Protein AF-0000000084600731 (afdb_homodimer)

Organism: NCBI:txid1246626

Foldseek 3Di:
DAFEKEAECPPQVPQVVLCQVLQKGFAFPLQLPDCVVAPDLVRSLVSLVVRVVVDDSVVSSLVSVQLCCLQPPDDFQHKYWYANPVQQKIKIWTFHAHWDQQCPSRHSRTRIMTGIGTDPDIGHNVQDAPVLNVVSPDPRRMDTDRVCVVVVVCVSVVPDDRPPVVVVRVVVVVVVLVVVVVVVLVVLLVLLLPDDQVLNLVLVQLLLVLVQWDKDADPVDPLQQFGMWTANDPVRPDDAIETEHAARDQAADELVSLVSSVVSDDPRYEYEYEYQNYHDPNNVVSCVVRVHHYHYSSRSSVSCVVRVVSGDPVSCVSPPDDDDDTDD/DAFEKEAECPPQNPQVVLCQVLQKGFAFPLQLPDCVVPPDLVRSLVSLVVRVVVDDSVVSSLVSVQLCCLQPPDDFQHKYWYANPVQQKIKMWTFHAHWDQQCPSRHSRTRIMTGIGTDPDIGHNVQDAPVLNVVSVDPRRMDTDRVCVVVVVCVSVVPDDRPPVVVVRVVVVVVVLVVVVVVVLVVLLVLLLPDDQVLNLVLVQLLLVLVQWDKDADPVDPLQQFGMWTANDPVRPDDAIETEHAARDQDADELVSLVSSVVSDDPRYEYEYEYQNYHDPNNVVNCVVRVHHYHYSSRSSVSCVVRVVSGDPVSCVSPPDDDDDTDD

Nearest PDB structures (foldseek):
  4r28-assembly1_B  TM=3.464E-01  e=1.017E-06  Mycobacterium sp. JLS
  4oc8-assembly1_B  TM=4.037E-01  e=1.793E-04  Azoarcus olearius
  1xmx-assembly1_A  TM=5.732E-01  e=2.650E-02  Vibrio cholerae
  8bao-assembly1_B  TM=3.479E-01  e=4.545E-03  Dysgonamonadaceae bacterium
  7cm9-assembly2_D  TM=4.777E-01  e=2.307E+00  Psychrobacter sp.

Sequence (656 aa):
MVKWWMVRAGDDNELVPKWIKNNVVSIGWAELGDPFLCSSKSVLLERANEVYTEDSPGRRRSGASQVWRFSHEISEGDRIITYQKDVREYRIGTVISDYAHDPTLVSSYYPNVIGVKWEEKTIARDLLSQKAKNSLGSILTLFRIDEWSGELQKHLEGKVEEAKDVVEEESDQDIIFEDFFQKGLSMIQDKVDNLDPWEMQRLVAGLLVAMDYTVNESGKGPDGGVDVLAHKDAFGFEKPIIKVQVKHRKSTASAPEVQQLLGAHPIGESALFVSTGGFTSKAIEVAKQHNVKLLDLEQLVSMIVKWYETMPNETRSLLPLRKMYVPEMVKWWMVRAGDDNELVPKWIKNNVVSIGWAELGDPFLCSSKSVLLERANEVYTEDSPGRRRSGASQVWRFSHEISEGDRIITYQKDVREYRIGTVISDYAHDPTLVSSYYPNVIGVKWEEKTIARDLLSQKAKNSLGSILTLFRIDEWSGELQKHLEGKVEEAKDVVEEESDQDIIFEDFFQKGLSMIQDKVDNLDPWEMQRLVAGLLVAMDYTVNESGKGPDGGVDVLAHKDAFGFEKPIIKVQVKHRKSTASAPEVQQLLGAHPIGESALFVSTGGFTSKAIEVAKQHNVKLLDLEQLVSMIVKWYETMPNETRSLLPLRKMYVPE

Secondary structure (DSSP, 8-state):
---EEEE--SSSSTTHHHHHHHTEEEE--GGG--GGGSSSHHHHHHHHHHH-TTS-HHHHHHHHHHHHHHHHT--TT-EEEEEETTTTEEEEEEE-S--EE-TTTS-TT--EEEEEEEEEEEEEGGGS-HHHHHHHT-S-SEEE-GGGHHHHHHHHHT---SSHHHHHHHHHHHHHHHHHHHHHHHHHHHHHHTS-HHHHHHHHHHHHHHTT-EEEEPPSS-STT--EEEESSTTS-SS-EEEEEEE-SSSPBPHHHHHHHHHTS-TT-EEEEEETT-B-HHHHHHHHHTTEEEE-HHHHHHHHHHHGGGS-HHHHHHS-EEEEEEE-/---EEEE--SSSSTTHHHHHHHTEEEE--GGG--GGGSSSHHHHHHHHHHH-TTS-HHHHHHHHHHHHHHHHT--TT-EEEEEETTTTEEEEEEE-S--EE-TTTS-TT--EEEEEEEEEEEEEGGGS-HHHHHHHT-S-SEEE-GGGHHHHHHHHTT---SSHHHHHHHHHHHHHHHHHHHHHHHHHHHHHHTS-HHHHHHHHHHHHHHTT-EEEEPPSS-STT--EEEESSTTS-SS-EEEEEEE-SSSPBPHHHHHHHHHTS-TT-EEEEEETT-B-HHHHHHHHHTTEEEE-HHHHHHHHHHHGGGS-HHHHHHS-EEEEEEE-

Structure (mmCIF, N/CA/C/O backbone):
data_AF-0000000084600731-model_v1
#
loop_
_entity.id
_entity.type
_entity.pdbx_description
1 polymer 'Restriction endonuclease'
#
loop_
_atom_site.group_PDB
_atom_site.id
_atom_site.type_symbol
_atom_site.label_atom_id
_atom_site.label_alt_id
_atom_site.label_comp_id
_atom_site.label_asym_id
_atom_site.label_entity_id
_atom_site.label_seq_id
_atom_site.pdbx_PDB_ins_code
_atom_site.Cartn_x
_atom_site.Cartn_y
_atom_site.Cartn_z
_atom_site.occupancy
_atom_site.B_iso_or_equiv
_atom_site.auth_seq_id
_atom_site.auth_comp_id
_atom_site.auth_asym_id
_atom_site.auth_atom_id
_atom_site.pdbx_PDB_model_num
ATOM 1 N N . MET A 1 1 ? -2.846 19.953 -22.406 1 80.81 1 MET A N 1
ATOM 2 C CA . MET A 1 1 ? -3.852 19.484 -21.469 1 80.81 1 MET A CA 1
ATOM 3 C C . MET A 1 1 ? -3.506 19.906 -20.047 1 80.81 1 MET A C 1
ATOM 5 O O . MET A 1 1 ? -2.332 19.938 -19.672 1 80.81 1 MET A O 1
ATOM 9 N N . VAL A 1 2 ? -4.504 20.469 -19.266 1 93.5 2 VAL A N 1
ATOM 10 C CA . VAL A 1 2 ? -4.34 20.938 -17.891 1 93.5 2 VAL A CA 1
ATOM 11 C C . VAL A 1 2 ? -3.857 19.797 -17 1 93.5 2 VAL A C 1
ATOM 13 O O . VAL A 1 2 ? -4.426 18.703 -17.031 1 93.5 2 VAL A O 1
ATOM 16 N N . LYS A 1 3 ? -2.742 20.016 -16.391 1 96.81 3 LYS A N 1
ATOM 17 C CA . LYS A 1 3 ? -2.188 19 -15.492 1 96.81 3 LYS A CA 1
ATOM 18 C C . LYS A 1 3 ? -2.619 19.25 -14.047 1 96.81 3 LYS A C 1
ATOM 20 O O . LYS A 1 3 ? -2.867 20.391 -13.656 1 96.81 3 LYS A O 1
ATOM 25 N N . TRP A 1 4 ? -2.758 18.172 -13.312 1 97.88 4 TRP A N 1
ATOM 26 C CA . TRP A 1 4 ? -3.062 18.234 -11.891 1 97.88 4 TRP A CA 1
ATOM 27 C C . TRP A 1 4 ? -1.884 17.734 -11.062 1 97.88 4 TRP A C 1
ATOM 29 O O . TRP A 1 4 ? -1.354 16.656 -11.312 1 97.88 4 TRP A O 1
ATOM 39 N N . TRP A 1 5 ? -1.476 18.578 -10.023 1 98 5 TRP A N 1
ATOM 40 C CA . TRP A 1 5 ? -0.3 18.281 -9.219 1 98 5 TRP A CA 1
ATOM 41 C C . TRP A 1 5 ? -0.644 18.297 -7.73 1 98 5 TRP A C 1
ATOM 43 O O . TRP A 1 5 ? -1.328 19.203 -7.258 1 98 5 TRP A O 1
ATOM 53 N N . MET A 1 6 ? -0.194 17.297 -7.016 1 97.56 6 MET A N 1
ATOM 54 C CA . MET A 1 6 ? -0.141 17.375 -5.559 1 97.56 6 MET A CA 1
ATOM 55 C C . MET A 1 6 ? 1.158 18.031 -5.098 1 97.56 6 MET A C 1
ATOM 57 O O . MET A 1 6 ? 2.232 17.719 -5.617 1 97.56 6 MET A O 1
ATOM 61 N N . VAL A 1 7 ? 1.053 19.016 -4.289 1 97.69 7 VAL A N 1
ATOM 62 C CA . VAL A 1 7 ? 2.207 19.609 -3.625 1 97.69 7 VAL A CA 1
ATOM 63 C C . VAL A 1 7 ? 1.99 19.609 -2.113 1 97.69 7 VAL A C 1
ATOM 65 O O . VAL A 1 7 ? 1.038 20.219 -1.616 1 97.69 7 VAL A O 1
ATOM 68 N N . ARG A 1 8 ? 2.852 18.969 -1.399 1 94.81 8 ARG A N 1
ATOM 69 C CA . ARG A 1 8 ? 2.721 18.906 0.053 1 94.81 8 ARG A CA 1
ATOM 70 C C . ARG A 1 8 ? 3.344 20.125 0.715 1 94.81 8 ARG A C 1
ATOM 72 O O . ARG A 1 8 ? 4.402 20.594 0.292 1 94.81 8 ARG A O 1
ATOM 79 N N . ALA A 1 9 ? 2.666 20.594 1.697 1 91.94 9 ALA A N 1
ATOM 80 C CA . ALA A 1 9 ? 3.027 21.859 2.34 1 91.94 9 ALA A CA 1
ATOM 81 C C . ALA A 1 9 ? 3.947 21.625 3.535 1 91.94 9 ALA A C 1
ATOM 83 O O . ALA A 1 9 ? 3.621 22 4.664 1 91.94 9 ALA A O 1
ATOM 84 N N . GLY A 1 10 ? 5.066 21.094 3.295 1 84.44 10 GLY A N 1
ATOM 85 C CA . GLY A 1 10 ? 6.012 20.859 4.371 1 84.44 10 GLY A CA 1
ATOM 86 C C . GLY A 1 10 ? 5.723 19.578 5.145 1 84.44 10 GLY A C 1
ATOM 87 O O . GLY A 1 10 ? 4.934 18.75 4.699 1 84.44 10 GLY A O 1
ATOM 88 N N . ASP A 1 11 ? 6.422 19.328 6.27 1 76.31 11 ASP A N 1
ATOM 89 C CA . ASP A 1 11 ? 6.328 18.094 7.043 1 76.31 11 ASP A CA 1
ATOM 90 C C . ASP A 1 11 ? 5.059 18.078 7.891 1 76.31 11 ASP A C 1
ATOM 92 O O . ASP A 1 11 ? 4.527 17 8.195 1 76.31 11 ASP A O 1
ATOM 96 N N . ASP A 1 12 ? 4.59 19.234 8.25 1 75.44 12 ASP A N 1
ATOM 97 C CA . ASP A 1 12 ? 3.43 19.312 9.133 1 75.44 12 ASP A CA 1
ATOM 98 C C . ASP A 1 12 ? 2.428 20.344 8.625 1 75.44 12 ASP A C 1
ATOM 100 O O . ASP A 1 12 ? 1.786 21.047 9.422 1 75.44 12 ASP A O 1
ATOM 104 N N . ASN A 1 13 ? 2.385 20.531 7.34 1 77.62 13 ASN A N 1
ATOM 105 C CA . ASN A 1 13 ? 1.465 21.469 6.703 1 77.62 13 ASN A CA 1
ATOM 106 C C . ASN A 1 13 ? 1.706 22.906 7.176 1 77.62 13 ASN A C 1
ATOM 108 O O . ASN A 1 13 ? 0.797 23.734 7.141 1 77.62 13 ASN A O 1
ATOM 112 N N . GLU A 1 14 ? 2.818 23.234 7.566 1 81.5 14 GLU A N 1
ATOM 113 C CA . GLU A 1 14 ? 3.121 24.531 8.156 1 81.5 14 GLU A CA 1
ATOM 114 C C . GLU A 1 14 ? 3.084 25.641 7.102 1 81.5 14 GLU A C 1
ATOM 116 O O . GLU A 1 14 ? 3.006 26.812 7.438 1 81.5 14 GLU A O 1
ATOM 121 N N . LEU A 1 15 ? 2.996 25.219 5.848 1 92.44 15 LEU A N 1
ATOM 122 C CA . LEU A 1 15 ? 3.135 26.219 4.789 1 92.44 15 LEU A CA 1
ATOM 123 C C . LEU A 1 15 ? 1.768 26.656 4.281 1 92.44 15 LEU A C 1
ATOM 125 O O . LEU A 1 15 ? 1.658 27.672 3.59 1 92.44 15 LEU A O 1
ATOM 129 N N . VAL A 1 16 ? 0.756 25.984 4.598 1 92.38 16 VAL A N 1
ATOM 130 C CA . VAL A 1 16 ? -0.546 26.203 3.973 1 92.38 16 VAL A CA 1
ATOM 131 C C . VAL A 1 16 ? -1.032 27.625 4.262 1 92.38 16 VAL A C 1
ATOM 133 O O . VAL A 1 16 ? -1.426 28.344 3.348 1 92.38 16 VAL A O 1
ATOM 136 N N . PRO A 1 17 ? -0.985 28.078 5.488 1 89.06 17 PRO A N 1
ATOM 137 C CA . PRO A 1 17 ? -1.431 29.438 5.742 1 89.06 17 PRO A CA 1
ATOM 138 C C . PRO A 1 17 ? -0.645 30.484 4.938 1 89.06 17 PRO A C 1
ATOM 140 O O . PRO A 1 17 ? -1.227 31.438 4.414 1 89.06 17 PRO A O 1
ATOM 143 N N . LYS A 1 18 ? 0.631 30.312 4.824 1 94.06 18 LYS A N 1
ATOM 144 C CA . LYS A 1 18 ? 1.466 31.219 4.043 1 94.06 18 LYS A CA 1
ATOM 145 C C . LYS A 1 18 ? 1.127 31.141 2.557 1 94.06 18 LYS A C 1
ATOM 147 O O . LYS A 1 18 ? 1.136 32.156 1.855 1 94.06 18 LYS A O 1
ATOM 152 N N . TRP A 1 19 ? 0.907 29.891 2.094 1 97.06 19 TRP A N 1
ATOM 153 C CA . TRP A 1 19 ? 0.541 29.688 0.696 1 97.06 19 TRP A CA 1
ATOM 154 C C . TRP A 1 19 ? -0.741 30.438 0.354 1 97.06 19 TRP A C 1
ATOM 156 O O . TRP A 1 19 ? -0.822 31.109 -0.684 1 97.06 19 TRP A O 1
ATOM 166 N N . ILE A 1 20 ? -1.688 30.359 1.187 1 94.88 20 ILE A N 1
ATOM 167 C CA . ILE A 1 20 ? -2.986 30.984 0.954 1 94.88 20 ILE A CA 1
ATOM 168 C C . ILE A 1 20 ? -2.85 32.5 1.018 1 94.88 20 ILE A C 1
ATOM 170 O O . ILE A 1 20 ? -3.373 33.219 0.158 1 94.88 20 ILE A O 1
ATOM 174 N N . LYS A 1 21 ? -2.191 32.938 1.978 1 94.94 21 LYS A N 1
ATOM 175 C CA . LYS A 1 21 ? -2.016 34.375 2.18 1 94.94 21 LYS A CA 1
ATOM 176 C C . LYS A 1 21 ? -1.298 35.031 0.993 1 94.94 21 LYS A C 1
ATOM 178 O O . LYS A 1 21 ? -1.674 36.094 0.542 1 94.94 21 LYS A O 1
ATOM 183 N N . ASN A 1 22 ? -0.282 34.312 0.482 1 96.56 22 ASN A N 1
ATOM 184 C CA . ASN A 1 22 ? 0.581 34.906 -0.536 1 96.56 22 ASN A CA 1
ATOM 185 C C . ASN A 1 22 ? 0.196 34.438 -1.937 1 96.56 22 ASN A C 1
ATOM 187 O O . ASN A 1 22 ? 0.814 34.844 -2.922 1 96.56 22 ASN A O 1
ATOM 191 N N . ASN A 1 23 ? -0.794 33.562 -2.047 1 97.62 23 ASN A N 1
ATOM 192 C CA . ASN A 1 23 ? -1.237 33 -3.316 1 97.62 23 ASN A CA 1
ATOM 193 C C . ASN A 1 23 ? -0.091 32.312 -4.055 1 97.62 23 ASN A C 1
ATOM 195 O O . ASN A 1 23 ? 0.171 32.625 -5.219 1 97.62 23 ASN A O 1
ATOM 199 N N . VAL A 1 24 ? 0.485 31.406 -3.322 1 98.25 24 VAL A N 1
ATOM 200 C CA . VAL A 1 24 ? 1.621 30.688 -3.896 1 98.25 24 VAL A CA 1
ATOM 201 C C . VAL A 1 24 ? 1.62 29.234 -3.416 1 98.25 24 VAL A C 1
ATOM 203 O O . VAL A 1 24 ? 0.821 28.859 -2.553 1 98.25 24 VAL A O 1
ATOM 206 N N . VAL A 1 25 ? 2.43 28.422 -4 1 98.12 25 VAL A N 1
ATOM 207 C CA . VAL A 1 25 ? 2.924 27.141 -3.506 1 98.12 25 VAL A CA 1
ATOM 208 C C . VAL A 1 25 ? 4.449 27.109 -3.564 1 98.12 25 VAL A C 1
ATOM 210 O O . VAL A 1 25 ? 5.055 27.812 -4.387 1 98.12 25 VAL A O 1
ATOM 213 N N . SER A 1 26 ? 5.031 26.406 -2.631 1 98.06 26 SER A N 1
ATOM 214 C CA . SER A 1 26 ? 6.492 26.391 -2.59 1 98.06 26 SER A CA 1
ATOM 215 C C . SER A 1 26 ? 7.023 25.047 -2.117 1 98.06 26 SER A C 1
ATOM 217 O O . SER A 1 26 ? 6.336 24.328 -1.391 1 98.06 26 SER A O 1
ATOM 219 N N . ILE A 1 27 ? 8.188 24.688 -2.592 1 97.75 27 ILE A N 1
ATOM 220 C CA . ILE A 1 27 ? 8.836 23.469 -2.117 1 97.75 27 ILE A CA 1
ATOM 221 C C . ILE A 1 27 ? 10.266 23.781 -1.683 1 97.75 27 ILE A C 1
ATOM 223 O O . ILE A 1 27 ? 10.773 24.875 -1.943 1 97.75 27 ILE A O 1
ATOM 227 N N . GLY A 1 28 ? 10.875 22.859 -1.041 1 96.88 28 GLY A N 1
ATOM 228 C CA . GLY A 1 28 ? 12.156 23.062 -0.386 1 96.88 28 GLY A CA 1
ATOM 229 C C . GLY A 1 28 ? 13.344 22.781 -1.289 1 96.88 28 GLY A C 1
ATOM 230 O O . GLY A 1 28 ? 13.375 23.234 -2.439 1 96.88 28 GLY A O 1
ATOM 231 N N . TRP A 1 29 ? 14.422 22.172 -0.642 1 96.94 29 TRP A N 1
ATOM 232 C CA . TRP A 1 29 ? 15.703 21.844 -1.251 1 96.94 29 TRP A CA 1
ATOM 233 C C . TRP A 1 29 ? 16.453 23.109 -1.644 1 96.94 29 TRP A C 1
ATOM 235 O O . TRP A 1 29 ? 16.906 23.25 -2.783 1 96.94 29 TRP A O 1
ATOM 245 N N . ALA A 1 30 ? 16.578 23.906 -0.617 1 97.25 30 ALA A N 1
ATOM 246 C CA . ALA A 1 30 ? 17.141 25.25 -0.802 1 97.25 30 ALA A CA 1
ATOM 247 C C . ALA A 1 30 ? 18.594 25.172 -1.255 1 97.25 30 ALA A C 1
ATOM 249 O O . ALA A 1 30 ? 19.047 26.016 -2.023 1 97.25 30 ALA A O 1
ATOM 250 N N . GLU A 1 31 ? 19.25 24.125 -0.885 1 97.19 31 GLU A N 1
ATOM 251 C CA . GLU A 1 31 ? 20.672 24.031 -1.146 1 97.19 31 GLU A CA 1
ATOM 252 C C . GLU A 1 31 ? 20.953 23.719 -2.613 1 97.19 31 GLU A C 1
ATOM 254 O O . GLU A 1 31 ? 22.094 23.844 -3.078 1 97.19 31 GLU A O 1
ATOM 259 N N . LEU A 1 32 ? 19.969 23.359 -3.312 1 97.5 32 LEU A N 1
ATOM 260 C CA . LEU A 1 32 ? 20.125 23.094 -4.738 1 97.5 32 LEU A CA 1
ATOM 261 C C . LEU A 1 32 ? 20.281 24.391 -5.52 1 97.5 32 LEU A C 1
ATOM 263 O O . LEU A 1 32 ? 20.781 24.391 -6.648 1 97.5 32 LEU A O 1
ATOM 267 N N . GLY A 1 33 ? 19.844 25.469 -4.945 1 96.25 33 GLY A N 1
ATOM 268 C CA . GLY A 1 33 ? 19.844 26.734 -5.684 1 96.25 33 GLY A CA 1
ATOM 269 C C . GLY A 1 33 ? 18.766 26.781 -6.754 1 96.25 33 GLY A C 1
ATOM 270 O O . GLY A 1 33 ? 17.781 26.047 -6.691 1 96.25 33 GLY A O 1
ATOM 271 N N . ASP A 1 34 ? 18.922 27.766 -7.645 1 97.38 34 ASP A N 1
ATOM 272 C CA . ASP A 1 34 ? 17.984 27.938 -8.742 1 97.38 34 ASP A CA 1
ATOM 273 C C . ASP A 1 34 ? 18.156 26.859 -9.805 1 97.38 34 ASP A C 1
ATOM 275 O O . ASP A 1 34 ? 19.203 26.812 -10.469 1 97.38 34 ASP A O 1
ATOM 279 N N . PRO A 1 35 ? 17.109 26.047 -9.969 1 97.56 35 PRO A N 1
ATOM 280 C CA . PRO A 1 35 ? 17.25 24.953 -10.938 1 97.56 35 PRO A CA 1
ATOM 281 C C . PRO A 1 35 ? 17.469 25.453 -12.367 1 97.56 35 PRO A C 1
ATOM 283 O O . PRO A 1 35 ? 17.984 24.719 -13.211 1 97.56 35 PRO A O 1
ATOM 286 N N . PHE A 1 36 ? 17.062 26.656 -12.672 1 96.69 36 PHE A N 1
ATOM 287 C CA . PHE A 1 36 ? 17.219 27.172 -14.023 1 96.69 36 PHE A CA 1
ATOM 288 C C . PHE A 1 36 ? 18.672 27.516 -14.312 1 96.69 36 PHE A C 1
ATOM 290 O O . PHE A 1 36 ? 19.031 27.766 -15.469 1 96.69 36 PHE A O 1
ATOM 297 N N . LEU A 1 37 ? 19.516 27.5 -13.305 1 95.81 37 LEU A N 1
ATOM 298 C CA . LEU A 1 37 ? 20.938 27.672 -13.508 1 95.81 37 LEU A CA 1
ATOM 299 C C . LEU A 1 37 ? 21.594 26.359 -13.922 1 95.81 37 LEU A C 1
ATOM 301 O O . LEU A 1 37 ? 22.766 26.328 -14.297 1 95.81 37 LEU A O 1
ATOM 305 N N . CYS A 1 38 ? 20.922 25.297 -13.828 1 95.81 38 CYS A N 1
ATOM 306 C CA . CYS A 1 38 ? 21.391 24 -14.281 1 95.81 38 CYS A CA 1
ATOM 307 C C . CYS A 1 38 ? 20.969 23.734 -15.727 1 95.81 38 CYS A C 1
ATOM 309 O O . CYS A 1 38 ? 19.781 23.891 -16.062 1 95.81 38 CYS A O 1
ATOM 311 N N . SER A 1 39 ? 21.828 23.25 -16.531 1 94.31 39 SER A N 1
ATOM 312 C CA . SER A 1 39 ? 21.578 23.047 -17.953 1 94.31 39 SER A CA 1
ATOM 313 C C . SER A 1 39 ? 20.656 21.859 -18.203 1 94.31 39 SER A C 1
ATOM 315 O O . SER A 1 39 ? 20.016 21.766 -19.25 1 94.31 39 SER A O 1
ATOM 317 N N . SER A 1 40 ? 20.641 20.953 -17.219 1 95.81 40 SER A N 1
ATOM 318 C CA . SER A 1 40 ? 19.812 19.75 -17.344 1 95.81 40 SER A CA 1
ATOM 319 C C . SER A 1 40 ? 19.469 19.172 -15.984 1 95.81 40 SER A C 1
ATOM 321 O O . SER A 1 40 ? 20.047 19.578 -14.969 1 95.81 40 SER A O 1
ATOM 323 N N . LYS A 1 41 ? 18.516 18.281 -16.062 1 94.88 41 LYS A N 1
ATOM 324 C CA . LYS A 1 41 ? 18.156 17.578 -14.836 1 94.88 41 LYS A CA 1
ATOM 325 C C . LYS A 1 41 ? 19.344 16.812 -14.258 1 94.88 41 LYS A C 1
ATOM 327 O O . LYS A 1 41 ? 19.5 16.734 -13.031 1 94.88 41 LYS A O 1
ATOM 332 N N . SER A 1 42 ? 20.203 16.281 -15.125 1 95.12 42 SER A N 1
ATOM 333 C CA . SER A 1 42 ? 21.375 15.523 -14.68 1 95.12 42 SER A CA 1
ATOM 334 C C . SER A 1 42 ? 22.328 16.406 -13.891 1 95.12 42 SER A C 1
ATOM 336 O O . SER A 1 42 ? 22.938 15.961 -12.914 1 95.12 42 SER A O 1
ATOM 338 N N . VAL A 1 43 ? 22.469 17.594 -14.336 1 96.38 43 VAL A N 1
ATOM 339 C CA . VAL A 1 43 ? 23.328 18.547 -13.648 1 96.38 43 VAL A CA 1
ATOM 340 C C . VAL A 1 43 ? 22.75 18.875 -12.273 1 96.38 43 VAL A C 1
ATOM 342 O O . VAL A 1 43 ? 23.5 19 -11.297 1 96.38 43 VAL A O 1
ATOM 345 N N . LEU A 1 44 ? 21.453 19.031 -12.195 1 96.94 44 LEU A N 1
ATOM 346 C CA . LEU A 1 44 ? 20.812 19.281 -10.914 1 96.94 44 LEU A CA 1
ATOM 347 C C . LEU A 1 44 ? 21.016 18.109 -9.961 1 96.94 44 LEU A C 1
ATOM 349 O O . LEU A 1 44 ? 21.219 18.297 -8.758 1 96.94 44 LEU A O 1
ATOM 353 N N . LEU A 1 45 ? 20.938 16.922 -10.484 1 95.38 45 LEU A N 1
ATOM 354 C CA . LEU A 1 45 ? 21.172 15.727 -9.688 1 95.38 45 LEU A CA 1
ATOM 355 C C . LEU A 1 45 ? 22.609 15.703 -9.156 1 95.38 45 LEU A C 1
ATOM 357 O O . LEU A 1 45 ? 22.844 15.305 -8.008 1 95.38 45 LEU A O 1
ATOM 361 N N . GLU A 1 46 ? 23.516 16.047 -10 1 96.44 46 GLU A N 1
ATOM 362 C CA . GLU A 1 46 ? 24.906 16.141 -9.555 1 96.44 46 GLU A CA 1
ATOM 363 C C . GLU A 1 46 ? 25.047 17.125 -8.398 1 96.44 46 GLU A C 1
ATOM 365 O O . GLU A 1 46 ? 25.797 16.859 -7.449 1 96.44 46 GLU A O 1
ATOM 370 N N . ARG A 1 47 ? 24.406 18.172 -8.484 1 96.88 47 ARG A N 1
ATOM 371 C CA . ARG A 1 47 ? 24.438 19.156 -7.402 1 96.88 47 ARG A CA 1
ATOM 372 C C . ARG A 1 47 ? 23.844 18.578 -6.125 1 96.88 47 ARG A C 1
ATOM 374 O O . ARG A 1 47 ? 24.344 18.828 -5.031 1 96.88 47 ARG A O 1
ATOM 381 N N . ALA A 1 48 ? 22.734 17.906 -6.227 1 97 48 ALA A N 1
ATOM 382 C CA . ALA A 1 48 ? 22.109 17.266 -5.07 1 97 48 ALA A CA 1
ATOM 383 C C . ALA A 1 48 ? 23.094 16.312 -4.383 1 97 48 ALA A C 1
ATOM 385 O O . ALA A 1 48 ? 23.141 16.25 -3.152 1 97 48 ALA A O 1
ATOM 386 N N . ASN A 1 49 ? 23.859 15.648 -5.211 1 95.75 49 ASN A N 1
ATOM 387 C CA . ASN A 1 49 ? 24.859 14.727 -4.68 1 95.75 49 ASN A CA 1
ATOM 388 C C . ASN A 1 49 ? 25.938 15.461 -3.893 1 95.75 49 ASN A C 1
ATOM 390 O O . ASN A 1 49 ? 26.516 14.906 -2.961 1 95.75 49 ASN A O 1
ATOM 394 N N . GLU A 1 50 ? 26.125 16.609 -4.262 1 96.88 50 GLU A N 1
ATOM 395 C CA . GLU A 1 50 ? 27.172 17.422 -3.641 1 96.88 50 GLU A CA 1
ATOM 396 C C . GLU A 1 50 ? 26.672 18.062 -2.352 1 96.88 50 GLU A C 1
ATOM 398 O O . GLU A 1 50 ? 27.422 18.172 -1.375 1 96.88 50 GLU A O 1
ATOM 403 N N . VAL A 1 51 ? 25.453 18.453 -2.283 1 96.88 51 VAL A N 1
ATOM 404 C CA . VAL A 1 51 ? 25.031 19.328 -1.19 1 96.88 51 VAL A CA 1
ATOM 405 C C . VAL A 1 51 ? 24.25 18.516 -0.158 1 96.88 51 VAL A C 1
ATOM 407 O O . VAL A 1 51 ? 24.172 18.891 1.014 1 96.88 51 VAL A O 1
ATOM 410 N N . TYR A 1 52 ? 23.609 17.469 -0.512 1 96.12 52 TYR A N 1
ATOM 411 C CA . TYR A 1 52 ? 22.828 16.656 0.421 1 96.12 52 TYR A CA 1
ATOM 412 C C . TYR A 1 52 ? 23.5 15.312 0.663 1 96.12 52 TYR A C 1
ATOM 414 O O . TYR A 1 52 ? 22.859 14.266 0.529 1 96.12 52 TYR A O 1
ATOM 422 N N . THR A 1 53 ? 24.641 15.336 1.178 1 93.69 53 THR A N 1
ATOM 423 C CA . THR A 1 53 ? 25.484 14.148 1.314 1 93.69 53 THR A CA 1
ATOM 424 C C . THR A 1 53 ? 24.953 13.234 2.412 1 93.69 53 THR A C 1
ATOM 426 O O . THR A 1 53 ? 25.234 12.031 2.422 1 93.69 53 THR A O 1
ATOM 429 N N . GLU A 1 54 ? 24.156 13.797 3.291 1 93.12 54 GLU A N 1
ATOM 430 C CA . GLU A 1 54 ? 23.641 13.008 4.406 1 93.12 54 GLU A CA 1
ATOM 431 C C . GLU A 1 54 ? 22.438 12.164 3.98 1 93.12 54 GLU A C 1
ATOM 433 O O . GLU A 1 54 ? 22.078 11.203 4.66 1 93.12 54 GLU A O 1
ATOM 438 N N . ASP A 1 55 ? 21.859 12.523 2.934 1 90 55 ASP A N 1
ATOM 439 C CA . ASP A 1 55 ? 20.703 11.789 2.432 1 90 55 ASP A CA 1
ATOM 440 C C . ASP A 1 55 ? 21.141 10.578 1.604 1 90 55 ASP A C 1
ATOM 442 O O . ASP A 1 55 ? 22.234 10.57 1.042 1 90 55 ASP A O 1
ATOM 446 N N . SER A 1 56 ? 20.328 9.594 1.526 1 86.31 56 SER A N 1
ATOM 447 C CA . SER A 1 56 ? 20.562 8.469 0.635 1 86.31 56 SER A CA 1
ATOM 448 C C . SER A 1 56 ? 20.531 8.898 -0.828 1 86.31 56 SER A C 1
ATOM 450 O O . SER A 1 56 ? 19.922 9.914 -1.163 1 86.31 56 SER A O 1
ATOM 452 N N . PRO A 1 57 ? 21.203 8.18 -1.67 1 86.88 57 PRO A N 1
ATOM 453 C CA . PRO A 1 57 ? 21.156 8.508 -3.096 1 86.88 57 PRO A CA 1
ATOM 454 C C . PRO A 1 57 ? 19.719 8.586 -3.641 1 86.88 57 PRO A C 1
ATOM 456 O O . PRO A 1 57 ? 19.422 9.469 -4.449 1 86.88 57 PRO A O 1
ATOM 459 N N . GLY A 1 58 ? 18.906 7.707 -3.197 1 86.06 58 GLY A N 1
ATOM 460 C CA . GLY A 1 58 ? 17.516 7.73 -3.627 1 86.06 58 GLY A CA 1
ATOM 461 C C . GLY A 1 58 ? 16.797 9.008 -3.246 1 86.06 58 GLY A C 1
ATOM 462 O O . GLY A 1 58 ? 16.062 9.578 -4.055 1 86.06 58 GLY A O 1
ATOM 463 N N . ARG A 1 59 ? 17.047 9.406 -2.09 1 89.75 59 ARG A N 1
ATOM 464 C CA . ARG A 1 59 ? 16.406 10.633 -1.617 1 89.75 59 ARG A CA 1
ATOM 465 C C . ARG A 1 59 ? 16.938 11.852 -2.375 1 89.75 59 ARG A C 1
ATOM 467 O O . ARG A 1 59 ? 16.172 12.781 -2.67 1 89.75 59 ARG A O 1
ATOM 474 N N . ARG A 1 60 ? 18.203 11.828 -2.627 1 93.56 60 ARG A N 1
ATOM 475 C CA . ARG A 1 60 ? 18.797 12.922 -3.393 1 93.56 60 ARG A CA 1
ATOM 476 C C . ARG A 1 60 ? 18.219 12.992 -4.797 1 93.56 60 ARG A C 1
ATOM 478 O O . ARG A 1 60 ? 17.859 14.07 -5.277 1 93.56 60 ARG A O 1
ATOM 485 N N . ARG A 1 61 ? 18.141 11.859 -5.418 1 91.94 61 ARG A N 1
ATOM 486 C CA . ARG A 1 61 ? 17.578 11.797 -6.766 1 91.94 61 ARG A CA 1
ATOM 487 C C . ARG A 1 61 ? 16.109 12.25 -6.77 1 91.94 61 ARG A C 1
ATOM 489 O O . ARG A 1 61 ? 15.695 12.984 -7.664 1 91.94 61 ARG A O 1
ATOM 496 N N . SER A 1 62 ? 15.414 11.758 -5.793 1 91.69 62 SER A N 1
ATOM 497 C CA . SER A 1 62 ? 14.008 12.133 -5.688 1 91.69 62 SER A CA 1
ATOM 498 C C . SER A 1 62 ? 13.852 13.633 -5.512 1 91.69 62 SER A C 1
ATOM 500 O O . SER A 1 62 ? 13.008 14.258 -6.164 1 91.69 62 SER A O 1
ATOM 502 N N . GLY A 1 63 ? 14.594 14.164 -4.609 1 94.19 63 GLY A N 1
ATOM 503 C CA . GLY A 1 63 ? 14.539 15.602 -4.383 1 94.19 63 GLY A CA 1
ATOM 504 C C . GLY A 1 63 ? 14.852 16.422 -5.625 1 94.19 63 GLY A C 1
ATOM 505 O O . GLY A 1 63 ? 14.102 17.328 -5.977 1 94.19 63 GLY A O 1
ATOM 506 N N . ALA A 1 64 ? 15.922 16.031 -6.281 1 95.81 64 ALA A N 1
ATOM 507 C CA . ALA A 1 64 ? 16.312 16.734 -7.5 1 95.81 64 ALA A CA 1
ATOM 508 C C . ALA A 1 64 ? 15.227 16.625 -8.57 1 95.81 64 ALA A C 1
ATOM 510 O O . ALA A 1 64 ? 14.914 17.594 -9.25 1 95.81 64 ALA A O 1
ATOM 511 N N . SER A 1 65 ? 14.703 15.469 -8.68 1 94.25 65 SER A N 1
ATOM 512 C CA . SER A 1 65 ? 13.648 15.234 -9.664 1 94.25 65 SER A CA 1
ATOM 513 C C . SER A 1 65 ? 12.414 16.078 -9.359 1 94.25 65 SER A C 1
ATOM 515 O O . SER A 1 65 ? 11.797 16.641 -10.273 1 94.25 65 SER A O 1
ATOM 517 N N . GLN A 1 66 ? 12.047 16.156 -8.125 1 95.81 66 GLN A N 1
ATOM 518 C CA . GLN A 1 66 ? 10.867 16.922 -7.742 1 95.81 66 GLN A CA 1
ATOM 519 C C . GLN A 1 66 ? 11.07 18.422 -7.98 1 95.81 66 GLN A C 1
ATOM 521 O O . GLN A 1 66 ? 10.172 19.094 -8.492 1 95.81 66 GLN A O 1
ATOM 526 N N . VAL A 1 67 ? 12.211 18.875 -7.641 1 97.81 67 VAL A N 1
ATOM 527 C CA . VAL A 1 67 ? 12.508 20.297 -7.875 1 97.81 67 VAL A CA 1
ATOM 528 C C . VAL A 1 67 ? 12.5 20.578 -9.375 1 97.81 67 VAL A C 1
ATOM 530 O O . VAL A 1 67 ? 11.984 21.609 -9.812 1 97.81 67 VAL A O 1
ATOM 533 N N . TRP A 1 68 ? 13.07 19.703 -10.141 1 97.44 68 TRP A N 1
ATOM 534 C CA . TRP A 1 68 ? 13.086 19.875 -11.594 1 97.44 68 TRP A CA 1
ATOM 535 C C . TRP A 1 68 ? 11.672 19.922 -12.156 1 97.44 68 TRP A C 1
ATOM 537 O O . TRP A 1 68 ? 11.344 20.812 -12.938 1 97.44 68 TRP A O 1
ATOM 547 N N . ARG A 1 69 ? 10.859 19.031 -11.766 1 97.31 69 ARG A N 1
ATOM 548 C CA . ARG A 1 69 ? 9.477 18.984 -12.242 1 97.31 69 ARG A CA 1
ATOM 549 C C . ARG A 1 69 ? 8.711 20.234 -11.82 1 97.31 69 ARG A C 1
ATOM 551 O O . ARG A 1 69 ? 7.973 20.812 -12.625 1 97.31 69 ARG A O 1
ATOM 558 N N . PHE A 1 70 ? 8.883 20.609 -10.617 1 98.19 70 PHE A N 1
ATOM 559 C CA . PHE A 1 70 ? 8.219 21.797 -10.078 1 98.19 70 PHE A CA 1
ATOM 560 C C . PHE A 1 70 ? 8.555 23.031 -10.906 1 98.19 70 PHE A C 1
ATOM 562 O O . PHE A 1 70 ? 7.688 23.859 -11.172 1 98.19 70 PHE A O 1
ATOM 569 N N . SER A 1 71 ? 9.758 23.125 -11.305 1 98.31 71 SER A N 1
ATOM 570 C CA . SER A 1 71 ? 10.258 24.328 -11.969 1 98.31 71 SER A CA 1
ATOM 571 C C . SER A 1 71 ? 10.008 24.266 -13.469 1 98.31 71 SER A C 1
ATOM 573 O O . SER A 1 71 ? 9.742 25.297 -14.094 1 98.31 71 SER A O 1
ATOM 575 N N . HIS A 1 72 ? 10.023 23.078 -14.07 1 97.62 72 HIS A N 1
ATOM 576 C CA . HIS A 1 72 ? 10.078 23.016 -15.531 1 97.62 72 HIS A CA 1
ATOM 577 C C . HIS A 1 72 ? 8.781 22.453 -16.109 1 97.62 72 HIS A C 1
ATOM 579 O O . HIS A 1 72 ? 8.484 22.641 -17.281 1 97.62 72 HIS A O 1
ATOM 585 N N . GLU A 1 73 ? 8.023 21.766 -15.219 1 96.56 73 GLU A N 1
ATOM 586 C CA . GLU A 1 73 ? 6.918 21.031 -15.82 1 96.56 73 GLU A CA 1
ATOM 587 C C . GLU A 1 73 ? 5.574 21.672 -15.469 1 96.56 73 GLU A C 1
ATOM 589 O O . GLU A 1 73 ? 4.582 21.469 -16.172 1 96.56 73 GLU A O 1
ATOM 594 N N . ILE A 1 74 ? 5.5 22.391 -14.414 1 98 74 ILE A N 1
ATOM 595 C CA . ILE A 1 74 ? 4.254 23.047 -14.023 1 98 74 ILE A CA 1
ATOM 596 C C . ILE A 1 74 ? 4.066 24.312 -14.844 1 98 74 ILE A C 1
ATOM 598 O O . ILE A 1 74 ? 5 25.109 -15.008 1 98 74 ILE A O 1
ATOM 602 N N . SER A 1 75 ? 2.838 24.469 -15.359 1 97 75 SER A N 1
ATOM 603 C CA . SER A 1 75 ? 2.545 25.625 -16.219 1 97 75 SER A CA 1
ATOM 604 C C . SER A 1 75 ? 1.292 26.359 -15.75 1 97 75 SER A C 1
ATOM 606 O O . SER A 1 75 ? 0.469 25.797 -15.023 1 97 75 SER A O 1
ATOM 608 N N . GLU A 1 76 ? 1.218 27.578 -16.266 1 97.5 76 GLU A N 1
ATOM 609 C CA . GLU A 1 76 ? 0.013 28.359 -15.977 1 97.5 76 GLU A CA 1
ATOM 610 C C . GLU A 1 76 ? -1.24 27.609 -16.422 1 97.5 76 GLU A C 1
ATOM 612 O O . GLU A 1 76 ? -1.261 27.016 -17.5 1 97.5 76 GLU A O 1
ATOM 617 N N . GLY A 1 77 ? -2.244 27.609 -15.586 1 97.75 77 GLY A N 1
ATOM 618 C CA . GLY A 1 77 ? -3.473 26.891 -15.891 1 97.75 77 GLY A CA 1
ATOM 619 C C . GLY A 1 77 ? -3.545 25.531 -15.242 1 97.75 77 GLY A C 1
ATOM 620 O O . GLY A 1 77 ? -4.633 24.969 -15.07 1 97.75 77 GLY A O 1
ATOM 621 N N . ASP A 1 78 ? -2.434 24.953 -14.852 1 98.44 78 ASP A N 1
ATOM 622 C CA . ASP A 1 78 ? -2.42 23.672 -14.133 1 98.44 78 ASP A CA 1
ATOM 623 C C . ASP A 1 78 ? -3.1 23.797 -12.773 1 98.44 78 ASP A C 1
ATOM 625 O O . ASP A 1 78 ? -3.275 24.906 -12.266 1 98.44 78 ASP A O 1
ATOM 629 N N . ARG A 1 79 ? -3.576 22.703 -12.266 1 98.38 79 ARG A N 1
ATOM 630 C CA . ARG A 1 79 ? -4.227 22.672 -10.961 1 98.38 79 ARG A CA 1
ATOM 631 C C . ARG A 1 79 ? -3.287 22.109 -9.891 1 98.38 79 ARG A C 1
ATOM 633 O O . ARG A 1 79 ? -2.537 21.172 -10.148 1 98.38 79 ARG A O 1
ATOM 640 N N . ILE A 1 80 ? -3.33 22.781 -8.742 1 98.44 80 ILE A N 1
ATOM 641 C CA . ILE A 1 80 ? -2.551 22.344 -7.59 1 98.44 80 ILE A CA 1
ATOM 642 C C . ILE A 1 80 ? -3.488 21.891 -6.477 1 98.44 80 ILE A C 1
ATOM 644 O O . ILE A 1 80 ? -4.496 22.531 -6.195 1 98.44 80 ILE A O 1
ATOM 648 N N . ILE A 1 81 ? -3.172 20.75 -5.941 1 97.81 81 ILE A N 1
ATOM 649 C CA . ILE A 1 81 ? -3.9 20.266 -4.773 1 97.81 81 ILE A CA 1
ATOM 650 C C . ILE A 1 81 ? -2.934 20.047 -3.609 1 97.81 81 ILE A C 1
ATOM 652 O O . ILE A 1 81 ? -1.782 19.656 -3.814 1 97.81 81 ILE A O 1
ATOM 656 N N . THR A 1 82 ? -3.293 20.422 -2.367 1 97.06 82 THR A N 1
ATOM 657 C CA . THR A 1 82 ? -2.533 20.141 -1.153 1 97.06 82 THR A CA 1
ATOM 658 C C . THR A 1 82 ? -3.455 19.656 -0.04 1 97.06 82 THR A C 1
ATOM 660 O O . THR A 1 82 ? -4.664 19.891 -0.082 1 97.06 82 THR A O 1
ATOM 663 N N . TYR A 1 83 ? -2.91 18.938 0.854 1 94.38 83 TYR A N 1
ATOM 664 C CA . TYR A 1 83 ? -3.686 18.312 1.923 1 94.38 83 TYR A CA 1
ATOM 665 C C . TYR A 1 83 ? -3.418 19 3.258 1 94.38 83 TYR A C 1
ATOM 667 O O . TYR A 1 83 ? -2.266 19.141 3.674 1 94.38 83 TYR A O 1
ATOM 675 N N . GLN A 1 84 ? -4.449 19.438 3.84 1 90.5 84 GLN A N 1
ATOM 676 C CA . GLN A 1 84 ? -4.371 19.953 5.203 1 90.5 84 GLN A CA 1
ATOM 677 C C . GLN A 1 84 ? -4.711 18.875 6.219 1 90.5 84 GLN A C 1
ATOM 679 O O . GLN A 1 84 ? -5.883 18.641 6.527 1 90.5 84 GLN A O 1
ATOM 684 N N . LYS A 1 85 ? -3.711 18.375 6.852 1 86.31 85 LYS A N 1
ATOM 685 C CA . LYS A 1 85 ? -3.852 17.172 7.668 1 86.31 85 LYS A CA 1
ATOM 686 C C . LYS A 1 85 ? -4.645 17.469 8.938 1 86.31 85 LYS A C 1
ATOM 688 O O . LYS A 1 85 ? -5.348 16.594 9.453 1 86.31 85 LYS A O 1
ATOM 693 N N . ASP A 1 86 ? -4.516 18.672 9.461 1 82.38 86 ASP A N 1
ATOM 694 C CA . ASP A 1 86 ? -5.16 19.016 10.719 1 82.38 86 ASP A CA 1
ATOM 695 C C . ASP A 1 86 ? -6.684 18.953 10.594 1 82.38 86 ASP A C 1
ATOM 697 O O . ASP A 1 86 ? -7.363 18.453 11.492 1 82.38 86 ASP A O 1
ATOM 701 N N . VAL A 1 87 ? -7.133 19.422 9.461 1 85.5 87 VAL A N 1
ATOM 702 C CA . VAL A 1 87 ? -8.578 19.438 9.281 1 85.5 87 VAL A CA 1
ATOM 703 C C . VAL A 1 87 ? -8.984 18.375 8.258 1 85.5 87 VAL A C 1
ATOM 705 O O . VAL A 1 87 ? -10.164 18.219 7.953 1 85.5 87 VAL A O 1
ATOM 708 N N . ARG A 1 88 ? -8.086 17.656 7.691 1 91.06 88 ARG A N 1
ATOM 709 C CA . ARG A 1 88 ? -8.281 16.547 6.758 1 91.06 88 ARG A CA 1
ATOM 710 C C . ARG A 1 88 ? -9.07 17 5.535 1 91.06 88 ARG A C 1
ATOM 712 O O . ARG A 1 88 ? -10.062 16.375 5.16 1 91.06 88 ARG A O 1
ATOM 719 N N . GLU A 1 89 ? -8.609 18.078 4.973 1 93.19 89 GLU A N 1
ATOM 720 C CA . GLU A 1 89 ? -9.211 18.641 3.762 1 93.19 89 GLU A CA 1
ATOM 721 C C . GLU A 1 89 ? -8.148 18.922 2.701 1 93.19 89 GLU A C 1
ATOM 723 O O . GLU A 1 89 ? -6.984 19.172 3.029 1 93.19 89 GLU A O 1
ATOM 728 N N . TYR A 1 90 ? -8.664 18.844 1.491 1 95.94 90 TYR A N 1
ATOM 729 C CA . TYR A 1 90 ? -7.816 19.203 0.362 1 95.94 90 TYR A CA 1
ATOM 730 C C . TYR A 1 90 ? -8.156 20.594 -0.152 1 95.94 90 TYR A C 1
ATOM 732 O O . TYR A 1 90 ? -9.328 20.953 -0.268 1 95.94 90 TYR A O 1
ATOM 740 N N . ARG A 1 91 ? -7.102 21.312 -0.365 1 96.38 91 ARG A N 1
ATOM 741 C CA . ARG A 1 91 ? -7.246 22.609 -1.015 1 96.38 91 ARG A CA 1
ATOM 742 C C . ARG A 1 91 ? -6.797 22.547 -2.471 1 96.38 91 ARG A C 1
ATOM 744 O O . ARG A 1 91 ? -5.812 21.875 -2.795 1 96.38 91 ARG A O 1
ATOM 751 N N . ILE A 1 92 ? -7.547 23.266 -3.291 1 97.94 92 ILE A N 1
ATOM 752 C CA . ILE A 1 92 ? -7.254 23.25 -4.719 1 97.94 92 ILE A CA 1
ATOM 753 C C . ILE A 1 92 ? -6.992 24.672 -5.207 1 97.94 92 ILE A C 1
ATOM 755 O O . ILE A 1 92 ? -7.645 25.625 -4.762 1 97.94 92 ILE A O 1
ATOM 759 N N . GLY A 1 93 ? -6.02 24.797 -6.062 1 98.19 93 GLY A N 1
ATOM 760 C CA . GLY A 1 93 ? -5.715 26.078 -6.676 1 98.19 93 GLY A CA 1
ATOM 761 C C . GLY A 1 93 ? -5.383 25.969 -8.156 1 98.19 93 GLY A C 1
ATOM 762 O O . GLY A 1 93 ? -5.285 24.875 -8.688 1 98.19 93 GLY A O 1
ATOM 763 N N . THR A 1 94 ? -5.301 27.109 -8.789 1 98.5 94 THR A N 1
ATOM 764 C CA . THR A 1 94 ? -4.918 27.219 -10.188 1 98.5 94 THR A CA 1
ATOM 765 C C . THR A 1 94 ? -3.621 28.016 -10.336 1 98.5 94 THR A C 1
ATOM 767 O O . THR A 1 94 ? -3.48 29.094 -9.766 1 98.5 94 THR A O 1
ATOM 770 N N . VAL A 1 95 ? -2.73 27.469 -11.094 1 98.75 95 VAL A N 1
ATOM 771 C CA . VAL A 1 95 ? -1.449 28.141 -11.32 1 98.75 95 VAL A CA 1
ATOM 772 C C . VAL A 1 95 ? -1.659 29.406 -12.133 1 98.75 95 VAL A C 1
ATOM 774 O O . VAL A 1 95 ? -2.287 29.391 -13.188 1 98.75 95 VAL A O 1
ATOM 777 N N . ILE A 1 96 ? -1.052 30.5 -11.664 1 98.38 96 ILE A N 1
ATOM 778 C CA . ILE A 1 96 ? -1.3 31.781 -12.328 1 98.38 96 ILE A CA 1
ATOM 779 C C . ILE A 1 96 ? 0.026 32.406 -12.742 1 98.38 96 ILE A C 1
ATOM 781 O O . ILE A 1 96 ? 0.044 33.469 -13.398 1 98.38 96 ILE A O 1
ATOM 785 N N . SER A 1 97 ? 1.12 31.891 -12.281 1 96.44 97 SER A N 1
ATOM 786 C CA . SER A 1 97 ? 2.422 32.406 -12.703 1 96.44 97 SER A CA 1
ATOM 787 C C . SER A 1 97 ? 3.441 31.281 -12.828 1 96.44 97 SER A C 1
ATOM 789 O O . SER A 1 97 ? 3.254 30.188 -12.273 1 96.44 97 SER A O 1
ATOM 791 N N . ASP A 1 98 ? 4.469 31.625 -13.523 1 94.5 98 ASP A N 1
ATOM 792 C CA . ASP A 1 98 ? 5.543 30.656 -13.719 1 94.5 98 ASP A CA 1
ATOM 793 C C . ASP A 1 98 ? 6.426 30.562 -12.477 1 94.5 98 ASP A C 1
ATOM 795 O O . ASP A 1 98 ? 6.293 31.359 -11.547 1 94.5 98 ASP A O 1
ATOM 799 N N . TYR A 1 99 ? 7.309 29.609 -12.508 1 97.75 99 TYR A N 1
ATOM 800 C CA . TYR A 1 99 ? 8.258 29.312 -11.438 1 97.75 99 TYR A CA 1
ATOM 801 C C . TYR A 1 99 ? 9.1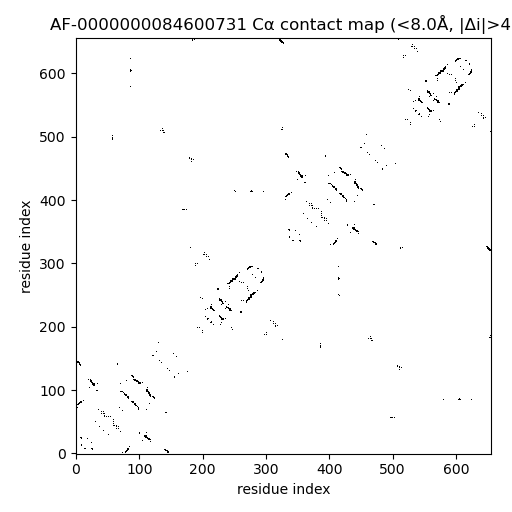64 30.516 -11.164 1 97.75 99 TYR A C 1
ATOM 803 O O . TYR A 1 99 ? 9.562 31.219 -12.094 1 97.75 99 TYR A O 1
ATOM 811 N N . ALA A 1 100 ? 9.508 30.719 -9.93 1 97.75 100 ALA A N 1
ATOM 812 C CA . ALA A 1 100 ? 10.539 31.656 -9.5 1 97.75 100 ALA A CA 1
ATOM 813 C C . ALA A 1 100 ? 11.328 31.094 -8.32 1 97.75 100 ALA A C 1
ATOM 815 O O . ALA A 1 100 ? 10.789 30.359 -7.5 1 97.75 100 ALA A O 1
ATOM 816 N N . HIS A 1 101 ? 12.594 31.391 -8.328 1 97.94 101 HIS A N 1
ATOM 817 C CA . HIS A 1 101 ? 13.406 31.125 -7.148 1 97.94 101 HIS A CA 1
ATOM 818 C C . HIS A 1 101 ? 13.453 32.344 -6.23 1 97.94 101 HIS A C 1
ATOM 820 O O . HIS A 1 101 ? 14.211 33.281 -6.473 1 97.94 101 HIS A O 1
ATOM 826 N N . ASP A 1 102 ? 12.633 32.344 -5.184 1 97.19 102 ASP A N 1
ATOM 827 C CA . ASP A 1 102 ? 12.477 33.469 -4.301 1 97.19 102 ASP A CA 1
ATOM 828 C C . ASP A 1 102 ? 12.539 33.062 -2.834 1 97.19 102 ASP A C 1
ATOM 830 O O . ASP A 1 102 ? 11.516 32.719 -2.24 1 97.19 102 ASP A O 1
ATOM 834 N N . PRO A 1 103 ? 13.703 33.219 -2.188 1 95.81 103 PRO A N 1
ATOM 835 C CA . PRO A 1 103 ? 13.852 32.781 -0.794 1 95.81 103 PRO A CA 1
ATOM 836 C C . PRO A 1 103 ? 13.172 33.719 0.188 1 95.81 103 PRO A C 1
ATOM 838 O O . PRO A 1 103 ? 13.156 33.469 1.394 1 95.81 103 PRO A O 1
ATOM 841 N N . THR A 1 104 ? 12.461 34.812 -0.277 1 95.31 104 THR A N 1
ATOM 842 C CA . THR A 1 104 ? 11.898 35.812 0.625 1 95.31 104 THR A CA 1
ATOM 843 C C . THR A 1 104 ? 10.383 35.688 0.684 1 95.31 104 THR A C 1
ATOM 845 O O . THR A 1 104 ? 9.758 36.125 1.652 1 95.31 104 THR A O 1
ATOM 848 N N . LEU A 1 105 ? 9.797 35.188 -0.288 1 94.81 105 LEU A N 1
ATOM 849 C CA . LEU A 1 105 ? 8.344 35.188 -0.428 1 94.81 105 LEU A CA 1
ATOM 850 C C . LEU A 1 105 ? 7.684 34.312 0.614 1 94.81 105 LEU A C 1
ATOM 852 O O . LEU A 1 105 ? 6.707 34.688 1.25 1 94.81 105 LEU A O 1
ATOM 856 N N . VAL A 1 106 ? 8.172 33.094 0.747 1 94.75 106 VAL A N 1
ATOM 857 C CA . VAL A 1 106 ? 7.645 32.156 1.738 1 94.75 106 VAL A CA 1
ATOM 858 C C . VAL A 1 106 ? 8.656 31.969 2.863 1 94.75 106 VAL A C 1
ATOM 860 O O . VAL A 1 106 ? 8.391 32.312 4.016 1 94.75 106 VAL A O 1
ATOM 863 N N . SER A 1 107 ? 9.828 31.391 2.547 1 93.31 107 SER A N 1
ATOM 864 C CA . SER A 1 107 ? 10.945 31.219 3.475 1 93.31 107 SER A CA 1
ATOM 865 C C . SER A 1 107 ? 12.227 30.844 2.736 1 93.31 107 SER A C 1
ATOM 867 O O . SER A 1 107 ? 12.18 30.391 1.59 1 93.31 107 SER A O 1
ATOM 869 N N . SER A 1 108 ? 13.328 31 3.475 1 94.69 108 SER A N 1
ATOM 870 C CA . SER A 1 108 ? 14.617 30.641 2.881 1 94.69 108 SER A CA 1
ATOM 871 C C . SER A 1 108 ? 14.742 29.141 2.703 1 94.69 108 SER A C 1
ATOM 873 O O . SER A 1 108 ? 15.547 28.672 1.896 1 94.69 108 SER A O 1
ATOM 875 N N . TYR A 1 109 ? 13.945 28.453 3.396 1 94.88 109 TYR A N 1
ATOM 876 C CA . TYR A 1 109 ? 13.977 27 3.326 1 94.88 109 TYR A CA 1
ATOM 877 C C . TYR A 1 109 ? 13.125 26.484 2.176 1 94.88 109 TYR A C 1
ATOM 879 O O . TYR A 1 109 ? 13.273 25.344 1.74 1 94.88 109 TYR A O 1
ATOM 887 N N . TYR A 1 110 ? 12.258 27.328 1.68 1 96.94 110 TYR A N 1
ATOM 888 C CA . TYR A 1 110 ? 11.344 26.969 0.603 1 96.94 110 TYR A CA 1
ATOM 889 C C . TYR A 1 110 ? 11.398 27.984 -0.528 1 96.94 110 TYR A C 1
ATOM 891 O O . TYR A 1 110 ? 10.398 28.641 -0.838 1 96.94 110 TYR A O 1
ATOM 899 N N . PRO A 1 111 ? 12.539 28.031 -1.178 1 97.81 111 PRO A N 1
ATOM 900 C CA . PRO A 1 111 ? 12.758 29.125 -2.127 1 97.81 111 PRO A CA 1
ATOM 901 C C . PRO A 1 111 ? 12.109 28.875 -3.484 1 97.81 111 PRO A C 1
ATOM 903 O O . PRO A 1 111 ? 12.047 29.781 -4.324 1 97.81 111 PRO A O 1
ATOM 906 N N . ASN A 1 112 ? 11.695 27.672 -3.771 1 98.31 112 ASN A N 1
ATOM 907 C CA . ASN A 1 112 ? 11.031 27.344 -5.035 1 98.31 112 ASN A CA 1
ATOM 908 C C . ASN A 1 112 ? 9.547 27.688 -4.992 1 98.31 112 ASN A C 1
ATOM 910 O O . ASN A 1 112 ? 8.781 27.047 -4.273 1 98.31 112 ASN A O 1
ATOM 914 N N . VAL A 1 113 ? 9.172 28.688 -5.832 1 98.44 113 VAL A N 1
ATOM 915 C CA . VAL A 1 113 ? 7.832 29.219 -5.645 1 98.44 113 VAL A CA 1
ATOM 916 C C . VAL A 1 113 ? 7.113 29.297 -6.988 1 98.44 113 VAL A C 1
ATOM 918 O O . VAL A 1 113 ? 7.734 29.562 -8.023 1 98.44 113 VAL A O 1
ATOM 921 N N . ILE A 1 114 ? 5.805 29.031 -6.973 1 98.56 114 ILE A N 1
ATOM 922 C CA . ILE A 1 114 ? 4.887 29.203 -8.094 1 98.56 114 ILE A CA 1
ATOM 923 C C . ILE A 1 114 ? 3.633 29.938 -7.621 1 98.56 114 ILE A C 1
ATOM 925 O O . ILE A 1 114 ? 3.119 29.656 -6.535 1 98.56 114 ILE A O 1
ATOM 929 N N . GLY A 1 115 ? 3.174 30.891 -8.438 1 98.5 115 GLY A N 1
ATOM 930 C CA . GLY A 1 115 ? 1.948 31.594 -8.094 1 98.5 115 GLY A CA 1
ATOM 931 C C . GLY A 1 115 ? 0.7 30.766 -8.32 1 98.5 115 GLY A C 1
ATOM 932 O O . GLY A 1 115 ? 0.558 30.109 -9.359 1 98.5 115 GLY A O 1
ATOM 933 N N . VAL A 1 116 ? -0.163 30.766 -7.316 1 98.62 116 VAL A N 1
ATOM 934 C CA . VAL A 1 116 ? -1.376 29.953 -7.359 1 98.62 116 VAL A CA 1
ATOM 935 C C . VAL A 1 116 ? -2.555 30.766 -6.82 1 98.62 116 VAL A C 1
ATOM 937 O O . VAL A 1 116 ? -2.434 31.438 -5.801 1 98.62 116 VAL A O 1
ATOM 940 N N . LYS A 1 117 ? -3.674 30.719 -7.543 1 98.5 117 LYS A N 1
ATOM 941 C CA . LYS A 1 117 ? -4.938 31.219 -7.02 1 98.5 117 LYS A CA 1
ATOM 942 C C . LYS A 1 117 ? -5.746 30.109 -6.363 1 98.5 117 LYS A C 1
ATOM 944 O O . LYS A 1 117 ? -6.207 29.188 -7.043 1 98.5 117 LYS A O 1
ATOM 949 N N . TRP A 1 118 ? -5.977 30.188 -5.117 1 97.88 118 TRP A N 1
ATOM 950 C CA . TRP A 1 118 ? -6.613 29.125 -4.355 1 97.88 118 TRP A CA 1
ATOM 951 C C . TRP A 1 118 ? -8.133 29.266 -4.391 1 97.88 118 TRP A C 1
ATOM 953 O O . TRP A 1 118 ? -8.664 30.359 -4.309 1 97.88 118 TRP A O 1
ATOM 963 N N . GLU A 1 119 ? -8.773 28.141 -4.5 1 96.56 119 GLU A N 1
ATOM 964 C CA . GLU A 1 119 ? -10.227 28.094 -4.398 1 96.56 119 GLU A CA 1
ATOM 965 C C . GLU A 1 119 ? -10.688 28.328 -2.965 1 96.56 119 GLU A C 1
ATOM 967 O O . GLU A 1 119 ? -9.969 28.016 -2.014 1 96.56 119 GLU A O 1
ATOM 972 N N . GLU A 1 120 ? -11.859 28.828 -2.889 1 93.56 120 GLU A N 1
ATOM 973 C CA . GLU A 1 120 ? -12.453 29.016 -1.568 1 93.56 120 GLU A CA 1
ATOM 974 C C . GLU A 1 120 ? -12.93 27.688 -0.989 1 93.56 120 GLU A C 1
ATOM 976 O O . GLU A 1 120 ? -12.734 27.406 0.198 1 93.56 120 GLU A O 1
ATOM 981 N N . LYS A 1 121 ? -13.477 26.922 -1.85 1 94.19 121 LYS A N 1
ATOM 982 C CA . LYS A 1 121 ? -14.008 25.641 -1.405 1 94.19 121 LYS A CA 1
ATOM 983 C C . LYS A 1 121 ? -12.898 24.609 -1.232 1 94.19 121 LYS A C 1
ATOM 985 O O . LYS A 1 121 ? -11.961 24.562 -2.037 1 94.19 121 LYS A O 1
ATOM 990 N N . THR A 1 122 ? -12.984 23.875 -0.173 1 94.69 122 THR A N 1
ATOM 991 C CA . THR A 1 122 ? -12.094 22.734 0.076 1 94.69 122 THR A CA 1
ATOM 992 C C . THR A 1 122 ? -12.852 21.422 -0.051 1 94.69 122 THR A C 1
ATOM 994 O O . THR A 1 122 ? -14.078 21.406 -0.132 1 94.69 122 THR A O 1
ATOM 997 N N . ILE A 1 123 ? -12.141 20.359 -0.212 1 95.25 123 ILE A N 1
ATOM 998 C CA . ILE A 1 123 ? -12.742 19.031 -0.315 1 95.25 123 ILE A CA 1
ATOM 999 C C . ILE A 1 123 ? -12.344 18.188 0.898 1 95.25 123 ILE A C 1
ATOM 1001 O O . ILE A 1 123 ? -11.156 17.953 1.134 1 95.25 123 ILE A O 1
ATOM 1005 N N . ALA A 1 124 ? -13.367 17.766 1.645 1 93.25 124 ALA A N 1
ATOM 1006 C CA . ALA A 1 124 ? -13.094 16.859 2.758 1 93.25 124 ALA A CA 1
ATOM 1007 C C . ALA A 1 124 ? -12.555 15.523 2.256 1 93.25 124 ALA A C 1
ATOM 1009 O O . ALA A 1 124 ? -13.039 14.984 1.259 1 93.25 124 ALA A O 1
ATOM 1010 N N . ARG A 1 125 ? -11.539 14.992 2.904 1 93.06 125 ARG A N 1
ATOM 1011 C CA . ARG A 1 125 ? -10.93 13.727 2.514 1 93.06 125 ARG A CA 1
ATOM 1012 C C . ARG A 1 125 ? -11.969 12.617 2.449 1 93.06 125 ARG A C 1
ATOM 1014 O O . ARG A 1 125 ? -11.922 11.766 1.557 1 93.06 125 ARG A O 1
ATOM 1021 N N . ASP A 1 126 ? -12.922 12.625 3.311 1 89.38 126 ASP A N 1
ATOM 1022 C CA . ASP A 1 126 ? -13.891 11.531 3.424 1 89.38 126 ASP A CA 1
ATOM 1023 C C . ASP A 1 126 ? -14.844 11.523 2.232 1 89.38 126 ASP A C 1
ATOM 1025 O O . ASP A 1 126 ? -15.562 10.539 2.018 1 89.38 126 ASP A O 1
ATOM 1029 N N . LEU A 1 127 ? -14.812 12.586 1.474 1 90.88 127 LEU A N 1
ATOM 1030 C CA . LEU A 1 127 ? -15.664 12.656 0.293 1 90.88 127 LEU A CA 1
ATOM 1031 C C . LEU A 1 127 ? -15.016 11.945 -0.89 1 90.88 127 LEU A C 1
ATOM 1033 O O . LEU A 1 127 ? -15.688 11.641 -1.879 1 90.88 127 LEU A O 1
ATOM 1037 N N . LEU A 1 128 ? -13.773 11.719 -0.812 1 91.75 128 LEU A N 1
ATOM 1038 C CA . LEU A 1 128 ? -13.047 11.102 -1.916 1 91.75 128 LEU A CA 1
ATOM 1039 C C . LEU A 1 128 ? -13.203 9.586 -1.896 1 91.75 128 LEU A C 1
ATOM 1041 O O . LEU A 1 128 ? -13.414 8.992 -0.833 1 91.75 128 LEU A O 1
ATOM 1045 N N . SER A 1 129 ? -13.094 8.992 -3.062 1 87.69 129 SER A N 1
ATOM 1046 C CA . SER A 1 129 ? -13.047 7.535 -3.154 1 87.69 129 SER A CA 1
ATOM 1047 C C . SER A 1 129 ? -11.805 6.98 -2.463 1 87.69 129 SER A C 1
ATOM 1049 O O . SER A 1 129 ? -10.797 7.676 -2.326 1 87.69 129 SER A O 1
ATOM 1051 N N . GLN A 1 130 ? -11.852 5.766 -2.074 1 85.25 130 GLN A N 1
ATOM 1052 C CA . GLN A 1 130 ? -10.703 5.137 -1.417 1 85.25 130 GLN A CA 1
ATOM 1053 C C . GLN A 1 130 ? -9.5 5.074 -2.35 1 85.25 130 GLN A C 1
ATOM 1055 O O . GLN A 1 130 ? -8.359 5.219 -1.909 1 85.25 130 GLN A O 1
ATOM 1060 N N . LYS A 1 131 ? -9.758 4.816 -3.588 1 85.81 131 LYS A N 1
ATOM 1061 C CA . LYS A 1 131 ? -8.68 4.789 -4.566 1 85.81 131 LYS A CA 1
ATOM 1062 C C . LYS A 1 131 ? -7.969 6.137 -4.645 1 85.81 131 LYS A C 1
ATOM 1064 O O . LYS A 1 131 ? -6.738 6.195 -4.688 1 85.81 131 LYS A O 1
ATOM 1069 N N . ALA A 1 132 ? -8.758 7.188 -4.652 1 90.88 132 ALA A N 1
ATOM 1070 C CA . ALA A 1 132 ? -8.188 8.531 -4.684 1 90.88 132 ALA A CA 1
ATOM 1071 C C . ALA A 1 132 ? -7.383 8.812 -3.42 1 90.88 132 ALA A C 1
ATOM 1073 O O . ALA A 1 132 ? -6.254 9.305 -3.492 1 90.88 132 ALA A O 1
ATOM 1074 N N . LYS A 1 133 ? -7.969 8.453 -2.268 1 92 133 LYS A N 1
ATOM 1075 C CA . LYS A 1 133 ? -7.27 8.648 -1.002 1 92 133 LYS A CA 1
ATOM 1076 C C . LYS A 1 133 ? -5.914 7.945 -1.01 1 92 133 LYS A C 1
ATOM 1078 O O . LYS A 1 133 ? -4.91 8.516 -0.584 1 92 133 LYS A O 1
ATOM 1083 N N . ASN A 1 134 ? -5.93 6.805 -1.542 1 86.94 134 ASN A N 1
ATOM 1084 C CA . ASN A 1 134 ? -4.711 6.008 -1.583 1 86.94 134 ASN A CA 1
ATOM 1085 C C . ASN A 1 134 ? -3.656 6.641 -2.488 1 86.94 134 ASN A C 1
ATOM 1087 O O . ASN A 1 134 ? -2.473 6.664 -2.146 1 86.94 134 ASN A O 1
ATOM 1091 N N . SER A 1 135 ? -4.086 7.094 -3.592 1 87.75 135 SER A N 1
ATOM 1092 C CA . SER A 1 135 ? -3.176 7.73 -4.535 1 87.75 135 SER A CA 1
ATOM 1093 C C . SER A 1 135 ? -2.641 9.047 -3.988 1 87.75 135 SER A C 1
ATOM 1095 O O . SER A 1 135 ? -1.452 9.344 -4.125 1 87.75 135 SER A O 1
ATOM 1097 N N . LEU A 1 136 ? -3.457 9.797 -3.342 1 93 136 LEU A N 1
ATOM 1098 C CA . LEU A 1 136 ? -3.096 11.125 -2.861 1 93 136 LEU A CA 1
ATOM 1099 C C . LEU A 1 136 ? -2.244 11.031 -1.6 1 93 136 LEU A C 1
ATOM 1101 O O . LEU A 1 136 ? -1.622 12.016 -1.192 1 93 136 LEU A O 1
ATOM 1105 N N . GLY A 1 137 ? -2.188 9.844 -1.043 1 90.5 137 GLY A N 1
ATOM 1106 C CA . GLY A 1 137 ? -1.494 9.656 0.223 1 90.5 137 GLY A CA 1
ATOM 1107 C C . GLY A 1 137 ? -0 9.453 0.06 1 90.5 137 GLY A C 1
ATOM 1108 O O . GLY A 1 137 ? 0.703 9.172 1.033 1 90.5 137 GLY A O 1
ATOM 1109 N N . SER A 1 138 ? 0.518 9.656 -1.124 1 87.81 138 SER A N 1
ATOM 1110 C CA . SER A 1 138 ? 1.949 9.5 -1.36 1 87.81 138 SER A CA 1
ATOM 1111 C C . SER A 1 138 ? 2.764 10.445 -0.485 1 87.81 138 SER A C 1
ATOM 1113 O O . SER A 1 138 ? 2.332 11.562 -0.208 1 87.81 138 SER A O 1
ATOM 1115 N N . ILE A 1 139 ? 3.939 10.047 -0.079 1 88.19 139 ILE A N 1
ATOM 1116 C CA . ILE A 1 139 ? 4.805 10.836 0.79 1 88.19 139 ILE A CA 1
ATOM 1117 C C . ILE A 1 139 ? 5.562 11.867 -0.04 1 88.19 139 ILE A C 1
ATOM 1119 O O . ILE A 1 139 ? 6.195 12.773 0.511 1 88.19 139 ILE A O 1
ATOM 1123 N N . LEU A 1 140 ? 5.527 11.711 -1.312 1 89.69 140 LEU A N 1
ATOM 1124 C CA . LEU A 1 140 ? 6.254 12.641 -2.172 1 89.69 140 LEU A CA 1
ATOM 1125 C C . LEU A 1 140 ? 5.707 14.055 -2.025 1 89.69 140 LEU A C 1
ATOM 1127 O O . LEU A 1 140 ? 4.5 14.242 -1.854 1 89.69 140 LEU A O 1
ATOM 1131 N N . THR A 1 141 ? 6.602 14.961 -2.131 1 94.31 141 THR A N 1
ATOM 1132 C CA . THR A 1 141 ? 6.223 16.359 -2.031 1 94.31 141 THR A CA 1
ATOM 1133 C C . THR A 1 141 ? 5.43 16.797 -3.26 1 94.31 141 THR A C 1
ATOM 1135 O O . THR A 1 141 ? 4.457 17.547 -3.146 1 94.31 141 THR A O 1
ATOM 1138 N N . LEU A 1 142 ? 5.879 16.344 -4.363 1 96.38 142 LEU A N 1
ATOM 1139 C CA . LEU A 1 142 ? 5.289 16.719 -5.641 1 96.38 142 LEU A CA 1
ATOM 1140 C C . LEU A 1 142 ? 5.074 15.5 -6.523 1 96.38 142 LEU A C 1
ATOM 1142 O O . LEU A 1 142 ? 6.012 14.742 -6.785 1 96.38 142 LEU A O 1
ATOM 1146 N N . PHE A 1 143 ? 3.771 15.328 -7.027 1 94.5 143 PHE A N 1
ATOM 1147 C CA . PHE A 1 143 ? 3.508 14.266 -7.992 1 94.5 143 PHE A CA 1
ATOM 1148 C C . PHE A 1 143 ? 2.227 14.539 -8.766 1 94.5 143 PHE A C 1
ATOM 1150 O O . PHE A 1 143 ? 1.389 15.328 -8.328 1 94.5 143 PHE A O 1
ATOM 1157 N N . ARG A 1 144 ? 2.129 13.938 -9.898 1 94.88 144 ARG A N 1
ATOM 1158 C CA . ARG A 1 144 ? 0.988 14.094 -10.797 1 94.88 144 ARG A CA 1
ATOM 1159 C C . ARG A 1 144 ? -0.223 13.32 -10.281 1 94.88 144 ARG A C 1
ATOM 1161 O O . ARG A 1 144 ? -0.081 12.219 -9.75 1 94.88 144 ARG A O 1
ATOM 1168 N N . ILE A 1 145 ? -1.432 13.938 -10.5 1 95.75 145 ILE A N 1
ATOM 1169 C CA . ILE A 1 145 ? -2.643 13.258 -10.047 1 95.75 145 ILE A CA 1
ATOM 1170 C C . ILE A 1 145 ? -3.748 13.43 -11.086 1 95.75 145 ILE A C 1
ATOM 1172 O O . ILE A 1 145 ? -4.922 13.57 -10.742 1 95.75 145 ILE A O 1
ATOM 1176 N N . ASP A 1 146 ? -3.395 13.445 -12.328 1 94.44 146 ASP A N 1
ATOM 1177 C CA . ASP A 1 146 ? -4.32 13.703 -13.422 1 94.44 146 ASP A CA 1
ATOM 1178 C C . ASP A 1 146 ? -5.488 12.719 -13.398 1 94.44 146 ASP A C 1
ATOM 1180 O O . ASP A 1 146 ? -6.609 13.07 -13.766 1 94.44 146 ASP A O 1
ATOM 1184 N N . GLU A 1 147 ? -5.23 11.555 -12.992 1 88.69 147 GLU A N 1
ATOM 1185 C CA . GLU A 1 147 ? -6.246 10.508 -13.031 1 88.69 147 GLU A CA 1
ATOM 1186 C C . GLU A 1 147 ? -7.414 10.836 -12.109 1 88.69 147 GLU A C 1
ATOM 1188 O O . GLU A 1 147 ? -8.508 10.281 -12.258 1 88.69 147 GLU A O 1
ATOM 1193 N N . TRP A 1 148 ? -7.234 11.789 -11.227 1 93.88 148 TRP A N 1
ATOM 1194 C CA . TRP A 1 148 ? -8.281 12.094 -10.258 1 93.88 148 TRP A CA 1
ATOM 1195 C C . TRP A 1 148 ? -8.922 13.453 -10.555 1 93.88 148 TRP A C 1
ATOM 1197 O O . TRP A 1 148 ? -9.75 13.938 -9.773 1 93.88 148 TRP A O 1
ATOM 1207 N N . SER A 1 149 ? -8.547 14.047 -11.656 1 95.12 149 SER A N 1
ATOM 1208 C CA . SER A 1 149 ? -9.047 15.367 -12.008 1 95.12 149 SER A CA 1
ATOM 1209 C C . SER A 1 149 ? -10.57 15.391 -12.07 1 95.12 149 SER A C 1
ATOM 1211 O O . SER A 1 149 ? -11.203 16.328 -11.586 1 95.12 149 SER A O 1
ATOM 1213 N N . GLY A 1 150 ? -11.188 14.344 -12.641 1 93.62 150 GLY A N 1
ATOM 1214 C CA . GLY A 1 150 ? -12.633 14.273 -12.75 1 93.62 150 GLY A CA 1
ATOM 1215 C C . GLY A 1 150 ? -13.328 14.266 -11.398 1 93.62 150 GLY A C 1
ATOM 1216 O O . GLY A 1 150 ? -14.258 15.047 -11.172 1 93.62 150 GLY A O 1
ATOM 1217 N N . GLU A 1 151 ? -12.906 13.422 -10.539 1 92.94 151 GLU A N 1
ATOM 1218 C CA . GLU A 1 151 ? -13.5 13.312 -9.211 1 92.94 151 GLU A CA 1
ATOM 1219 C C . GLU A 1 151 ? -13.312 14.602 -8.414 1 92.94 151 GLU A C 1
ATOM 1221 O O . GLU A 1 151 ? -14.242 15.086 -7.777 1 92.94 151 GLU A O 1
ATOM 1226 N N . LEU A 1 152 ? -12.156 15.172 -8.484 1 95.31 152 LEU A N 1
ATOM 1227 C CA . LEU A 1 152 ? -11.852 16.391 -7.738 1 95.31 152 LEU A CA 1
ATOM 1228 C C . LEU A 1 152 ? -12.68 17.562 -8.242 1 95.31 152 LEU A C 1
ATOM 1230 O O . LEU A 1 152 ? -13.219 18.328 -7.449 1 95.31 152 LEU A O 1
ATOM 1234 N N . GLN A 1 153 ? -12.828 17.609 -9.555 1 94.31 153 GLN A N 1
ATOM 1235 C CA . GLN A 1 153 ? -13.617 18.688 -10.141 1 94.31 153 GLN A CA 1
ATOM 1236 C C . GLN A 1 153 ? -15.086 18.562 -9.758 1 94.31 153 GLN A C 1
ATOM 1238 O O . GLN A 1 153 ? -15.742 19.562 -9.469 1 94.31 153 GLN A O 1
ATOM 1243 N N . LYS A 1 154 ? -15.586 17.375 -9.719 1 93.88 154 LYS A N 1
ATOM 1244 C CA . LYS A 1 154 ? -16.969 17.141 -9.336 1 93.88 154 LYS A CA 1
ATOM 1245 C C . LYS A 1 154 ? -17.234 17.609 -7.906 1 93.88 154 LYS A C 1
ATOM 1247 O O . LYS A 1 154 ? -18.25 18.25 -7.629 1 93.88 154 LYS A O 1
ATOM 1252 N N . HIS A 1 155 ? -16.328 17.297 -7.043 1 93.19 155 HIS A N 1
ATOM 1253 C CA . HIS A 1 155 ? -16.5 17.703 -5.648 1 93.19 155 HIS A CA 1
ATOM 1254 C C . HIS A 1 155 ? -16.359 19.203 -5.488 1 93.19 155 HIS A C 1
ATOM 1256 O O . HIS A 1 155 ? -17.047 19.812 -4.66 1 93.19 155 HIS A O 1
ATOM 1262 N N . LEU A 1 156 ? -15.5 19.781 -6.273 1 91.44 156 LEU A N 1
ATOM 1263 C CA . LEU A 1 156 ? -15.312 21.234 -6.207 1 91.44 156 LEU A CA 1
ATOM 1264 C C . LEU A 1 156 ? -16.578 21.969 -6.66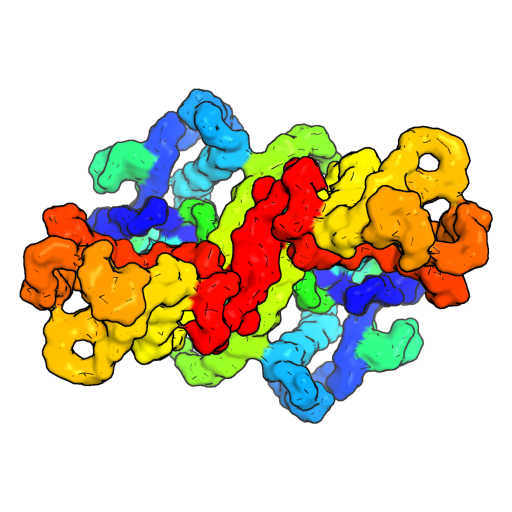 1 91.44 156 LEU A C 1
ATOM 1266 O O . LEU A 1 156 ? -16.906 23.016 -6.125 1 91.44 156 LEU A O 1
ATOM 1270 N N . GLU A 1 157 ? -17.281 21.312 -7.574 1 90 157 GLU A N 1
ATOM 1271 C CA . GLU A 1 157 ? -18.484 21.922 -8.125 1 90 157 GLU A CA 1
ATOM 1272 C C . GLU A 1 157 ? -19.719 21.578 -7.293 1 90 157 GLU A C 1
ATOM 1274 O O . GLU A 1 157 ? -20.797 22.094 -7.531 1 90 157 GLU A O 1
ATOM 1279 N N . GLY A 1 158 ? -19.547 20.719 -6.277 1 81.88 158 GLY A N 1
ATOM 1280 C CA . GLY A 1 158 ? -20.656 20.344 -5.406 1 81.88 158 GLY A CA 1
ATOM 1281 C C . GLY A 1 158 ? -21.594 19.344 -6.039 1 81.88 158 GLY A C 1
ATOM 1282 O O . GLY A 1 158 ? -22.75 19.219 -5.629 1 81.88 158 GLY A O 1
ATOM 1283 N N . LYS A 1 159 ? -21.516 18.641 -7.094 1 67.31 159 LYS A N 1
ATOM 1284 C CA . LYS A 1 159 ? -22.375 17.719 -7.828 1 67.31 159 LYS A CA 1
ATOM 1285 C C . LYS A 1 159 ? -22.344 16.328 -7.203 1 67.31 159 LYS A C 1
ATOM 1287 O O . LYS A 1 159 ? -22.844 15.367 -7.793 1 67.31 159 LYS A O 1
ATOM 1292 N N . VAL A 1 160 ? -21.734 15.938 -6.172 1 64.12 160 VAL A N 1
ATOM 1293 C CA . VAL A 1 160 ? -21.594 14.539 -5.77 1 64.12 160 VAL A CA 1
ATOM 1294 C C . VAL A 1 160 ? -22.672 14.188 -4.742 1 64.12 160 VAL A C 1
ATOM 1296 O O . VAL A 1 160 ? -22.812 14.867 -3.725 1 64.12 160 VAL A O 1
ATOM 1299 N N . GLU A 1 161 ? -23.734 13.367 -5.141 1 57.56 161 GLU A N 1
ATOM 1300 C CA . GLU A 1 161 ? -24.75 12.781 -4.258 1 57.56 161 GLU A CA 1
ATOM 1301 C C . GLU A 1 161 ? -24.109 11.82 -3.26 1 57.56 161 GLU A C 1
ATOM 1303 O O . GLU A 1 161 ? -23.328 10.945 -3.643 1 57.56 161 GLU A O 1
ATOM 1308 N N . GLU A 1 162 ? -24.125 12.07 -2.021 1 54.12 162 GLU A N 1
ATOM 1309 C CA . GLU A 1 162 ? -23.484 11.477 -0.849 1 54.12 162 GLU A CA 1
ATOM 1310 C C . GLU A 1 162 ? -23.875 10.008 -0.695 1 54.12 162 GLU A C 1
ATOM 1312 O O . GLU A 1 162 ? -23.031 9.18 -0.311 1 54.12 162 GLU A O 1
ATOM 1317 N N . ALA A 1 163 ? -25.266 9.633 -0.642 1 49.06 163 ALA A N 1
ATOM 1318 C CA . ALA A 1 163 ? -25.828 8.438 -0.012 1 49.06 163 ALA A CA 1
ATOM 1319 C C . ALA A 1 163 ? -25.375 7.176 -0.741 1 49.06 163 ALA A C 1
ATOM 1321 O O . ALA A 1 163 ? -25.031 6.176 -0.108 1 49.06 163 ALA A O 1
ATOM 1322 N N . LYS A 1 164 ? -25.828 6.906 -1.864 1 49.38 164 LYS A N 1
ATOM 1323 C CA . LYS A 1 164 ? -25.703 5.664 -2.621 1 49.38 164 LYS A CA 1
ATOM 1324 C C . LYS A 1 164 ? -24.25 5.234 -2.742 1 49.38 164 LYS A C 1
ATOM 1326 O O . LYS A 1 164 ? -23.953 4.043 -2.869 1 49.38 164 LYS A O 1
ATOM 1331 N N . ASP A 1 165 ? -23.312 6.152 -2.592 1 50.28 165 ASP A N 1
ATOM 1332 C CA . ASP A 1 165 ? -21.891 6.066 -2.857 1 50.28 165 ASP A CA 1
ATOM 1333 C C . ASP A 1 165 ? -21.141 5.512 -1.648 1 50.28 165 ASP A C 1
ATOM 1335 O O . ASP A 1 165 ? -20.094 4.875 -1.797 1 50.28 165 ASP A O 1
ATOM 1339 N N . VAL A 1 166 ? -21.984 5.504 -0.504 1 51.22 166 VAL A N 1
ATOM 1340 C CA . VAL A 1 166 ? -21.297 5.082 0.714 1 51.22 166 VAL A CA 1
ATOM 1341 C C . VAL A 1 166 ? -21.156 3.564 0.727 1 51.22 166 VAL A C 1
ATOM 1343 O O . VAL A 1 166 ? -20.094 3.037 1.094 1 51.22 166 VAL A O 1
ATOM 1346 N N . VAL A 1 167 ? -22.281 2.865 0.44 1 50.66 167 VAL A N 1
ATOM 1347 C CA . VAL A 1 167 ? -22.234 1.407 0.449 1 50.66 167 VAL A CA 1
ATOM 1348 C C . VAL A 1 167 ? -21.219 0.913 -0.581 1 50.66 167 VAL A C 1
ATOM 1350 O O . VAL A 1 167 ? -20.469 -0.022 -0.315 1 50.66 167 VAL A O 1
ATOM 1353 N N . GLU A 1 168 ? -21.281 1.561 -1.672 1 56.81 168 GLU A N 1
ATOM 1354 C CA . GLU A 1 168 ? -20.359 1.173 -2.734 1 56.81 168 GLU A CA 1
ATOM 1355 C C . GLU A 1 168 ? -18.922 1.449 -2.336 1 56.81 168 GLU A C 1
ATOM 1357 O O . GLU A 1 168 ? -18.016 0.66 -2.641 1 56.81 168 GLU A O 1
ATOM 1362 N N . GLU A 1 169 ? -18.906 2.387 -1.479 1 57.47 169 GLU A N 1
ATOM 1363 C CA . GLU A 1 169 ? -17.562 2.783 -1.06 1 57.47 169 GLU A CA 1
ATOM 1364 C C . GLU A 1 169 ? -16.984 1.795 -0.052 1 57.47 169 GLU A C 1
ATOM 1366 O O . GLU A 1 169 ? -15.805 1.443 -0.125 1 57.47 169 GLU A O 1
ATOM 1371 N N . GLU A 1 170 ? -17.828 1.308 0.884 1 57 170 GLU A N 1
ATOM 1372 C CA . GLU A 1 170 ? -17.328 0.365 1.878 1 57 170 GLU A CA 1
ATOM 1373 C C . GLU A 1 170 ? -16.875 -0.936 1.225 1 57 170 GLU A C 1
ATOM 1375 O O . GLU A 1 170 ? -15.859 -1.519 1.628 1 57 170 GLU A O 1
ATOM 1380 N N . SER A 1 171 ? -17.672 -1.271 0.292 1 60.06 171 SER A N 1
ATOM 1381 C CA . SER A 1 171 ? -17.406 -2.525 -0.401 1 60.06 171 SER A CA 1
ATOM 1382 C C . SER A 1 171 ? -16.094 -2.459 -1.175 1 60.06 171 SER A C 1
ATOM 1384 O O . SER A 1 171 ? -15.336 -3.432 -1.214 1 60.06 171 SER A O 1
ATOM 1386 N N . ASP A 1 172 ? -15.742 -1.317 -1.432 1 76.44 172 ASP A N 1
ATOM 1387 C CA . ASP A 1 172 ? -14.508 -1.118 -2.186 1 76.44 172 ASP A CA 1
ATOM 1388 C C . ASP A 1 172 ? -13.297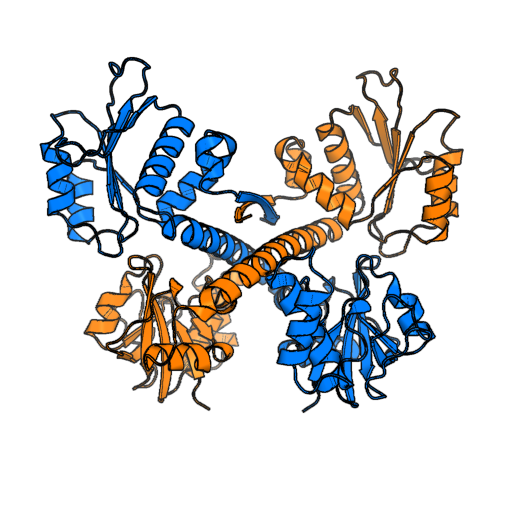 -1.046 -1.253 1 76.44 172 ASP A C 1
ATOM 1390 O O . ASP A 1 172 ? -12.195 -1.455 -1.623 1 76.44 172 ASP A O 1
ATOM 1394 N N . GLN A 1 173 ? -13.68 -0.799 -0.007 1 81.19 173 GLN A N 1
ATOM 1395 C CA . GLN A 1 173 ? -12.586 -0.619 0.941 1 81.19 173 GLN A CA 1
ATOM 1396 C C . GLN A 1 173 ? -11.93 -1.954 1.289 1 81.19 173 GLN A C 1
ATOM 1398 O O . GLN A 1 173 ? -10.711 -2.037 1.431 1 81.19 173 GLN A O 1
ATOM 1403 N N . ASP A 1 174 ? -12.789 -2.988 1.346 1 83.06 174 ASP A N 1
ATOM 1404 C CA . ASP A 1 174 ? -12.266 -4.297 1.721 1 83.06 174 ASP A CA 1
ATOM 1405 C C . ASP A 1 174 ? -11.289 -4.82 0.667 1 83.06 174 ASP A C 1
ATOM 1407 O O . ASP A 1 174 ? -10.258 -5.398 1.003 1 83.06 174 ASP A O 1
ATOM 1411 N N . ILE A 1 175 ? -11.664 -4.562 -0.502 1 85.62 175 ILE A N 1
ATOM 1412 C CA . ILE A 1 175 ? -10.82 -5.012 -1.605 1 85.62 175 ILE A CA 1
ATOM 1413 C C . ILE A 1 175 ? -9.516 -4.219 -1.61 1 85.62 175 ILE A C 1
ATOM 1415 O O . ILE A 1 175 ? -8.445 -4.781 -1.831 1 85.62 175 ILE A O 1
ATOM 1419 N N . ILE A 1 176 ? -9.633 -2.977 -1.3 1 86.69 176 ILE A N 1
ATOM 1420 C CA . ILE A 1 176 ? -8.461 -2.105 -1.29 1 86.69 176 ILE A CA 1
ATOM 1421 C C . ILE A 1 176 ? -7.523 -2.516 -0.158 1 86.69 176 ILE A C 1
ATOM 1423 O O . ILE A 1 176 ? -6.301 -2.559 -0.338 1 86.69 176 ILE A O 1
ATOM 1427 N N . PHE A 1 177 ? -8.078 -2.871 0.969 1 88.69 177 PHE A N 1
ATOM 1428 C CA . PHE A 1 177 ? -7.258 -3.287 2.098 1 88.69 177 PHE A CA 1
ATOM 1429 C C . PHE A 1 177 ? -6.562 -4.609 1.804 1 88.69 177 PHE A C 1
ATOM 1431 O O . PHE A 1 177 ? -5.383 -4.781 2.115 1 88.69 177 PHE A O 1
ATOM 1438 N N . GLU A 1 178 ? -7.301 -5.512 1.191 1 88.88 178 GLU A N 1
ATOM 1439 C CA . GLU A 1 178 ? -6.711 -6.793 0.821 1 88.88 178 GLU A CA 1
ATOM 1440 C C . GLU A 1 178 ? -5.605 -6.613 -0.214 1 88.88 178 GLU A C 1
ATOM 1442 O O . GLU A 1 178 ? -4.566 -7.277 -0.145 1 88.88 178 GLU A O 1
ATOM 1447 N N . ASP A 1 179 ? -5.875 -5.781 -1.168 1 90.94 179 ASP A N 1
ATOM 1448 C CA . ASP A 1 179 ? -4.871 -5.465 -2.178 1 90.94 179 ASP A CA 1
ATOM 1449 C C . ASP A 1 179 ? -3.6 -4.914 -1.533 1 90.94 179 ASP A C 1
ATOM 1451 O O . ASP A 1 179 ? -2.49 -5.293 -1.913 1 90.94 179 ASP A O 1
ATOM 1455 N N . PHE A 1 180 ? -3.754 -4.031 -0.592 1 90.19 180 PHE A N 1
ATOM 1456 C CA . PHE A 1 180 ? -2.639 -3.439 0.136 1 90.19 180 PHE A CA 1
ATOM 1457 C C . PHE A 1 180 ? -1.854 -4.508 0.887 1 90.19 180 PHE A C 1
ATOM 1459 O O . PHE A 1 180 ? -0.623 -4.535 0.834 1 90.19 180 PHE A O 1
ATOM 1466 N N . PHE A 1 181 ? -2.57 -5.383 1.509 1 91.12 181 PHE A N 1
ATOM 1467 C CA . PHE A 1 181 ? -1.951 -6.469 2.258 1 91.12 181 PHE A CA 1
ATOM 1468 C C . PHE A 1 181 ? -1.128 -7.359 1.337 1 91.12 181 PHE A C 1
ATOM 1470 O O . PHE A 1 181 ? 0.024 -7.68 1.639 1 91.12 181 PHE A O 1
ATOM 1477 N N . GLN A 1 182 ? -1.671 -7.734 0.252 1 91 182 GLN A N 1
ATOM 1478 C CA . GLN A 1 182 ? -1.002 -8.633 -0.684 1 91 182 GLN A CA 1
ATOM 1479 C C . GLN A 1 182 ? 0.238 -7.977 -1.284 1 91 182 GLN A C 1
ATOM 1481 O O . GLN A 1 182 ? 1.246 -8.648 -1.524 1 91 182 GLN A O 1
ATOM 1486 N N . LYS A 1 183 ? 0.171 -6.719 -1.545 1 91.94 183 LYS A N 1
ATOM 1487 C CA . LYS A 1 183 ? 1.331 -5.992 -2.053 1 91.94 183 LYS A CA 1
ATOM 1488 C C . LYS A 1 183 ? 2.471 -6 -1.037 1 91.94 183 LYS A C 1
ATOM 1490 O O . LYS A 1 183 ? 3.639 -6.129 -1.407 1 91.94 183 LYS A O 1
ATOM 1495 N N . GLY A 1 184 ? 2.109 -5.824 0.206 1 93.12 184 GLY A N 1
ATOM 1496 C CA . GLY A 1 184 ? 3.119 -5.941 1.245 1 93.12 184 GLY A CA 1
ATOM 1497 C C . GLY A 1 184 ? 3.811 -7.293 1.254 1 93.12 184 GLY A C 1
ATOM 1498 O O . GLY A 1 184 ? 5.035 -7.367 1.355 1 93.12 184 GLY A O 1
ATOM 1499 N N . LEU A 1 185 ? 3.021 -8.359 1.119 1 93.31 185 LEU A N 1
ATOM 1500 C CA . LEU A 1 185 ? 3.58 -9.703 1.083 1 93.31 185 LEU A CA 1
ATOM 1501 C C . LEU A 1 185 ? 4.5 -9.883 -0.12 1 93.31 185 LEU A C 1
ATOM 1503 O O . LEU A 1 185 ? 5.551 -10.516 -0.016 1 93.31 185 LEU A O 1
ATOM 1507 N N . SER A 1 186 ? 4.09 -9.305 -1.236 1 92.88 186 SER A N 1
ATOM 1508 C CA . SER A 1 186 ? 4.898 -9.406 -2.449 1 92.88 186 SER A CA 1
ATOM 1509 C C . SER A 1 186 ? 6.242 -8.711 -2.279 1 92.88 186 SER A C 1
ATOM 1511 O O . SER A 1 186 ? 7.258 -9.172 -2.812 1 92.88 186 SER A O 1
ATOM 1513 N N . MET A 1 187 ? 6.246 -7.598 -1.566 1 93.19 187 MET A N 1
ATOM 1514 C CA . MET A 1 187 ? 7.5 -6.898 -1.304 1 93.19 187 MET A CA 1
ATOM 1515 C C . MET A 1 187 ? 8.445 -7.766 -0.478 1 93.19 187 MET A C 1
ATOM 1517 O O . MET A 1 187 ? 9.656 -7.773 -0.716 1 93.19 187 MET A O 1
ATOM 1521 N N . ILE A 1 188 ? 7.875 -8.484 0.436 1 95.75 188 ILE A N 1
ATOM 1522 C CA . ILE A 1 188 ? 8.695 -9.375 1.26 1 95.75 188 ILE A CA 1
ATOM 1523 C C . ILE A 1 188 ? 9.195 -10.547 0.418 1 95.75 188 ILE A C 1
ATOM 1525 O O . ILE A 1 188 ? 10.344 -10.977 0.563 1 95.75 188 ILE A O 1
ATOM 1529 N N . GLN A 1 189 ? 8.336 -11.055 -0.442 1 95 189 GLN A N 1
ATOM 1530 C CA . GLN A 1 189 ? 8.758 -12.117 -1.345 1 95 189 GLN A CA 1
ATOM 1531 C C . GLN A 1 189 ? 9.961 -11.688 -2.182 1 95 189 GLN A C 1
ATOM 1533 O O . GLN A 1 189 ? 10.898 -12.469 -2.381 1 95 189 GLN A O 1
ATOM 1538 N N . ASP A 1 190 ? 9.922 -10.484 -2.666 1 93.5 190 ASP A N 1
ATOM 1539 C CA . ASP A 1 190 ? 11.047 -9.961 -3.441 1 93.5 190 ASP A CA 1
ATOM 1540 C C . ASP A 1 190 ? 12.336 -9.969 -2.621 1 93.5 190 ASP A C 1
ATOM 1542 O O . ASP A 1 190 ? 13.391 -10.367 -3.119 1 93.5 190 ASP A O 1
ATOM 1546 N N . LYS A 1 191 ? 12.227 -9.508 -1.371 1 94.06 191 LYS A N 1
ATOM 1547 C CA . LYS A 1 191 ? 13.398 -9.453 -0.502 1 94.06 191 LYS A CA 1
ATOM 1548 C C . LYS A 1 191 ? 13.938 -10.852 -0.219 1 94.06 191 LYS A C 1
ATOM 1550 O O . LYS A 1 191 ? 15.148 -11.07 -0.242 1 94.06 191 LYS A O 1
ATOM 1555 N N . VAL A 1 192 ? 13.031 -11.766 0.036 1 95.88 192 VAL A N 1
ATOM 1556 C CA . VAL A 1 192 ? 13.43 -13.133 0.34 1 95.88 192 VAL A CA 1
ATOM 1557 C C . VAL A 1 192 ? 14.062 -13.773 -0.892 1 95.88 192 VAL A C 1
ATOM 1559 O O . VAL A 1 192 ? 15.086 -14.461 -0.788 1 95.88 192 VAL A O 1
ATOM 1562 N N . ASP A 1 193 ? 13.477 -13.547 -2.023 1 94.38 193 ASP A N 1
ATOM 1563 C CA . ASP A 1 193 ? 13.969 -14.141 -3.264 1 94.38 193 ASP A CA 1
ATOM 1564 C C . ASP A 1 193 ? 15.367 -13.633 -3.596 1 94.38 193 ASP A C 1
ATOM 1566 O O . ASP A 1 193 ? 16.141 -14.32 -4.277 1 94.38 193 ASP A O 1
ATOM 1570 N N . ASN A 1 194 ? 15.727 -12.492 -3.141 1 92.25 194 ASN A N 1
ATOM 1571 C CA . ASN A 1 194 ? 17.016 -11.883 -3.465 1 92.25 194 ASN A CA 1
ATOM 1572 C C . ASN A 1 194 ? 18.109 -12.352 -2.516 1 92.25 194 ASN A C 1
ATOM 1574 O O . ASN A 1 194 ? 19.281 -12.016 -2.695 1 92.25 194 ASN A O 1
ATOM 1578 N N . LEU A 1 195 ? 17.75 -13.141 -1.543 1 94.88 195 LEU A N 1
ATOM 1579 C CA . LEU A 1 195 ? 18.766 -13.727 -0.668 1 94.88 195 LEU A CA 1
ATOM 1580 C C . LEU A 1 195 ? 19.625 -14.734 -1.428 1 94.88 195 LEU A C 1
ATOM 1582 O O . LEU A 1 195 ? 19.188 -15.32 -2.416 1 94.88 195 LEU A O 1
ATOM 1586 N N . ASP A 1 196 ? 20.812 -14.836 -0.981 1 94 196 ASP A N 1
ATOM 1587 C CA . ASP A 1 196 ? 21.609 -15.914 -1.569 1 94 196 ASP A CA 1
ATOM 1588 C C . ASP A 1 196 ? 21.234 -17.266 -0.967 1 94 196 ASP A C 1
ATOM 1590 O O . ASP A 1 196 ? 20.484 -17.328 0.009 1 94 196 ASP A O 1
ATOM 1594 N N . PRO A 1 197 ? 21.703 -18.312 -1.563 1 91.81 197 PRO A N 1
ATOM 1595 C CA . PRO A 1 197 ? 21.281 -19.656 -1.139 1 91.81 197 PRO A CA 1
ATOM 1596 C C . PRO A 1 197 ? 21.625 -19.938 0.322 1 91.81 197 PRO A C 1
ATOM 1598 O O . PRO A 1 197 ? 20.844 -20.594 1.025 1 91.81 197 PRO A O 1
ATOM 1601 N N . TRP A 1 198 ? 22.75 -19.469 0.744 1 92.06 198 TRP A N 1
ATOM 1602 C CA . TRP A 1 198 ? 23.141 -19.703 2.129 1 92.06 198 TRP A CA 1
ATOM 1603 C C . TRP A 1 198 ? 22.266 -18.906 3.086 1 92.06 198 TRP A C 1
ATOM 1605 O O . TRP A 1 198 ? 21.828 -19.422 4.113 1 92.06 198 TRP A O 1
ATOM 1615 N N . GLU A 1 199 ? 21.984 -17.703 2.752 1 95.69 199 GLU A N 1
ATOM 1616 C CA . GLU A 1 199 ? 21.094 -16.875 3.547 1 95.69 199 GLU A CA 1
ATOM 1617 C C . GLU A 1 199 ? 19.688 -17.469 3.607 1 95.69 199 GLU A C 1
ATOM 1619 O O . GLU A 1 199 ? 19.031 -17.406 4.645 1 95.69 199 GLU A O 1
ATOM 1624 N N . MET A 1 200 ? 19.297 -18.016 2.488 1 96.31 200 MET A N 1
ATOM 1625 C CA . MET A 1 200 ? 17.984 -18.656 2.438 1 96.31 200 MET A CA 1
ATOM 1626 C C . MET A 1 200 ? 17.922 -19.844 3.398 1 96.31 200 MET A C 1
ATOM 1628 O O . MET A 1 200 ? 16.938 -20 4.125 1 96.31 200 MET A O 1
ATOM 1632 N N . GLN A 1 201 ? 18.969 -20.609 3.402 1 94.94 201 GLN A N 1
ATOM 1633 C CA . GLN A 1 201 ? 19.031 -21.734 4.32 1 94.94 201 GLN A CA 1
ATOM 1634 C C . GLN A 1 201 ? 18.953 -21.266 5.773 1 94.94 201 GLN A C 1
ATOM 1636 O O . GLN A 1 201 ? 18.219 -21.859 6.578 1 94.94 201 GLN A O 1
ATOM 1641 N N . ARG A 1 202 ? 19.656 -20.266 6.031 1 95.5 202 ARG A N 1
ATOM 1642 C CA . ARG A 1 202 ? 19.672 -19.703 7.379 1 95.5 202 ARG A CA 1
ATOM 1643 C C . ARG A 1 202 ? 18.297 -19.156 7.754 1 95.5 202 ARG A C 1
ATOM 1645 O O . ARG A 1 202 ? 17.875 -19.25 8.906 1 95.5 202 ARG A O 1
ATOM 1652 N N . LEU A 1 203 ? 17.656 -18.562 6.801 1 97.31 203 LEU A N 1
ATOM 1653 C CA . LEU A 1 203 ? 16.328 -18.031 7.031 1 97.31 203 LEU A CA 1
ATOM 1654 C C . LEU A 1 203 ? 15.352 -19.141 7.406 1 97.31 203 LEU A C 1
ATOM 1656 O O . LEU A 1 203 ? 14.57 -19 8.352 1 97.31 203 LEU A O 1
ATOM 1660 N N . VAL A 1 204 ? 15.414 -20.219 6.691 1 97 204 VAL A N 1
ATOM 1661 C CA . VAL A 1 204 ? 14.539 -21.344 6.945 1 97 204 VAL A CA 1
ATOM 1662 C C . VAL A 1 204 ? 14.867 -21.953 8.312 1 97 204 VAL A C 1
ATOM 1664 O O . VAL A 1 204 ? 13.961 -22.281 9.078 1 97 204 VAL A O 1
ATOM 1667 N N . ALA A 1 205 ? 16.109 -22.078 8.609 1 95.69 205 ALA A N 1
ATOM 1668 C CA . ALA A 1 205 ? 16.531 -22.594 9.914 1 95.69 205 ALA A CA 1
ATOM 1669 C C . ALA A 1 205 ? 15.984 -21.719 11.047 1 95.69 205 ALA A C 1
ATOM 1671 O O . ALA A 1 205 ? 15.453 -22.234 12.031 1 95.69 205 ALA A O 1
ATOM 1672 N N . GLY A 1 206 ? 16.125 -20.484 10.883 1 96.44 206 GLY A N 1
ATOM 1673 C CA . GLY A 1 206 ? 15.625 -19.547 11.875 1 96.44 206 GLY A CA 1
ATOM 1674 C C . GLY A 1 206 ? 14.117 -19.641 12.062 1 96.44 206 GLY A C 1
ATOM 1675 O O . GLY A 1 206 ? 13.617 -19.484 13.18 1 96.44 206 GLY A O 1
ATOM 1676 N N . LEU A 1 207 ? 13.43 -19.859 10.961 1 96.62 207 LEU A N 1
ATOM 1677 C CA . LEU A 1 207 ? 11.984 -20.062 11.039 1 96.62 207 LEU A CA 1
ATOM 1678 C C . LEU A 1 207 ? 11.648 -21.281 11.898 1 96.62 207 LEU A C 1
ATOM 1680 O O . LEU A 1 207 ? 10.758 -21.219 12.742 1 96.62 207 LEU A O 1
ATOM 1684 N N . LEU A 1 208 ? 12.367 -22.312 11.719 1 94.75 208 LEU A N 1
ATOM 1685 C CA . LEU A 1 208 ? 12.133 -23.531 12.492 1 94.75 208 LEU A CA 1
ATOM 1686 C C . LEU A 1 208 ? 12.445 -23.312 13.969 1 94.75 208 LEU A C 1
ATOM 1688 O O . LEU A 1 208 ? 11.734 -23.812 14.836 1 94.75 208 LEU A O 1
ATOM 1692 N N . VAL A 1 209 ? 13.453 -22.562 14.234 1 95.06 209 VAL A N 1
ATOM 1693 C CA . VAL A 1 209 ? 13.781 -22.219 15.617 1 95.06 209 VAL A CA 1
ATOM 1694 C C . VAL A 1 209 ? 12.617 -21.438 16.234 1 95.06 209 VAL A C 1
ATOM 1696 O O . VAL A 1 209 ? 12.219 -21.719 17.375 1 95.06 209 VAL A O 1
ATOM 1699 N N . ALA A 1 210 ? 12.07 -20.547 15.5 1 95.25 210 ALA A N 1
ATOM 1700 C CA . ALA A 1 210 ? 10.938 -19.766 15.977 1 95.25 210 ALA A CA 1
ATOM 1701 C C . ALA A 1 210 ? 9.742 -20.656 16.297 1 95.25 210 ALA A C 1
ATOM 1703 O O . ALA A 1 210 ? 8.938 -20.328 17.172 1 95.25 210 ALA A O 1
ATOM 1704 N N . MET A 1 211 ? 9.648 -21.719 15.641 1 92.06 211 MET A N 1
ATOM 1705 C CA . MET A 1 211 ? 8.562 -22.672 15.836 1 92.06 211 MET A CA 1
ATOM 1706 C C . MET A 1 211 ? 8.906 -23.672 16.938 1 92.06 211 MET A C 1
ATOM 1708 O O . MET A 1 211 ? 8.242 -24.703 17.078 1 92.06 211 MET A O 1
ATOM 1712 N N . ASP A 1 212 ? 9.984 -23.438 17.625 1 91 212 ASP A N 1
ATOM 1713 C CA . ASP A 1 212 ? 10.398 -24.172 18.812 1 91 212 ASP A CA 1
ATOM 1714 C C . ASP A 1 212 ? 11.078 -25.5 18.453 1 91 212 ASP A C 1
ATOM 1716 O O . ASP A 1 212 ? 10.961 -26.484 19.172 1 91 212 ASP A O 1
ATOM 1720 N N . TYR A 1 213 ? 11.703 -25.531 17.266 1 91.06 213 TYR A N 1
ATOM 1721 C CA . TYR A 1 213 ? 12.57 -26.656 16.906 1 91.06 213 TYR A CA 1
ATOM 1722 C C . TYR A 1 213 ? 14.023 -26.344 17.234 1 91.06 213 TYR A C 1
ATOM 1724 O O . TYR A 1 213 ? 14.438 -25.188 17.203 1 91.06 213 TYR A O 1
ATOM 1732 N N . THR A 1 214 ? 14.703 -27.422 17.625 1 90 214 THR A N 1
ATOM 1733 C CA . THR A 1 214 ? 16.156 -27.344 17.641 1 90 214 THR A CA 1
ATOM 1734 C C . THR A 1 214 ? 16.734 -27.703 16.266 1 90 214 THR A C 1
ATOM 1736 O O . THR A 1 214 ? 16.328 -28.703 15.664 1 90 214 THR A O 1
ATOM 1739 N N . VAL A 1 215 ? 17.625 -26.812 15.805 1 90.75 215 VAL A N 1
ATOM 1740 C CA . VAL A 1 215 ? 18.031 -26.969 14.406 1 90.75 215 VAL A CA 1
ATOM 1741 C C . VAL A 1 215 ? 19.547 -27.203 14.328 1 90.75 215 VAL A C 1
ATOM 1743 O O . VAL A 1 215 ? 20.312 -26.578 15.07 1 90.75 215 VAL A O 1
ATOM 1746 N N . ASN A 1 216 ? 19.875 -28.156 13.523 1 85.94 216 ASN A N 1
ATOM 1747 C CA . ASN A 1 216 ? 21.266 -28.375 13.148 1 85.94 216 ASN A CA 1
ATOM 1748 C C . ASN A 1 216 ? 21.484 -28.203 11.648 1 85.94 216 ASN A C 1
ATOM 1750 O O . ASN A 1 216 ? 20.859 -28.891 10.836 1 85.94 216 ASN A O 1
ATOM 1754 N N . GLU A 1 217 ? 22.297 -27.203 11.242 1 83.38 217 GLU A N 1
ATOM 1755 C CA . GLU A 1 217 ? 22.562 -26.953 9.836 1 83.38 217 GLU A CA 1
ATOM 1756 C C . GLU A 1 217 ? 23.656 -27.891 9.305 1 83.38 217 GLU A C 1
ATOM 1758 O O . GLU A 1 217 ? 24.641 -28.156 9.992 1 83.38 217 GLU A O 1
ATOM 1763 N N . SER A 1 218 ? 23.266 -28.531 8.258 1 72.88 218 SER A N 1
ATOM 1764 C CA . SER A 1 218 ? 24.234 -29.469 7.688 1 72.88 218 SER A CA 1
ATOM 1765 C C . SER A 1 218 ? 25.297 -28.719 6.883 1 72.88 218 SER A C 1
ATOM 1767 O O . SER A 1 218 ? 25.016 -27.703 6.262 1 72.88 218 SER A O 1
ATOM 1769 N N . GLY A 1 219 ? 26.562 -28.75 7.207 1 58.97 219 GLY A N 1
ATOM 1770 C CA . GLY A 1 219 ? 27.641 -28.188 6.383 1 58.97 219 GLY A CA 1
ATOM 1771 C C . GLY A 1 219 ? 27.578 -28.656 4.941 1 58.97 219 GLY A C 1
ATOM 1772 O O . GLY A 1 219 ? 26.688 -29.422 4.566 1 58.97 219 GLY A O 1
ATOM 1773 N N . LYS A 1 220 ? 28.281 -27.969 3.893 1 56.06 220 LYS A N 1
ATOM 1774 C CA . LYS A 1 220 ? 28.438 -28.25 2.465 1 56.06 220 LYS A CA 1
ATOM 1775 C C . LYS A 1 220 ? 28.75 -29.719 2.221 1 56.06 220 LYS A C 1
ATOM 1777 O O . LYS A 1 220 ? 28.609 -30.219 1.098 1 56.06 220 LYS A O 1
ATOM 1782 N N . GLY A 1 221 ? 28.359 -30.578 3.115 1 49.97 221 GLY A N 1
ATOM 1783 C CA . GLY A 1 221 ? 28.891 -31.906 2.953 1 49.97 221 GLY A CA 1
ATOM 1784 C C . GLY A 1 221 ? 27.953 -32.844 2.215 1 49.97 221 GLY A C 1
ATOM 1785 O O . GLY A 1 221 ? 26.859 -32.438 1.791 1 49.97 221 GLY A O 1
ATOM 1786 N N . PRO A 1 222 ? 28.422 -34.094 1.946 1 48.81 222 PRO A N 1
ATOM 1787 C CA . PRO A 1 222 ? 27.781 -35.188 1.178 1 48.81 222 PRO A CA 1
ATOM 1788 C C . PRO A 1 222 ? 26.391 -35.531 1.679 1 48.81 222 PRO A C 1
ATOM 1790 O O . PRO A 1 222 ? 25.844 -36.562 1.332 1 48.81 222 PRO A O 1
ATOM 1793 N N . ASP A 1 223 ? 25.781 -34.875 2.574 1 52.16 223 ASP A N 1
ATOM 1794 C CA . ASP A 1 223 ? 24.641 -35.375 3.332 1 52.16 223 ASP A CA 1
ATOM 1795 C C . ASP A 1 223 ? 23.359 -35.281 2.514 1 52.16 223 ASP A C 1
ATOM 1797 O O . ASP A 1 223 ? 22.484 -34.469 2.811 1 52.16 223 ASP A O 1
ATOM 1801 N N . GLY A 1 224 ? 23.234 -36.25 1.41 1 59.81 224 GLY A N 1
ATOM 1802 C CA . GLY A 1 224 ? 22.047 -36.75 0.738 1 59.81 224 GLY A CA 1
ATOM 1803 C C . GLY A 1 224 ? 20.984 -35.688 0.505 1 59.81 224 GLY A C 1
ATOM 1804 O O . GLY A 1 224 ? 19.797 -35.969 0.545 1 59.81 224 GLY A O 1
ATOM 1805 N N . GLY A 1 225 ? 21.375 -34.375 0.522 1 74.62 225 GLY A N 1
ATOM 1806 C CA . GLY A 1 225 ? 20.453 -33.344 0.101 1 74.62 225 GLY A CA 1
ATOM 1807 C C . GLY A 1 225 ? 19.766 -32.656 1.263 1 74.62 225 GLY A C 1
ATOM 1808 O O . GLY A 1 225 ? 18.828 -31.875 1.062 1 74.62 225 GLY A O 1
ATOM 1809 N N . VAL A 1 226 ? 20.156 -33.062 2.459 1 82 226 VAL A N 1
ATOM 1810 C CA . VAL A 1 226 ? 19.531 -32.438 3.627 1 82 226 VAL A CA 1
ATOM 1811 C C . VAL A 1 226 ? 20.344 -31.203 4.035 1 82 226 VAL A C 1
ATOM 1813 O O . VAL A 1 226 ? 21.516 -31.312 4.379 1 82 226 VAL A O 1
ATOM 1816 N N . ASP A 1 227 ? 19.672 -30.109 4.109 1 87.81 227 ASP A N 1
ATOM 1817 C CA . ASP A 1 227 ? 20.328 -28.844 4.41 1 87.81 227 ASP A CA 1
ATOM 1818 C C . ASP A 1 227 ? 20.203 -28.5 5.891 1 87.81 227 ASP A C 1
ATOM 1820 O O . ASP A 1 227 ? 21.109 -27.906 6.477 1 87.81 227 ASP A O 1
ATOM 1824 N N . VAL A 1 228 ? 19.094 -28.891 6.477 1 88.38 228 VAL A N 1
ATOM 1825 C CA . VAL A 1 228 ? 18.812 -28.578 7.871 1 88.38 228 VAL A CA 1
ATOM 1826 C C . VAL A 1 228 ? 18.141 -29.781 8.531 1 88.38 228 VAL A C 1
ATOM 1828 O O . VAL A 1 228 ? 17.281 -30.438 7.93 1 88.38 228 VAL A O 1
ATOM 1831 N N . LEU A 1 229 ? 18.531 -30.109 9.711 1 87.62 229 LEU A N 1
ATOM 1832 C CA . LEU A 1 229 ? 17.859 -31.094 10.555 1 87.62 229 LEU A CA 1
ATOM 1833 C C . LEU A 1 229 ? 17.188 -30.406 11.75 1 87.62 229 LEU A C 1
ATOM 1835 O O . LEU A 1 229 ? 17.812 -29.578 12.43 1 87.62 229 LEU A O 1
ATOM 1839 N N . ALA A 1 230 ? 15.898 -30.766 11.914 1 88.44 230 ALA A N 1
ATOM 1840 C CA . ALA A 1 230 ? 15.156 -30.141 13.008 1 88.44 230 ALA A CA 1
ATOM 1841 C C . ALA A 1 230 ? 14.5 -31.188 13.898 1 88.44 230 ALA A C 1
ATOM 1843 O O . ALA A 1 230 ? 14.023 -32.219 13.414 1 88.44 230 ALA A O 1
ATOM 1844 N N . HIS A 1 231 ? 14.539 -30.906 15.211 1 86.75 231 HIS A N 1
ATOM 1845 C CA . HIS A 1 231 ? 13.914 -31.812 16.172 1 86.75 231 HIS A CA 1
ATOM 1846 C C . HIS A 1 231 ? 13.344 -31.047 17.359 1 86.75 231 HIS A C 1
ATOM 1848 O O . HIS A 1 231 ? 13.719 -29.891 17.594 1 86.75 231 HIS A O 1
ATOM 1854 N N . LYS A 1 232 ? 12.328 -31.516 17.938 1 79.31 232 LYS A N 1
ATOM 1855 C CA . LYS A 1 232 ? 11.648 -30.844 19.031 1 79.31 232 LYS A CA 1
ATOM 1856 C C . LYS A 1 232 ? 12.5 -30.844 20.297 1 79.31 232 LYS A C 1
ATOM 1858 O O . LYS A 1 232 ? 12.453 -29.906 21.094 1 79.31 232 LYS A O 1
ATOM 1863 N N . ASP A 1 233 ? 13.18 -31.922 20.531 1 69.06 233 ASP A N 1
ATOM 1864 C CA . ASP A 1 233 ? 13.969 -31.969 21.75 1 69.06 233 ASP A CA 1
ATOM 1865 C C . ASP A 1 233 ? 15.422 -31.594 21.484 1 69.06 233 ASP A C 1
ATOM 1867 O O . ASP A 1 233 ? 15.867 -31.578 20.344 1 69.06 233 ASP A O 1
ATOM 1871 N N . ALA A 1 234 ? 16.094 -31.031 22.562 1 58.34 234 ALA A N 1
ATOM 1872 C CA . ALA A 1 234 ? 17.469 -30.516 22.484 1 58.34 234 ALA A CA 1
ATOM 1873 C C . ALA A 1 234 ? 18.422 -31.578 21.953 1 58.34 234 ALA A C 1
ATOM 1875 O O . ALA A 1 234 ? 19.391 -31.25 21.266 1 58.34 234 ALA A O 1
ATOM 1876 N N . PHE A 1 235 ? 18.062 -32.781 22.219 1 54.5 235 PHE A N 1
ATOM 1877 C CA . PHE A 1 235 ? 19.016 -33.844 21.891 1 54.5 235 PHE A CA 1
ATOM 1878 C C . PHE A 1 235 ? 18.578 -34.594 20.641 1 54.5 235 PHE A C 1
ATOM 1880 O O . PHE A 1 235 ? 19.312 -35.469 20.156 1 54.5 235 PHE A O 1
ATOM 1887 N N . GLY A 1 236 ? 17.5 -34.125 20 1 53.81 236 GLY A N 1
ATOM 1888 C CA . GLY A 1 236 ? 17.031 -34.75 18.766 1 53.81 236 GLY A CA 1
ATOM 1889 C C . GLY A 1 236 ? 16.484 -36.125 18.938 1 53.81 236 GLY A C 1
ATOM 1890 O O . GLY A 1 236 ? 16.547 -36.969 18.016 1 53.81 236 GLY A O 1
ATOM 1891 N N . PHE A 1 237 ? 16.125 -36.531 20.125 1 53.47 237 PHE A N 1
ATOM 1892 C CA . PHE A 1 237 ? 15.641 -37.875 20.359 1 53.47 237 PHE A CA 1
ATOM 1893 C C . PHE A 1 237 ? 14.133 -37.969 20.156 1 53.47 237 PHE A C 1
ATOM 1895 O O . PHE A 1 237 ? 13.602 -39 19.797 1 53.47 237 PHE A O 1
ATOM 1902 N N . GLU A 1 238 ? 13.641 -36.906 20.391 1 62.69 238 GLU A N 1
ATOM 1903 C CA . GLU A 1 238 ? 12.18 -36.938 20.312 1 62.69 238 GLU A CA 1
ATOM 1904 C C . GLU A 1 238 ? 11.695 -36.75 18.891 1 62.69 238 GLU A C 1
ATOM 1906 O O . GLU A 1 238 ? 12.203 -35.906 18.156 1 62.69 238 GLU A O 1
ATOM 1911 N N . LYS A 1 239 ? 10.922 -37.875 18.469 1 65.31 239 LYS A N 1
ATOM 1912 C CA . LYS A 1 239 ? 10.211 -37.75 17.203 1 65.31 239 LYS A CA 1
ATOM 1913 C C . LYS A 1 239 ? 9.188 -36.594 17.25 1 65.31 239 LYS A C 1
ATOM 1915 O O . LYS A 1 239 ? 8.727 -36.25 18.328 1 65.31 239 LYS A O 1
ATOM 1920 N N . PRO A 1 240 ? 9.18 -35.906 16.25 1 70.81 240 PRO A N 1
ATOM 1921 C CA . PRO A 1 240 ? 9.648 -36.188 14.883 1 70.81 240 PRO A CA 1
ATOM 1922 C C . PRO A 1 240 ? 10.922 -35.406 14.539 1 70.81 240 PRO A C 1
ATOM 1924 O O . PRO A 1 240 ? 11.109 -34.281 14.984 1 70.81 240 PRO A O 1
ATOM 1927 N N . ILE A 1 241 ? 11.852 -36.156 13.922 1 78.81 241 ILE A N 1
ATOM 1928 C CA . ILE A 1 241 ? 12.984 -35.531 13.258 1 78.81 241 ILE A CA 1
ATOM 1929 C C . ILE A 1 241 ? 12.555 -35.062 11.867 1 78.81 241 ILE A C 1
ATOM 1931 O O . ILE A 1 241 ? 11.977 -35.812 11.094 1 78.81 241 ILE A O 1
ATOM 1935 N N . ILE A 1 242 ? 12.789 -33.75 11.617 1 86.62 242 ILE A N 1
ATOM 1936 C CA . ILE A 1 242 ? 12.406 -33.188 10.336 1 86.62 242 ILE A CA 1
ATOM 1937 C C . ILE A 1 242 ? 13.656 -32.938 9.492 1 86.62 242 ILE A C 1
ATOM 1939 O O . ILE A 1 242 ? 14.547 -32.188 9.906 1 86.62 242 ILE A O 1
ATOM 1943 N N . LYS A 1 243 ? 13.719 -33.594 8.367 1 88.5 243 LYS A N 1
ATOM 1944 C CA . LYS A 1 243 ? 14.75 -33.281 7.379 1 88.5 243 LYS A CA 1
ATOM 1945 C C . LYS A 1 243 ? 14.289 -32.188 6.41 1 88.5 243 LYS A C 1
ATOM 1947 O O . LYS A 1 243 ? 13.203 -32.312 5.832 1 88.5 243 LYS A O 1
ATOM 1952 N N . VAL A 1 244 ? 15.172 -31.219 6.246 1 92 244 VAL A N 1
ATOM 1953 C CA . VAL A 1 244 ? 14.766 -30.078 5.434 1 92 244 VAL A CA 1
ATOM 1954 C C . VAL A 1 244 ? 15.719 -29.922 4.25 1 92 244 VAL A C 1
ATOM 1956 O O . VAL A 1 244 ? 16.938 -29.938 4.422 1 92 244 VAL A O 1
ATOM 1959 N N . GLN A 1 245 ? 15.188 -29.891 3.084 1 93.19 245 GLN A N 1
ATOM 1960 C CA . GLN A 1 245 ? 15.922 -29.516 1.88 1 93.19 245 GLN A CA 1
ATOM 1961 C C . GLN A 1 245 ? 15.469 -28.156 1.36 1 93.19 245 GLN A C 1
ATOM 1963 O O . GLN A 1 245 ? 14.266 -27.891 1.242 1 93.19 245 GLN A O 1
ATOM 1968 N N . VAL A 1 246 ? 16.438 -27.25 1.113 1 95.25 246 VAL A N 1
ATOM 1969 C CA . VAL A 1 246 ? 16.156 -25.906 0.612 1 95.25 246 VAL A CA 1
ATOM 1970 C C . VAL A 1 246 ? 16.75 -25.734 -0.783 1 95.25 246 VAL A C 1
ATOM 1972 O O . VAL A 1 246 ? 17.969 -25.828 -0.958 1 95.25 246 VAL A O 1
ATOM 1975 N N . LYS A 1 247 ? 15.898 -25.562 -1.728 1 94.38 247 LYS A N 1
ATOM 1976 C CA . LYS A 1 247 ? 16.312 -25.219 -3.084 1 94.38 247 LYS A CA 1
ATOM 1977 C C . LYS A 1 247 ? 15.961 -23.766 -3.424 1 94.38 247 LYS A C 1
ATOM 1979 O O . LYS A 1 247 ? 14.781 -23.438 -3.6 1 94.38 247 LYS A O 1
ATOM 1984 N N . HIS A 1 248 ? 16.953 -22.922 -3.521 1 94.38 248 HIS A N 1
ATOM 1985 C CA . HIS A 1 248 ? 16.766 -21.531 -3.875 1 94.38 248 HIS A CA 1
ATOM 1986 C C . HIS A 1 248 ? 17.312 -21.234 -5.27 1 94.38 248 HIS A C 1
ATOM 1988 O O . HIS A 1 248 ? 18.453 -20.812 -5.418 1 94.38 248 HIS A O 1
ATOM 1994 N N . ARG A 1 249 ? 16.422 -21.453 -6.191 1 89.25 249 ARG A N 1
ATOM 1995 C CA . ARG A 1 249 ? 16.719 -21.297 -7.609 1 89.25 249 ARG A CA 1
ATOM 1996 C C . ARG A 1 249 ? 15.453 -21 -8.406 1 89.25 249 ARG A C 1
ATOM 1998 O O . ARG A 1 249 ? 14.344 -21.125 -7.883 1 89.25 249 ARG A O 1
ATOM 2005 N N . LYS A 1 250 ? 15.633 -20.641 -9.602 1 84.94 250 LYS A N 1
ATOM 2006 C CA . LYS A 1 250 ? 14.5 -20.266 -10.438 1 84.94 250 LYS A CA 1
ATOM 2007 C C . LYS A 1 250 ? 13.789 -21.484 -11 1 84.94 250 LYS A C 1
ATOM 2009 O O . LYS A 1 250 ? 12.578 -21.453 -11.242 1 84.94 250 LYS A O 1
ATOM 2014 N N . SER A 1 251 ? 14.492 -22.562 -11.039 1 88.31 251 SER A N 1
ATOM 2015 C CA . SER A 1 251 ? 13.906 -23.766 -11.625 1 88.31 251 SER A CA 1
ATOM 2016 C C . SER A 1 251 ? 13.016 -24.484 -10.617 1 88.31 251 SER A C 1
ATOM 2018 O O . SER A 1 251 ? 13.32 -24.531 -9.422 1 88.31 251 SER A O 1
ATOM 2020 N N . THR A 1 252 ? 11.984 -25.047 -11.102 1 91 252 THR A N 1
ATOM 2021 C CA . THR A 1 252 ? 11.023 -25.766 -10.281 1 91 252 THR A CA 1
ATOM 2022 C C . THR A 1 252 ? 11.625 -27.078 -9.773 1 91 252 THR A C 1
ATOM 2024 O O . THR A 1 252 ? 12.422 -27.719 -10.469 1 91 252 THR A O 1
ATOM 2027 N N . ALA A 1 253 ? 11.258 -27.438 -8.578 1 94.12 253 ALA A N 1
ATOM 2028 C CA . ALA A 1 253 ? 11.695 -28.719 -8.016 1 94.12 253 ALA A CA 1
ATOM 2029 C C . ALA A 1 253 ? 10.883 -29.875 -8.586 1 94.12 253 ALA A C 1
ATOM 2031 O O . ALA A 1 253 ? 9.656 -29.781 -8.703 1 94.12 253 ALA A O 1
ATOM 2032 N N . SER A 1 254 ? 11.57 -30.922 -8.867 1 94.75 254 SER A N 1
ATOM 2033 C CA . SER A 1 254 ? 10.953 -32.062 -9.555 1 94.75 254 SER A CA 1
ATOM 2034 C C . SER A 1 254 ? 10.656 -33.188 -8.586 1 94.75 254 SER A C 1
ATOM 2036 O O . SER A 1 254 ? 11.102 -33.156 -7.438 1 94.75 254 SER A O 1
ATOM 2038 N N . ALA A 1 255 ? 9.883 -34.156 -9.18 1 94.81 255 ALA A N 1
ATOM 2039 C CA . ALA A 1 255 ? 9.5 -35.312 -8.383 1 94.81 255 ALA A CA 1
ATOM 2040 C C . ALA A 1 255 ? 10.734 -36.094 -7.941 1 94.81 255 ALA A C 1
ATOM 2042 O O . ALA A 1 255 ? 10.844 -36.5 -6.777 1 94.81 255 ALA A O 1
ATOM 2043 N N . PRO A 1 256 ? 11.688 -36.25 -8.82 1 93.56 256 PRO A N 1
ATOM 2044 C CA . PRO A 1 256 ? 12.891 -36.969 -8.398 1 93.56 256 PRO A CA 1
ATOM 2045 C C . PRO A 1 256 ? 13.617 -36.281 -7.246 1 93.56 256 PRO A C 1
ATOM 2047 O O . PRO A 1 256 ? 14.156 -36.969 -6.367 1 93.56 256 PRO A O 1
ATOM 2050 N N . GLU A 1 257 ? 13.672 -35.062 -7.254 1 92.38 257 GLU A N 1
ATOM 2051 C CA . GLU A 1 257 ? 14.32 -34.312 -6.172 1 92.38 257 GLU A CA 1
ATOM 2052 C C . GLU A 1 257 ? 13.602 -34.531 -4.844 1 92.38 257 GLU A C 1
ATOM 2054 O O . GLU A 1 257 ? 14.242 -34.719 -3.805 1 92.38 257 GLU A O 1
ATOM 2059 N N . VAL A 1 258 ? 12.32 -34.562 -4.887 1 92.06 258 VAL A N 1
ATOM 2060 C CA . VAL A 1 258 ? 11.531 -34.812 -3.686 1 92.06 258 VAL A CA 1
ATOM 2061 C C . VAL A 1 258 ? 11.766 -36.25 -3.219 1 92.06 258 VAL A C 1
ATOM 2063 O O . VAL A 1 258 ? 11.922 -36.5 -2.023 1 92.06 258 VAL A O 1
ATOM 2066 N N . GLN A 1 259 ? 11.867 -37.125 -4.156 1 89.5 259 GLN A N 1
ATOM 2067 C CA . GLN A 1 259 ? 12.086 -38.531 -3.846 1 89.5 259 GLN A CA 1
ATOM 2068 C C . GLN A 1 259 ? 13.461 -38.75 -3.215 1 89.5 259 GLN A C 1
ATOM 2070 O O . GLN A 1 259 ? 13.633 -39.625 -2.35 1 89.5 259 GLN A O 1
ATOM 2075 N N . GLN A 1 260 ? 14.383 -38.031 -3.688 1 87.75 260 GLN A N 1
ATOM 2076 C CA . GLN A 1 260 ? 15.727 -38.125 -3.127 1 87.75 260 GLN A CA 1
ATOM 2077 C C . GLN A 1 260 ? 15.719 -37.781 -1.638 1 87.75 260 GLN A C 1
ATOM 2079 O O . GLN A 1 260 ? 16.422 -38.406 -0.849 1 87.75 260 GLN A O 1
ATOM 2084 N N . LEU A 1 261 ? 15.023 -36.812 -1.281 1 86.12 261 LEU A N 1
ATOM 2085 C CA . LEU A 1 261 ? 14.914 -36.406 0.123 1 86.12 261 LEU A CA 1
ATOM 2086 C C . LEU A 1 261 ? 14.273 -37.531 0.939 1 86.12 261 LEU A C 1
ATOM 2088 O O . LEU A 1 261 ? 14.656 -37.781 2.086 1 86.12 261 LEU A O 1
ATOM 2092 N N . LEU A 1 262 ? 13.359 -38.219 0.38 1 82.5 262 LEU A N 1
ATOM 2093 C CA . LEU A 1 262 ? 12.672 -39.344 1.038 1 82.5 262 LEU A CA 1
ATOM 2094 C C . LEU A 1 262 ? 13.617 -40.5 1.274 1 82.5 262 LEU A C 1
ATOM 2096 O O . LEU A 1 262 ? 13.539 -41.188 2.305 1 82.5 262 LEU A O 1
ATOM 2100 N N . GLY A 1 263 ? 14.352 -40.844 0.237 1 74.75 263 GLY A N 1
ATOM 2101 C CA . GLY A 1 263 ? 15.305 -41.938 0.36 1 74.75 263 GLY A CA 1
ATOM 2102 C C . GLY A 1 263 ? 16.328 -41.719 1.467 1 74.75 263 GLY A C 1
ATOM 2103 O O . GLY A 1 263 ? 16.797 -42.688 2.074 1 74.75 263 GLY A O 1
ATOM 2104 N N . ALA A 1 264 ? 16.609 -40.562 1.605 1 63.75 264 ALA A N 1
ATOM 2105 C CA . ALA A 1 264 ? 17.547 -40.219 2.676 1 63.75 264 ALA A CA 1
ATOM 2106 C C . ALA A 1 264 ? 16.875 -40.312 4.043 1 63.75 264 ALA A C 1
ATOM 2108 O O . ALA A 1 264 ? 17.531 -40.156 5.074 1 63.75 264 ALA A O 1
ATOM 2109 N N . HIS A 1 265 ? 15.57 -40.594 4.059 1 60.06 265 HIS A N 1
ATOM 2110 C CA . HIS A 1 265 ? 14.727 -40.531 5.25 1 60.06 265 HIS A CA 1
ATOM 2111 C C . HIS A 1 265 ? 14.312 -41.938 5.703 1 60.06 265 HIS A C 1
ATOM 2113 O O . HIS A 1 265 ? 13.508 -42.594 5.031 1 60.06 265 HIS A O 1
ATOM 2119 N N . PRO A 1 266 ? 15 -42.406 6.645 1 57.62 266 PRO A N 1
ATOM 2120 C CA . PRO A 1 266 ? 14.398 -43.656 7.117 1 57.62 266 PRO A CA 1
ATOM 2121 C C . PRO A 1 266 ? 12.914 -43.531 7.438 1 57.62 266 PRO A C 1
ATOM 2123 O O . PRO A 1 266 ? 12.422 -42.406 7.613 1 57.62 266 PRO A O 1
ATOM 2126 N N . ILE A 1 267 ? 12.141 -44.625 7.59 1 54.97 267 ILE A N 1
ATOM 2127 C CA . ILE A 1 267 ? 10.719 -44.781 7.891 1 54.97 267 ILE A CA 1
ATOM 2128 C C . ILE A 1 267 ? 10.383 -44.031 9.188 1 54.97 267 ILE A C 1
ATOM 2130 O O . ILE A 1 267 ? 11.086 -44.188 10.188 1 54.97 267 ILE A O 1
ATOM 2134 N N . GLY A 1 268 ? 9.438 -43.062 9.18 1 60.34 268 GLY A N 1
ATOM 2135 C CA . GLY A 1 268 ? 8.906 -42.375 10.352 1 60.34 268 GLY A CA 1
ATOM 2136 C C . GLY A 1 268 ? 9.352 -40.938 10.445 1 60.34 268 GLY A C 1
ATOM 2137 O O . GLY A 1 268 ? 8.883 -40.188 11.305 1 60.34 268 GLY A O 1
ATOM 2138 N N . GLU A 1 269 ? 10.203 -40.5 9.477 1 70.88 269 GLU A N 1
ATOM 2139 C CA . GLU A 1 269 ? 10.68 -39.125 9.586 1 70.88 269 GLU A CA 1
ATOM 2140 C C . GLU A 1 269 ? 9.875 -38.188 8.68 1 70.88 269 GLU A C 1
ATOM 2142 O O . GLU A 1 269 ? 9.305 -38.625 7.68 1 70.88 269 GLU A O 1
ATOM 2147 N N . SER A 1 270 ? 9.633 -37.031 9.219 1 82.25 270 SER A N 1
ATOM 2148 C CA . SER A 1 270 ? 8.961 -36 8.438 1 82.25 270 SER A CA 1
ATOM 2149 C C . SER A 1 270 ? 9.961 -35.188 7.609 1 82.25 270 SER A C 1
ATOM 2151 O O . SER A 1 270 ? 11.133 -35.094 7.961 1 82.25 270 SER A O 1
ATOM 2153 N N . ALA A 1 271 ? 9.562 -34.844 6.449 1 89.31 271 ALA A N 1
ATOM 2154 C CA . ALA A 1 271 ? 10.438 -34.094 5.566 1 89.31 271 ALA A CA 1
ATOM 2155 C C . ALA A 1 271 ? 9.789 -32.781 5.137 1 89.31 271 ALA A C 1
ATOM 2157 O O . ALA A 1 271 ? 8.562 -32.719 4.969 1 89.31 271 ALA A O 1
ATOM 2158 N N . LEU A 1 272 ? 10.609 -31.781 5.07 1 93.31 272 LEU A N 1
ATOM 2159 C CA . LEU A 1 272 ? 10.203 -30.469 4.57 1 93.31 272 LEU A CA 1
ATOM 2160 C C . LEU A 1 272 ? 11.047 -30.062 3.359 1 93.31 272 LEU A C 1
ATOM 2162 O O . LEU A 1 272 ? 12.273 -30.094 3.414 1 93.31 272 LEU A O 1
ATOM 2166 N N . PHE A 1 273 ? 10.414 -29.812 2.27 1 94.88 273 PHE A N 1
ATOM 2167 C CA . PHE A 1 273 ? 11.086 -29.391 1.051 1 94.88 273 PHE A CA 1
ATOM 2168 C C . PHE A 1 273 ? 10.703 -27.953 0.704 1 94.88 273 PHE A C 1
ATOM 2170 O O . PHE A 1 273 ? 9.547 -27.672 0.39 1 94.88 273 PHE A O 1
ATOM 2177 N N . VAL A 1 274 ? 11.68 -27.016 0.756 1 96.5 274 VAL A N 1
ATOM 2178 C CA . VAL A 1 274 ? 11.469 -25.609 0.416 1 96.5 274 VAL A CA 1
ATOM 2179 C C . VAL A 1 274 ? 12.031 -25.328 -0.977 1 96.5 274 VAL A C 1
ATOM 2181 O O . VAL A 1 274 ? 13.211 -25.594 -1.245 1 96.5 274 VAL A O 1
ATOM 2184 N N . SER A 1 275 ? 11.195 -24.875 -1.814 1 95.75 275 SER A N 1
ATOM 2185 C CA . SER A 1 275 ? 11.625 -24.5 -3.158 1 95.75 275 SER A CA 1
ATOM 2186 C C . SER A 1 275 ? 11.055 -23.156 -3.576 1 95.75 275 SER A C 1
ATOM 2188 O O . SER A 1 275 ? 9.852 -23.031 -3.826 1 95.75 275 SER A O 1
ATOM 2190 N N . THR A 1 276 ? 11.953 -22.125 -3.732 1 94.19 276 THR A N 1
ATOM 2191 C CA . THR A 1 276 ? 11.5 -20.781 -4.082 1 94.19 276 THR A CA 1
ATOM 2192 C C . THR A 1 276 ? 11.094 -20.719 -5.555 1 94.19 276 THR A C 1
ATOM 2194 O O . THR A 1 276 ? 10.406 -19.781 -5.977 1 94.19 276 THR A O 1
ATOM 2197 N N . GLY A 1 277 ? 11.453 -21.75 -6.359 1 91.19 277 GLY A N 1
ATOM 2198 C CA . GLY A 1 277 ? 11.039 -21.844 -7.75 1 91.19 277 GLY A CA 1
ATOM 2199 C C . GLY A 1 277 ? 9.781 -22.656 -7.949 1 91.19 277 GLY A C 1
ATOM 2200 O O . GLY A 1 277 ? 9.352 -22.891 -9.078 1 91.19 277 GLY A O 1
ATOM 2201 N N . GLY A 1 278 ? 9.258 -23.094 -6.859 1 91.62 278 GLY A N 1
ATOM 2202 C CA . GLY A 1 278 ? 8.023 -23.859 -6.953 1 91.62 278 GLY A CA 1
ATOM 2203 C C . GLY A 1 278 ? 8.25 -25.344 -7.152 1 91.62 278 GLY A C 1
ATOM 2204 O O . GLY A 1 278 ? 9.367 -25.828 -6.977 1 91.62 278 GLY A O 1
ATOM 2205 N N . PHE A 1 279 ? 7.094 -26 -7.484 1 93.06 279 PHE A N 1
ATOM 2206 C CA . PHE A 1 279 ? 7.094 -27.453 -7.629 1 93.06 279 PHE A CA 1
ATOM 2207 C C . PHE A 1 279 ? 6.332 -27.875 -8.883 1 93.06 279 PHE A C 1
ATOM 2209 O O . PHE A 1 279 ? 5.316 -27.266 -9.227 1 93.06 279 PHE A O 1
ATOM 2216 N N . THR A 1 280 ? 6.883 -28.891 -9.492 1 90.44 280 THR A N 1
ATOM 2217 C CA . THR A 1 280 ? 6.098 -29.484 -10.57 1 90.44 280 THR A CA 1
ATOM 2218 C C . THR A 1 280 ? 4.871 -30.203 -10.016 1 90.44 280 THR A C 1
ATOM 2220 O O . THR A 1 280 ? 4.828 -30.547 -8.836 1 90.44 280 THR A O 1
ATOM 2223 N N . SER A 1 281 ? 3.865 -30.344 -10.945 1 88.25 281 SER A N 1
ATOM 2224 C CA . SER A 1 281 ? 2.666 -31.062 -10.531 1 88.25 281 SER A CA 1
ATOM 2225 C C . SER A 1 281 ? 3.008 -32.469 -10.023 1 88.25 281 SER A C 1
ATOM 2227 O O . SER A 1 281 ? 2.428 -32.938 -9.039 1 88.25 281 SER A O 1
ATOM 2229 N N . LYS A 1 282 ? 3.877 -33.094 -10.633 1 93.06 282 LYS A N 1
ATOM 2230 C CA . LYS A 1 282 ? 4.297 -34.438 -10.242 1 93.06 282 LYS A CA 1
ATOM 2231 C C . LYS A 1 282 ? 4.98 -34.438 -8.875 1 93.06 282 LYS A C 1
ATOM 2233 O O . LYS A 1 282 ? 4.785 -35.344 -8.07 1 93.06 282 LYS A O 1
ATOM 2238 N N . ALA A 1 283 ? 5.746 -33.406 -8.672 1 94.88 283 ALA A N 1
ATOM 2239 C CA . ALA A 1 283 ? 6.418 -33.281 -7.379 1 94.88 283 ALA A CA 1
ATOM 2240 C C . ALA A 1 283 ? 5.406 -33.125 -6.246 1 94.88 283 ALA A C 1
ATOM 2242 O O . ALA A 1 283 ? 5.57 -33.719 -5.176 1 94.88 283 ALA A O 1
ATOM 2243 N N . ILE A 1 284 ? 4.402 -32.375 -6.461 1 92.44 284 ILE A N 1
ATOM 2244 C CA . ILE A 1 284 ? 3.354 -32.156 -5.473 1 92.44 284 ILE A CA 1
ATOM 2245 C C . ILE A 1 284 ? 2.646 -33.469 -5.168 1 92.44 284 ILE A C 1
ATOM 2247 O O . ILE A 1 284 ? 2.377 -33.781 -4.004 1 92.44 284 ILE A O 1
ATOM 2251 N N . GLU A 1 285 ? 2.381 -34.156 -6.164 1 93 285 GLU A N 1
ATOM 2252 C CA . GLU A 1 285 ? 1.716 -35.469 -6 1 93 285 GLU A CA 1
ATOM 2253 C C . GLU A 1 285 ? 2.566 -36.406 -5.176 1 93 285 GLU A C 1
ATOM 2255 O O . GLU A 1 285 ? 2.061 -37.094 -4.266 1 93 285 GLU A O 1
ATOM 2260 N N . VAL A 1 286 ? 3.801 -36.5 -5.531 1 92.88 286 VAL A N 1
ATOM 2261 C CA . VAL A 1 286 ? 4.727 -37.375 -4.82 1 92.88 286 VAL A CA 1
ATOM 2262 C C . VAL A 1 286 ? 4.793 -36.969 -3.348 1 92.88 286 VAL A C 1
ATOM 2264 O O . VAL A 1 286 ? 4.785 -37.844 -2.463 1 92.88 286 VAL A O 1
ATOM 2267 N N . ALA A 1 287 ? 4.855 -35.75 -3.098 1 92.31 287 ALA A N 1
ATOM 2268 C CA . ALA A 1 287 ? 4.953 -35.25 -1.731 1 92.31 287 ALA A CA 1
ATOM 2269 C C . ALA A 1 287 ? 3.713 -35.625 -0.921 1 92.31 287 ALA A C 1
ATOM 2271 O O . ALA A 1 287 ? 3.818 -36 0.242 1 92.31 287 ALA A O 1
ATOM 2272 N N . LYS A 1 288 ? 2.598 -35.438 -1.528 1 89.31 288 LYS A N 1
ATOM 2273 C CA . LYS A 1 288 ? 1.34 -35.75 -0.86 1 89.31 288 LYS A CA 1
ATOM 2274 C C . LYS A 1 288 ? 1.286 -37.219 -0.474 1 89.31 288 LYS A C 1
ATOM 2276 O O . LYS A 1 288 ? 0.781 -37.594 0.594 1 89.31 288 LYS A O 1
ATOM 2281 N N . GLN A 1 289 ? 1.802 -38.062 -1.263 1 88.5 289 GLN A N 1
ATOM 2282 C CA . GLN A 1 289 ? 1.76 -39.5 -1.063 1 88.5 289 GLN A CA 1
ATOM 2283 C C 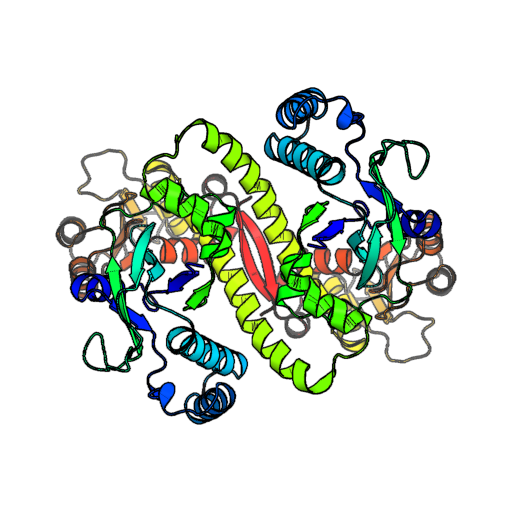. GLN A 1 289 ? 2.713 -39.938 0.048 1 88.5 289 GLN A C 1
ATOM 2285 O O . GLN A 1 289 ? 2.498 -40.969 0.692 1 88.5 289 GLN A O 1
ATOM 2290 N N . HIS A 1 290 ? 3.719 -39.188 0.298 1 86.62 290 HIS A N 1
ATOM 2291 C CA . HIS A 1 290 ? 4.754 -39.625 1.229 1 86.62 290 HIS A CA 1
ATOM 2292 C C . HIS A 1 290 ? 4.84 -38.688 2.432 1 86.62 290 HIS A C 1
ATOM 2294 O O . HIS A 1 290 ? 5.844 -38.719 3.152 1 86.62 290 HIS A O 1
ATOM 2300 N N . ASN A 1 291 ? 3.92 -37.781 2.615 1 81.62 291 ASN A N 1
ATOM 2301 C CA . ASN A 1 291 ? 3.797 -36.844 3.742 1 81.62 291 ASN A CA 1
ATOM 2302 C C . ASN A 1 291 ? 4.977 -35.906 3.812 1 81.62 291 ASN A C 1
ATOM 2304 O O . ASN A 1 291 ? 5.562 -35.688 4.879 1 81.62 291 ASN A O 1
ATOM 2308 N N . VAL A 1 292 ? 5.512 -35.531 2.732 1 89 292 VAL A N 1
ATOM 2309 C CA . VAL A 1 292 ? 6.492 -34.469 2.629 1 89 292 VAL A CA 1
ATOM 2310 C C . VAL A 1 292 ? 5.777 -33.125 2.516 1 89 292 VAL A C 1
ATOM 2312 O O . VAL A 1 292 ? 4.895 -32.969 1.675 1 89 292 VAL A O 1
ATOM 2315 N N . LYS A 1 293 ? 6.086 -32.281 3.414 1 93.19 293 LYS A N 1
ATOM 2316 C CA . LYS A 1 293 ? 5.523 -30.938 3.326 1 93.19 293 LYS A CA 1
ATOM 2317 C C . LYS A 1 293 ? 6.312 -30.078 2.342 1 93.19 293 LYS A C 1
ATOM 2319 O O . LYS A 1 293 ? 7.543 -30.031 2.389 1 93.19 293 LYS A O 1
ATOM 2324 N N . LEU A 1 294 ? 5.598 -29.484 1.434 1 94.75 294 LEU A N 1
ATOM 2325 C CA . LEU A 1 294 ? 6.199 -28.594 0.445 1 94.75 294 LEU A CA 1
ATOM 2326 C C . LEU A 1 294 ? 5.918 -27.141 0.78 1 94.75 294 LEU A C 1
ATOM 2328 O O . LEU A 1 294 ? 4.797 -26.781 1.152 1 94.75 294 LEU A O 1
ATOM 2332 N N . LEU A 1 295 ? 6.98 -26.297 0.718 1 95.31 295 LEU A N 1
ATOM 2333 C CA . LEU A 1 295 ? 6.824 -24.859 0.902 1 95.31 295 LEU A CA 1
ATOM 2334 C C . LEU A 1 295 ? 7.395 -24.094 -0.29 1 95.31 295 LEU A C 1
ATOM 2336 O O . LEU A 1 295 ? 8.594 -24.156 -0.561 1 95.31 295 LEU A O 1
ATOM 2340 N N . ASP A 1 296 ? 6.531 -23.406 -0.976 1 93.75 296 ASP A N 1
ATOM 2341 C CA . ASP A 1 296 ? 7.027 -22.5 -1.998 1 93.75 296 ASP A CA 1
ATOM 2342 C C . ASP A 1 296 ? 7.324 -21.125 -1.406 1 93.75 296 ASP A C 1
ATOM 2344 O O . ASP A 1 296 ? 7.258 -20.938 -0.189 1 93.75 296 ASP A O 1
ATOM 2348 N N . LEU A 1 297 ? 7.703 -20.219 -2.26 1 94.81 297 LEU A N 1
ATOM 2349 C CA . LEU A 1 297 ? 8.117 -18.906 -1.793 1 94.81 297 LEU A CA 1
ATOM 2350 C C . LEU A 1 297 ? 6.984 -18.203 -1.061 1 94.81 297 LEU A C 1
ATOM 2352 O O . LEU A 1 297 ? 7.191 -17.625 0.009 1 94.81 297 LEU A O 1
ATOM 2356 N N . GLU A 1 298 ? 5.789 -18.219 -1.604 1 92.12 298 GLU A N 1
ATOM 2357 C CA . GLU A 1 298 ? 4.629 -17.562 -1.014 1 92.12 298 GLU A CA 1
ATOM 2358 C C . GLU A 1 298 ? 4.312 -18.125 0.366 1 92.12 298 GLU A C 1
ATOM 2360 O O . GLU A 1 298 ? 4.094 -17.375 1.318 1 92.12 298 GLU A O 1
ATOM 2365 N N . GLN A 1 299 ? 4.301 -19.375 0.439 1 93.75 299 GLN A N 1
ATOM 2366 C CA . GLN A 1 299 ? 4.012 -20.031 1.707 1 93.75 299 GLN A CA 1
ATOM 2367 C C . GLN A 1 299 ? 5.102 -19.75 2.734 1 93.75 299 GLN A C 1
ATOM 2369 O O . GLN A 1 299 ? 4.812 -19.531 3.914 1 93.75 299 GLN A O 1
ATOM 2374 N N . LEU A 1 300 ? 6.32 -19.844 2.26 1 96.31 300 LEU A N 1
ATOM 2375 C CA . LEU A 1 300 ? 7.434 -19.547 3.15 1 96.31 300 LEU A CA 1
ATOM 2376 C C . LEU A 1 300 ? 7.297 -18.141 3.744 1 96.31 300 LEU A C 1
ATOM 2378 O O . LEU A 1 300 ? 7.418 -17.969 4.961 1 96.31 300 LEU A O 1
ATOM 2382 N N . VAL A 1 301 ? 7.012 -17.156 2.926 1 95.75 301 VAL A N 1
ATOM 2383 C CA . VAL A 1 301 ? 6.902 -15.773 3.357 1 95.75 301 VAL A CA 1
ATOM 2384 C C . VAL A 1 301 ? 5.73 -15.625 4.328 1 95.75 301 VAL A C 1
ATOM 2386 O O . VAL A 1 301 ? 5.836 -14.922 5.332 1 95.75 301 VAL A O 1
ATOM 2389 N N . SER A 1 302 ? 4.668 -16.328 4.023 1 94 302 SER A N 1
ATOM 2390 C CA . SER A 1 302 ? 3.523 -16.297 4.926 1 94 302 SER A CA 1
ATOM 2391 C C . SER A 1 302 ? 3.902 -16.812 6.312 1 94 302 SER A C 1
ATOM 2393 O O . SER A 1 302 ? 3.502 -16.234 7.324 1 94 302 SER A O 1
ATOM 2395 N N . MET A 1 303 ? 4.684 -17.812 6.367 1 95.81 303 MET A N 1
ATOM 2396 C CA . MET A 1 303 ? 5.121 -18.375 7.641 1 95.81 303 MET A CA 1
ATOM 2397 C C . MET A 1 303 ? 6.09 -17.438 8.352 1 95.81 303 MET A C 1
ATOM 2399 O O . MET A 1 303 ? 6.016 -17.281 9.57 1 95.81 303 MET A O 1
ATOM 2403 N N . ILE A 1 304 ? 6.93 -16.906 7.578 1 95.81 304 ILE A N 1
ATOM 2404 C CA . ILE A 1 304 ? 7.91 -15.984 8.148 1 95.81 304 ILE A CA 1
ATOM 2405 C C . ILE A 1 304 ? 7.195 -14.812 8.82 1 95.81 304 ILE A C 1
ATOM 2407 O O . ILE A 1 304 ? 7.52 -14.445 9.945 1 95.81 304 ILE A O 1
ATOM 2411 N N . VAL A 1 305 ? 6.25 -14.281 8.133 1 93.88 305 VAL A N 1
ATOM 2412 C CA . VAL A 1 305 ? 5.512 -13.133 8.656 1 93.88 305 VAL A CA 1
ATOM 2413 C C . VAL A 1 305 ? 4.793 -13.523 9.945 1 93.88 305 VAL A C 1
ATOM 2415 O O . VAL A 1 305 ? 4.781 -12.758 10.914 1 93.88 305 VAL A O 1
ATOM 2418 N N . LYS A 1 306 ? 4.281 -14.672 9.953 1 93.31 306 LYS A N 1
ATOM 2419 C CA . LYS A 1 306 ? 3.541 -15.172 11.117 1 93.31 306 LYS A CA 1
ATOM 2420 C C . LYS A 1 306 ? 4.453 -15.312 12.328 1 93.31 306 LYS A C 1
ATOM 2422 O O . LYS A 1 306 ? 4.047 -15.031 13.453 1 93.31 306 LYS A O 1
ATOM 2427 N N . TRP A 1 307 ? 5.684 -15.656 12.102 1 95.19 307 TRP A N 1
ATOM 2428 C CA . TRP A 1 307 ? 6.562 -16.016 13.211 1 95.19 307 TRP A CA 1
ATOM 2429 C C . TRP A 1 307 ? 7.688 -15 13.367 1 95.19 307 TRP A C 1
ATOM 2431 O O . TRP A 1 307 ? 8.594 -15.195 14.18 1 95.19 307 TRP A O 1
ATOM 2441 N N . TYR A 1 308 ? 7.652 -13.953 12.664 1 95.81 308 TYR A N 1
ATOM 2442 C CA . TYR A 1 308 ? 8.773 -13.023 12.539 1 95.81 308 TYR A CA 1
ATOM 2443 C C . TYR A 1 308 ? 9.234 -12.547 13.914 1 95.81 308 TYR A C 1
ATOM 2445 O O . TYR A 1 308 ? 10.438 -12.523 14.195 1 95.81 308 TYR A O 1
ATOM 2453 N N . GLU A 1 309 ? 8.367 -12.219 14.82 1 92.56 309 GLU A N 1
ATOM 2454 C CA . GLU A 1 309 ? 8.695 -11.609 16.109 1 92.56 309 GLU A CA 1
ATOM 2455 C C . GLU A 1 309 ? 9.453 -12.578 17 1 92.56 309 GLU A C 1
ATOM 2457 O O . GLU A 1 309 ? 10.242 -12.164 17.844 1 92.56 309 GLU A O 1
ATOM 2462 N N . THR A 1 310 ? 9.234 -13.852 16.812 1 94.88 310 THR A N 1
ATOM 2463 C CA . THR A 1 310 ? 9.859 -14.852 17.688 1 94.88 310 THR A CA 1
ATOM 2464 C C . THR A 1 310 ? 11.109 -15.43 17.031 1 94.88 310 THR A C 1
ATOM 2466 O O . THR A 1 310 ? 11.797 -16.266 17.625 1 94.88 310 THR A O 1
ATOM 2469 N N . MET A 1 311 ? 11.414 -14.984 15.828 1 96.44 311 MET A N 1
ATOM 2470 C CA . MET A 1 311 ? 12.617 -15.461 15.156 1 96.44 311 MET A CA 1
ATOM 2471 C C . MET A 1 311 ? 13.875 -14.891 15.812 1 96.44 311 MET A C 1
ATOM 2473 O O . MET A 1 311 ? 13.844 -13.781 16.344 1 96.44 311 MET A O 1
ATOM 2477 N N . PRO A 1 312 ? 14.961 -15.656 15.75 1 96.44 312 PRO A N 1
ATOM 2478 C CA . PRO A 1 312 ? 16.219 -15.148 16.312 1 96.44 312 PRO A CA 1
ATOM 2479 C C . PRO A 1 312 ? 16.672 -13.852 15.664 1 96.44 312 PRO A C 1
ATOM 2481 O O . PRO A 1 312 ? 16.422 -13.633 14.477 1 96.44 312 PRO A O 1
ATOM 2484 N N . ASN A 1 313 ? 17.375 -13.039 16.406 1 95.75 313 ASN A N 1
ATOM 2485 C CA . ASN A 1 313 ? 17.859 -11.742 15.93 1 95.75 313 ASN A CA 1
ATOM 2486 C C . ASN A 1 313 ? 18.734 -11.891 14.68 1 95.75 313 ASN A C 1
ATOM 2488 O O . ASN A 1 313 ? 18.641 -11.086 13.758 1 95.75 313 ASN A O 1
ATOM 2492 N N . GLU A 1 314 ? 19.516 -12.891 14.703 1 94.38 314 GLU A N 1
ATOM 2493 C CA . GLU A 1 314 ? 20.406 -13.109 13.57 1 94.38 314 GLU A CA 1
ATOM 2494 C C . GLU A 1 314 ? 19.625 -13.375 12.289 1 94.38 314 GLU A C 1
ATOM 2496 O O . GLU A 1 314 ? 20.016 -12.93 11.211 1 94.38 314 GLU A O 1
ATOM 2501 N N . THR A 1 315 ? 18.547 -14.102 12.445 1 95.38 315 THR A N 1
ATOM 2502 C CA . THR A 1 315 ? 17.703 -14.398 11.297 1 95.38 315 THR A CA 1
ATOM 2503 C C . THR A 1 315 ? 16.969 -13.148 10.82 1 95.38 315 THR A C 1
ATOM 2505 O O . THR A 1 315 ? 16.891 -12.883 9.625 1 95.38 315 THR A O 1
ATOM 2508 N N . ARG A 1 316 ? 16.453 -12.359 11.758 1 96.31 316 ARG A N 1
ATOM 2509 C CA . ARG A 1 316 ? 15.742 -11.133 11.414 1 96.31 316 ARG A CA 1
ATOM 2510 C C . ARG A 1 316 ? 16.672 -10.133 10.727 1 96.31 316 ARG A C 1
ATOM 2512 O O . ARG A 1 316 ? 16.234 -9.352 9.883 1 96.31 316 ARG A O 1
ATOM 2519 N N . SER A 1 317 ? 17.969 -10.211 11.031 1 95.75 317 SER A N 1
ATOM 2520 C CA . SER A 1 317 ? 18.938 -9.328 10.398 1 95.75 317 SER A CA 1
ATOM 2521 C C . SER A 1 317 ? 19.094 -9.648 8.914 1 95.75 317 SER A C 1
ATOM 2523 O O . SER A 1 317 ? 19.484 -8.789 8.125 1 95.75 317 SER A O 1
ATOM 2525 N N . LEU A 1 318 ? 18.781 -10.922 8.508 1 94.94 318 LEU A N 1
ATOM 2526 C CA . LEU A 1 318 ? 18.828 -11.328 7.105 1 94.94 318 LEU A CA 1
ATOM 2527 C C . LEU A 1 318 ? 17.672 -10.695 6.324 1 94.94 318 LEU A C 1
ATOM 2529 O O . LEU A 1 318 ? 17.781 -10.484 5.113 1 94.94 318 LEU A O 1
ATOM 2533 N N . LEU A 1 319 ? 16.609 -10.414 7.043 1 96.19 319 LEU A N 1
ATOM 2534 C CA . LEU A 1 319 ? 15.375 -9.906 6.453 1 96.19 319 LEU A CA 1
ATOM 2535 C C . LEU A 1 319 ? 14.734 -8.852 7.352 1 96.19 319 LEU A C 1
ATOM 2537 O O . LEU A 1 319 ? 13.695 -9.094 7.961 1 96.19 319 LEU A O 1
ATOM 2541 N N . PRO A 1 320 ? 15.336 -7.699 7.414 1 95.62 320 PRO A N 1
ATOM 2542 C CA . PRO A 1 320 ? 14.773 -6.656 8.273 1 95.62 320 PRO A CA 1
ATOM 2543 C C . PRO A 1 320 ? 13.383 -6.203 7.828 1 95.62 320 PRO A C 1
ATOM 2545 O O . PRO A 1 320 ? 13.211 -5.758 6.688 1 95.62 320 PRO A O 1
ATOM 2548 N N . LEU A 1 321 ? 12.43 -6.398 8.633 1 95.94 321 LEU A N 1
ATOM 2549 C CA . LEU A 1 321 ? 11.055 -5.996 8.367 1 95.94 321 LEU A CA 1
ATOM 2550 C C . LEU A 1 321 ? 10.562 -5.008 9.422 1 95.94 321 LEU A C 1
ATOM 2552 O O . LEU A 1 321 ? 11.023 -5.035 10.57 1 95.94 321 LEU A O 1
ATOM 2556 N N . ARG A 1 322 ? 9.688 -4.145 9.008 1 92.56 322 ARG A N 1
ATOM 2557 C CA . ARG A 1 322 ? 9.016 -3.203 9.898 1 92.56 322 ARG A CA 1
ATOM 2558 C C . ARG A 1 322 ? 7.555 -3.586 10.094 1 92.56 322 ARG A C 1
ATOM 2560 O O . ARG A 1 322 ? 6.828 -3.799 9.125 1 92.56 322 ARG A O 1
ATOM 2567 N N . LYS A 1 323 ? 7.227 -3.619 11.367 1 92.62 323 LYS A N 1
ATOM 2568 C CA . LYS A 1 323 ? 5.859 -3.986 11.719 1 92.62 323 LYS A CA 1
ATOM 2569 C C . LYS A 1 323 ? 4.883 -2.867 11.367 1 92.62 323 LYS A C 1
ATOM 2571 O O . LYS A 1 323 ? 5.176 -1.689 11.578 1 92.62 323 LYS A O 1
ATOM 2576 N N . MET A 1 324 ? 3.758 -3.236 10.867 1 92 324 MET A N 1
ATOM 2577 C CA . MET A 1 324 ? 2.684 -2.289 10.586 1 92 324 MET A CA 1
ATOM 2578 C C . MET A 1 324 ? 1.323 -2.977 10.641 1 92 324 MET A C 1
ATOM 2580 O O . MET A 1 324 ? 1.235 -4.164 10.953 1 92 324 MET A O 1
ATOM 2584 N N . TYR A 1 325 ? 0.297 -2.145 10.523 1 94.12 325 TYR A N 1
ATOM 2585 C CA . TYR A 1 325 ? -1.069 -2.654 10.531 1 94.12 325 TYR A CA 1
ATOM 2586 C C . TYR A 1 325 ? -1.875 -2.076 9.375 1 94.12 325 TYR A C 1
ATOM 2588 O O . TYR A 1 325 ? -1.532 -1.02 8.836 1 94.12 325 TYR A O 1
ATOM 2596 N N . VAL A 1 326 ? -2.855 -2.809 8.969 1 92.69 326 VAL A N 1
ATOM 2597 C CA . VAL A 1 326 ? -3.844 -2.342 8 1 92.69 326 VAL A CA 1
ATOM 2598 C C . VAL A 1 326 ? -5.25 -2.678 8.5 1 92.69 326 VAL A C 1
ATOM 2600 O O . VAL A 1 326 ? -5.457 -3.703 9.148 1 92.69 326 VAL A O 1
ATOM 2603 N N . PRO A 1 327 ? -6.184 -1.763 8.273 1 91.88 327 PRO A N 1
ATOM 2604 C CA . PRO A 1 327 ? -7.543 -2.066 8.719 1 91.88 327 PRO A CA 1
ATOM 2605 C C . PRO A 1 327 ? -8.078 -3.377 8.141 1 91.88 327 PRO A C 1
ATOM 2607 O O . PRO A 1 327 ? -7.715 -3.758 7.023 1 91.88 327 PRO A O 1
ATOM 2610 N N . GLU A 1 328 ? -8.867 -4.082 8.977 1 84.31 328 GLU A N 1
ATOM 2611 C CA . GLU A 1 328 ? -9.516 -5.32 8.562 1 84.31 328 GLU A CA 1
ATOM 2612 C C . GLU A 1 328 ? -10.906 -5.051 7.996 1 84.31 328 GLU A C 1
ATOM 2614 O O . GLU A 1 328 ? -11.602 -4.141 8.445 1 84.31 328 GLU A O 1
ATOM 2619 N N . MET B 1 1 ? -5.789 3.41 -29.5 1 80.75 1 MET B N 1
ATOM 2620 C CA . MET B 1 1 ? -4.496 3.16 -28.875 1 80.75 1 MET B CA 1
ATOM 2621 C C . MET B 1 1 ? -4.469 1.78 -28.219 1 80.75 1 MET B C 1
ATOM 2623 O O . MET B 1 1 ? -5.48 1.318 -27.688 1 80.75 1 MET B O 1
ATOM 2627 N N . VAL B 1 2 ? -3.387 0.966 -28.469 1 93.5 2 VAL B N 1
ATOM 2628 C CA . VAL B 1 2 ? -3.207 -0.38 -27.922 1 93.5 2 VAL B CA 1
ATOM 2629 C C . VAL B 1 2 ? -3.254 -0.343 -26.406 1 93.5 2 VAL B C 1
ATOM 2631 O O . VAL B 1 2 ? -2.58 0.477 -25.781 1 93.5 2 VAL B O 1
ATOM 2634 N N . LYS B 1 3 ? -4.152 -1.11 -25.859 1 96.75 3 LYS B N 1
ATOM 2635 C CA . LYS B 1 3 ? -4.281 -1.183 -24.406 1 96.75 3 LYS B CA 1
ATOM 2636 C C . LYS B 1 3 ? -3.484 -2.354 -23.844 1 96.75 3 LYS B C 1
ATOM 2638 O O . LYS B 1 3 ? -3.287 -3.363 -24.516 1 96.75 3 LYS B O 1
ATOM 2643 N N . TRP B 1 4 ? -2.994 -2.16 -22.656 1 97.81 4 TRP B N 1
ATOM 2644 C CA . TRP B 1 4 ? -2.301 -3.217 -21.922 1 97.81 4 TRP B CA 1
ATOM 2645 C C . TRP B 1 4 ? -3.109 -3.66 -20.703 1 97.81 4 TRP B C 1
ATOM 2647 O O . TRP B 1 4 ? -3.537 -2.832 -19.906 1 97.81 4 TRP B O 1
ATOM 2657 N N . TRP B 1 5 ? -3.314 -5.039 -20.578 1 98 5 TRP B N 1
ATOM 2658 C CA . TRP B 1 5 ? -4.152 -5.598 -19.531 1 98 5 TRP B CA 1
ATOM 2659 C C . TRP B 1 5 ? -3.398 -6.664 -18.75 1 98 5 TRP B C 1
ATOM 2661 O O . TRP B 1 5 ? -2.734 -7.523 -19.328 1 98 5 TRP B O 1
ATOM 2671 N N . MET B 1 6 ? -3.482 -6.582 -17.438 1 97.56 6 MET B N 1
ATOM 2672 C CA . MET B 1 6 ? -3.115 -7.723 -16.609 1 97.56 6 MET B CA 1
ATOM 2673 C C . MET B 1 6 ? -4.297 -8.672 -16.422 1 97.56 6 MET B C 1
ATOM 2675 O O . MET B 1 6 ? -5.422 -8.227 -16.188 1 97.56 6 MET B O 1
ATOM 2679 N N . VAL B 1 7 ? -4.086 -9.906 -16.688 1 97.69 7 VAL B N 1
ATOM 2680 C CA . VAL B 1 7 ? -5.066 -10.945 -16.391 1 97.69 7 VAL B CA 1
ATOM 2681 C C . VAL B 1 7 ? -4.418 -12.031 -15.531 1 97.69 7 VAL B C 1
ATOM 2683 O O . VAL B 1 7 ? -3.451 -12.672 -15.953 1 97.69 7 VAL B O 1
ATOM 2686 N N . ARG B 1 8 ? -4.941 -12.25 -14.375 1 94.81 8 ARG B N 1
ATOM 2687 C CA . ARG B 1 8 ? -4.387 -13.266 -13.484 1 94.81 8 ARG B CA 1
ATOM 2688 C C . ARG B 1 8 ? -4.949 -14.641 -13.812 1 94.81 8 ARG B C 1
ATOM 2690 O O . ARG B 1 8 ? -6.133 -14.781 -14.109 1 94.81 8 ARG B O 1
ATOM 2697 N N . ALA B 1 9 ? -4.09 -15.586 -13.758 1 92.12 9 ALA B N 1
ATOM 2698 C CA . ALA B 1 9 ? -4.41 -16.938 -14.195 1 92.12 9 ALA B CA 1
ATOM 2699 C C . ALA B 1 9 ? -4.902 -17.797 -13.031 1 92.12 9 ALA B C 1
ATOM 2701 O O . ALA B 1 9 ? -4.316 -18.828 -12.719 1 92.12 9 ALA B O 1
ATOM 2702 N N . GLY B 1 10 ? -5.965 -17.422 -12.469 1 84.81 10 GLY B N 1
ATOM 2703 C CA . GLY B 1 10 ? -6.52 -18.188 -11.359 1 84.81 10 GLY B CA 1
ATOM 2704 C C . GLY B 1 10 ? -5.859 -17.875 -10.031 1 84.81 10 GLY B C 1
ATOM 2705 O O . GLY B 1 10 ? -5.141 -16.891 -9.906 1 84.81 10 GLY B O 1
ATOM 2706 N N . ASP B 1 11 ? -6.16 -18.641 -8.961 1 76.31 11 ASP B N 1
ATOM 2707 C CA . ASP B 1 11 ? -5.684 -18.391 -7.605 1 76.31 11 ASP B CA 1
ATOM 2708 C C . ASP B 1 11 ? -4.23 -18.828 -7.441 1 76.31 11 ASP B C 1
ATOM 2710 O O . ASP B 1 11 ? -3.5 -18.281 -6.617 1 76.31 11 ASP B O 1
ATOM 2714 N N . ASP B 1 12 ? -3.84 -19.812 -8.219 1 75.44 12 ASP B N 1
ATOM 2715 C CA . ASP B 1 12 ? -2.492 -20.359 -8.078 1 75.44 12 ASP B CA 1
ATOM 2716 C C . ASP B 1 12 ? -1.829 -20.531 -9.445 1 75.44 12 ASP B C 1
ATOM 2718 O O . ASP B 1 12 ? -1.083 -21.484 -9.656 1 75.44 12 ASP B O 1
ATOM 2722 N N . ASN B 1 13 ? -2.186 -19.688 -10.367 1 77.69 13 ASN B N 1
ATOM 2723 C CA . ASN B 1 13 ? -1.622 -19.703 -11.711 1 77.69 13 ASN B CA 1
ATOM 2724 C C . ASN B 1 13 ? -1.893 -21.031 -12.414 1 77.69 13 ASN B C 1
ATOM 2726 O O . ASN B 1 13 ? -1.148 -21.422 -13.312 1 77.69 13 ASN B O 1
ATOM 2730 N N . GLU B 1 14 ? -2.883 -21.688 -12.109 1 81.56 14 GLU B N 1
ATOM 2731 C CA . GLU B 1 14 ? -3.168 -23.016 -12.633 1 81.56 14 GLU B CA 1
ATOM 2732 C C . GLU B 1 14 ? -3.584 -22.953 -14.094 1 81.56 14 GLU B C 1
ATOM 2734 O O . GLU B 1 14 ? -3.566 -23.969 -14.797 1 81.56 14 GLU B O 1
ATOM 2739 N N . LEU B 1 15 ? -3.816 -21.75 -14.57 1 92.44 15 LEU B N 1
ATOM 2740 C CA . LEU B 1 15 ? -4.387 -21.641 -15.914 1 92.44 15 LEU B CA 1
ATOM 2741 C C . LEU B 1 15 ? -3.301 -21.375 -16.938 1 92.44 15 LEU B C 1
ATOM 2743 O O . LEU B 1 15 ? -3.533 -21.516 -18.141 1 92.44 15 LEU B O 1
ATOM 2747 N N . VAL B 1 16 ? -2.16 -21.031 -16.547 1 92.44 16 VAL B N 1
ATOM 2748 C CA . VAL B 1 16 ? -1.138 -20.531 -17.469 1 92.44 16 VAL B CA 1
ATOM 2749 C C . VAL B 1 16 ? -0.781 -21.609 -18.484 1 92.44 16 VAL B C 1
ATOM 2751 O O . VAL B 1 16 ? -0.77 -21.359 -19.688 1 92.44 16 VAL B O 1
ATOM 2754 N N . PRO B 1 17 ? -0.545 -22.828 -18.047 1 89.06 17 PRO B N 1
ATOM 2755 C CA . PRO B 1 17 ? -0.233 -23.859 -19.047 1 89.06 17 PRO B CA 1
ATOM 2756 C C . PRO B 1 17 ? -1.351 -24.062 -20.062 1 89.06 17 PRO B C 1
ATOM 2758 O O . PRO B 1 17 ? -1.078 -24.219 -21.25 1 89.06 17 PRO B O 1
ATOM 2761 N N . LYS B 1 18 ? -2.555 -24.031 -19.641 1 94 18 LYS B N 1
ATOM 2762 C CA . LYS B 1 18 ? -3.695 -24.156 -20.547 1 94 18 LYS B CA 1
ATOM 2763 C C . LYS B 1 18 ? -3.793 -22.969 -21.484 1 94 18 LYS B C 1
ATOM 2765 O O . LYS B 1 18 ? -4.141 -23.109 -22.656 1 94 18 LYS B O 1
ATOM 2770 N N . TRP B 1 19 ? -3.561 -21.766 -20.906 1 97.06 19 TRP B N 1
ATOM 2771 C CA . TRP B 1 19 ? -3.594 -20.562 -21.719 1 97.06 19 TRP B CA 1
ATOM 2772 C C . TRP B 1 19 ? -2.582 -20.625 -22.844 1 97.06 19 TRP B C 1
ATOM 2774 O O . TRP B 1 19 ? -2.896 -20.281 -24 1 97.06 19 TRP B O 1
ATOM 2784 N N . ILE B 1 20 ? -1.435 -21.062 -22.562 1 94.88 20 ILE B N 1
ATOM 2785 C CA . ILE B 1 20 ? -0.355 -21.125 -23.547 1 94.88 20 ILE B CA 1
ATOM 2786 C C . ILE B 1 20 ? -0.668 -22.188 -24.594 1 94.88 20 ILE B C 1
ATOM 2788 O O . ILE B 1 20 ? -0.521 -21.953 -25.797 1 94.88 20 ILE B O 1
ATOM 2792 N N . LYS B 1 21 ? -1.078 -23.266 -24.141 1 94.94 21 LYS B N 1
ATOM 2793 C CA . LYS B 1 21 ? -1.378 -24.391 -25.031 1 94.94 21 LYS B CA 1
ATOM 2794 C C . LYS B 1 21 ? -2.488 -24.031 -26.016 1 94.94 21 LYS B C 1
ATOM 2796 O O . LYS B 1 21 ? -2.408 -24.359 -27.203 1 94.94 21 LYS B O 1
ATOM 2801 N N . ASN B 1 22 ? -3.498 -23.328 -25.516 1 96.56 22 ASN B N 1
ATOM 2802 C CA . ASN B 1 22 ? -4.691 -23.078 -26.312 1 96.56 22 ASN B CA 1
ATOM 2803 C C . ASN B 1 22 ? -4.672 -21.688 -26.922 1 96.56 22 ASN B C 1
ATOM 2805 O O . ASN B 1 22 ? -5.602 -21.297 -27.641 1 96.56 22 ASN B O 1
ATOM 2809 N N . ASN B 1 23 ? -3.652 -20.906 -26.641 1 97.62 23 ASN B N 1
ATOM 2810 C CA . ASN B 1 23 ? -3.525 -19.531 -27.125 1 97.62 23 ASN B CA 1
ATOM 2811 C C . ASN B 1 23 ? -4.734 -18.688 -26.719 1 97.62 23 ASN B C 1
ATOM 2813 O O . ASN B 1 23 ? -5.359 -18.062 -27.578 1 97.62 23 ASN B O 1
ATOM 2817 N N . VAL B 1 24 ? -4.934 -18.703 -25.422 1 98.25 24 VAL B N 1
ATOM 2818 C CA . VAL B 1 24 ? -6.082 -17.969 -24.906 1 98.25 24 VAL B CA 1
ATOM 2819 C C . VAL B 1 24 ? -5.75 -17.359 -23.547 1 98.25 24 VAL B C 1
ATOM 2821 O O . VAL B 1 24 ? -4.691 -17.656 -22.969 1 98.25 24 VAL B O 1
ATOM 2824 N N . VAL B 1 25 ? -6.578 -16.5 -23.062 1 98.06 25 VAL B N 1
ATOM 2825 C CA . VAL B 1 25 ? -6.727 -16.094 -21.672 1 98.06 25 VAL B CA 1
ATOM 2826 C C . VAL B 1 25 ? -8.188 -16.234 -21.25 1 98.06 25 VAL B C 1
ATOM 2828 O O . VAL B 1 25 ? -9.094 -16.156 -22.078 1 98.06 25 VAL B O 1
ATOM 2831 N N . SER B 1 26 ? -8.367 -16.547 -19.984 1 98.06 26 SER B N 1
ATOM 2832 C CA . SER B 1 26 ? -9.742 -16.75 -19.531 1 98.06 26 SER B CA 1
ATOM 2833 C C . SER B 1 26 ? -9.922 -16.281 -18.094 1 98.06 26 SER B C 1
ATOM 2835 O O . SER B 1 26 ? -8.961 -16.25 -17.312 1 98.06 26 SER B O 1
ATOM 2837 N N . ILE B 1 27 ? -11.117 -15.852 -17.781 1 97.75 27 ILE B N 1
ATOM 2838 C CA . ILE B 1 27 ? -11.43 -15.484 -16.406 1 97.75 27 ILE B CA 1
ATOM 2839 C C . ILE B 1 27 ? -12.695 -16.203 -15.953 1 97.75 27 ILE B C 1
ATOM 2841 O O . ILE B 1 27 ? -13.406 -16.797 -16.766 1 97.75 27 ILE B O 1
ATOM 2845 N N . GLY B 1 28 ? -12.969 -16.141 -14.703 1 96.88 28 GLY B N 1
ATOM 2846 C CA . GLY B 1 28 ? -14.016 -16.938 -14.086 1 96.88 28 GLY B CA 1
ATOM 2847 C C . GLY B 1 28 ? -15.367 -16.25 -14.078 1 96.88 28 GLY B C 1
ATOM 2848 O O . GLY B 1 28 ? -15.789 -15.688 -15.094 1 96.88 28 GLY B O 1
ATOM 2849 N N . TRP B 1 29 ? -16.125 -16.469 -12.922 1 96.94 29 TRP B N 1
ATOM 2850 C CA . TRP B 1 29 ? -17.469 -15.977 -12.68 1 96.94 29 TRP B CA 1
ATOM 2851 C C . TRP B 1 29 ? -18.469 -16.625 -13.633 1 96.94 29 TRP B C 1
ATOM 2853 O O . TRP B 1 29 ? -19.25 -15.93 -14.289 1 96.94 29 TRP B O 1
ATOM 2863 N N . ALA B 1 30 ? -18.391 -17.922 -13.57 1 97.19 30 ALA B N 1
ATOM 2864 C CA . ALA B 1 30 ? -19.156 -18.75 -14.508 1 97.19 30 ALA B CA 1
ATOM 2865 C C . ALA B 1 30 ? -20.656 -18.562 -14.297 1 97.19 30 ALA B C 1
ATOM 2867 O O . ALA B 1 30 ? -21.422 -18.609 -15.258 1 97.19 30 ALA B O 1
ATOM 2868 N N . GLU B 1 31 ? -21.016 -18.234 -13.109 1 97.25 31 GLU B N 1
ATOM 2869 C CA . GLU B 1 31 ? -22.438 -18.172 -12.781 1 97.25 31 GLU B CA 1
ATOM 2870 C C . GLU B 1 31 ? -23.078 -16.922 -13.367 1 97.25 31 GLU B C 1
ATOM 2872 O O . GLU B 1 31 ? -24.312 -16.812 -13.414 1 97.25 31 GLU B O 1
ATOM 2877 N N . LEU B 1 32 ? -22.297 -16.031 -13.812 1 97.44 32 LEU B N 1
ATOM 2878 C CA . LEU B 1 32 ? -22.844 -14.82 -14.43 1 97.44 32 LEU B CA 1
ATOM 2879 C C . LEU B 1 32 ? -23.391 -15.117 -15.82 1 97.44 32 LEU B C 1
ATOM 2881 O O . LEU B 1 32 ? -24.188 -14.352 -16.359 1 97.44 32 LEU B O 1
ATOM 2885 N N . GLY B 1 33 ? -22.953 -16.188 -16.406 1 96.25 33 GLY B N 1
ATOM 2886 C CA . GLY B 1 33 ? -23.312 -16.469 -17.781 1 96.25 33 GLY B CA 1
ATOM 2887 C C . GLY B 1 33 ? -22.625 -15.562 -18.781 1 96.25 33 GLY B C 1
ATOM 2888 O O . GLY B 1 33 ? -21.578 -14.984 -18.469 1 96.25 33 GLY B O 1
ATOM 2889 N N . ASP B 1 34 ? -23.172 -15.578 -20 1 97.38 34 ASP B N 1
ATOM 2890 C CA . ASP B 1 34 ? -22.609 -14.75 -21.062 1 97.38 34 ASP B CA 1
ATOM 2891 C C . ASP B 1 34 ? -22.953 -13.273 -20.859 1 97.38 34 ASP B C 1
ATOM 2893 O O . ASP B 1 34 ? -24.125 -12.891 -20.906 1 97.38 34 ASP B O 1
ATOM 2897 N N . PRO B 1 35 ? -21.906 -12.477 -20.672 1 97.62 35 PRO B N 1
ATOM 2898 C CA . PRO B 1 35 ? -22.172 -11.062 -20.406 1 97.62 35 PRO B CA 1
ATOM 2899 C C . PRO B 1 35 ? -22.859 -10.367 -21.578 1 97.62 35 PRO B C 1
ATOM 2901 O O . PRO B 1 35 ? -23.5 -9.32 -21.391 1 97.62 35 PRO B O 1
ATOM 2904 N N . PHE B 1 36 ? -22.719 -10.875 -22.766 1 96.69 36 PHE B N 1
ATOM 2905 C CA . PHE B 1 36 ? -23.328 -10.242 -23.922 1 96.69 36 PHE B CA 1
ATOM 2906 C C . PHE B 1 36 ? -24.844 -10.445 -23.938 1 96.69 36 PHE B C 1
ATOM 2908 O O . PHE B 1 36 ? -25.547 -9.812 -24.719 1 96.69 36 PHE B O 1
ATOM 2915 N N . LEU B 1 37 ? -25.344 -11.289 -23.062 1 95.81 37 LEU B N 1
ATOM 2916 C CA . LEU B 1 37 ? -26.781 -11.445 -22.891 1 95.81 37 LEU B CA 1
ATOM 2917 C C . LEU B 1 37 ? -27.344 -10.359 -21.984 1 95.81 37 LEU B C 1
ATOM 2919 O O . LEU B 1 37 ? -28.562 -10.219 -21.844 1 95.81 37 LEU B O 1
ATOM 2923 N N . CYS B 1 38 ? -26.531 -9.648 -21.344 1 95.81 38 CYS B N 1
ATOM 2924 C CA . CYS B 1 38 ? -26.922 -8.508 -20.516 1 95.81 38 CYS B CA 1
ATOM 2925 C C . CYS B 1 38 ? -26.906 -7.219 -21.312 1 95.81 38 CYS B C 1
ATOM 2927 O O . CYS B 1 38 ? -25.922 -6.906 -21.984 1 95.81 38 CYS B O 1
ATOM 2929 N N . SER B 1 39 ? -27.891 -6.422 -21.203 1 94.44 39 SER B N 1
ATOM 2930 C CA . SER B 1 39 ? -28.047 -5.207 -22 1 94.44 39 SER B CA 1
ATOM 2931 C C . SER B 1 39 ? -27.078 -4.121 -21.531 1 94.44 39 SER B C 1
ATOM 2933 O O . SER B 1 39 ? -26.781 -3.189 -22.266 1 94.44 39 SER B O 1
ATOM 2935 N N . SER B 1 40 ? -26.672 -4.242 -20.266 1 95.81 40 SER B N 1
ATOM 2936 C CA . SER B 1 40 ? -25.766 -3.25 -19.688 1 95.81 40 SER B CA 1
ATOM 2937 C C . SER B 1 40 ? -24.953 -3.834 -18.531 1 95.81 40 SER B C 1
ATOM 2939 O O . SER B 1 40 ? -25.266 -4.926 -18.047 1 95.81 40 SER B O 1
ATOM 2941 N N . LYS B 1 41 ? -23.969 -3.053 -18.188 1 94.94 41 LYS B N 1
ATOM 2942 C CA . LYS B 1 41 ? -23.172 -3.443 -17.031 1 94.94 41 LYS B CA 1
ATOM 2943 C C . LYS B 1 41 ? -24.031 -3.539 -15.773 1 94.94 41 LYS B C 1
ATOM 2945 O O . LYS B 1 41 ? -23.812 -4.41 -14.93 1 94.94 41 LYS B O 1
ATOM 2950 N N . SER B 1 42 ? -25.016 -2.656 -15.656 1 95.06 42 SER B N 1
ATOM 2951 C CA . SER B 1 42 ? -25.891 -2.643 -14.484 1 95.06 42 SER B CA 1
ATOM 2952 C C . SER B 1 42 ? -26.688 -3.938 -14.383 1 95.06 42 SER B C 1
ATOM 2954 O O . SER B 1 42 ? -26.922 -4.445 -13.281 1 95.06 42 SER B O 1
ATOM 2956 N N . VAL B 1 43 ? -27.094 -4.414 -15.492 1 96.44 43 VAL B N 1
ATOM 2957 C CA . VAL B 1 43 ? -27.844 -5.664 -15.523 1 96.44 43 VAL B CA 1
ATOM 2958 C C . VAL B 1 43 ? -26.938 -6.82 -15.102 1 96.44 43 VAL B C 1
ATOM 2960 O O . VAL B 1 43 ? -27.375 -7.727 -14.383 1 96.44 43 VAL B O 1
ATOM 2963 N N . LEU B 1 44 ? -25.719 -6.793 -15.547 1 96.94 44 LEU B N 1
ATOM 2964 C CA . LEU B 1 44 ? -24.766 -7.82 -15.141 1 96.94 44 LEU B CA 1
ATOM 2965 C C . LEU B 1 44 ? -24.531 -7.781 -13.641 1 96.94 44 LEU B C 1
ATOM 2967 O O . LEU B 1 44 ? -24.391 -8.828 -13 1 96.94 44 LEU B O 1
ATOM 2971 N N . LEU B 1 45 ? -24.453 -6.605 -13.086 1 95.38 45 LEU B N 1
ATOM 2972 C CA . LEU B 1 45 ? -24.281 -6.441 -11.648 1 95.38 45 LEU B CA 1
ATOM 2973 C C . LEU B 1 45 ? -25.469 -7.016 -10.891 1 95.38 45 LEU B C 1
ATOM 2975 O O . LEU B 1 45 ? -25.297 -7.633 -9.836 1 95.38 45 LEU B O 1
ATOM 2979 N N . GLU B 1 46 ? -26.625 -6.746 -11.398 1 96.44 46 GLU B N 1
ATOM 2980 C CA . GLU B 1 46 ? -27.828 -7.316 -10.789 1 96.44 46 GLU B CA 1
ATOM 2981 C C . GLU B 1 46 ? -27.766 -8.844 -10.773 1 96.44 46 GLU B C 1
ATOM 2983 O O . GLU B 1 46 ? -28.156 -9.477 -9.789 1 96.44 46 GLU B O 1
ATOM 2988 N N . ARG B 1 47 ? -27.312 -9.375 -11.797 1 96.88 47 ARG B N 1
ATOM 2989 C CA . ARG B 1 47 ? -27.141 -10.828 -11.867 1 96.88 47 ARG B CA 1
ATOM 2990 C C . ARG B 1 47 ? -26.125 -11.312 -10.836 1 96.88 47 ARG B C 1
ATOM 2992 O O . ARG B 1 47 ? -26.328 -12.352 -10.203 1 96.88 47 ARG B O 1
ATOM 2999 N N . ALA B 1 48 ? -25.031 -10.656 -10.734 1 97 48 ALA B N 1
ATOM 3000 C CA . ALA B 1 48 ? -24.031 -11.008 -9.734 1 97 48 ALA B CA 1
ATOM 3001 C C . ALA B 1 48 ? -24.625 -11.023 -8.336 1 97 48 ALA B C 1
ATOM 3003 O O . ALA B 1 48 ? -24.297 -11.898 -7.527 1 97 48 ALA B O 1
ATOM 3004 N N . ASN B 1 49 ? -25.5 -10.07 -8.109 1 95.75 49 ASN B N 1
ATOM 3005 C CA . ASN B 1 49 ? -26.172 -9.992 -6.812 1 95.75 49 ASN B CA 1
ATOM 3006 C C . ASN B 1 49 ? -27.062 -11.203 -6.566 1 95.75 49 ASN B C 1
ATOM 3008 O O . ASN B 1 49 ? -27.266 -11.609 -5.418 1 95.75 49 ASN B O 1
ATOM 3012 N N . GLU B 1 50 ? -27.5 -11.711 -7.602 1 96.88 50 GLU B N 1
ATOM 3013 C CA . GLU B 1 50 ? -28.406 -12.844 -7.512 1 96.88 50 GLU B CA 1
ATOM 3014 C C . GLU B 1 50 ? -27.656 -14.156 -7.363 1 96.88 50 GLU B C 1
ATOM 3016 O O . GLU B 1 50 ? -28.094 -15.047 -6.629 1 96.88 50 GLU B O 1
ATOM 3021 N N . VAL B 1 51 ? -26.531 -14.289 -7.957 1 96.88 51 VAL B N 1
ATOM 3022 C CA . VAL B 1 51 ? -25.922 -15.609 -8.062 1 96.88 51 VAL B CA 1
ATOM 3023 C C . VAL B 1 51 ? -24.781 -15.742 -7.062 1 96.88 51 VAL B C 1
ATOM 3025 O O . VAL B 1 51 ? -24.438 -16.844 -6.645 1 96.88 51 VAL B O 1
ATOM 3028 N N . TYR B 1 52 ? -24.141 -14.719 -6.695 1 96.12 52 TYR B N 1
ATOM 3029 C CA . TYR B 1 52 ? -23.031 -14.773 -5.758 1 96.12 52 TYR B CA 1
ATOM 3030 C C . TYR B 1 52 ? -23.406 -14.148 -4.422 1 96.12 52 TYR B C 1
ATOM 3032 O O . TYR B 1 52 ? -22.703 -13.273 -3.912 1 96.12 52 TYR B O 1
ATOM 3040 N N . THR B 1 53 ? -24.359 -14.695 -3.785 1 93.69 53 THR B N 1
ATOM 3041 C CA . THR B 1 53 ? -24.953 -14.133 -2.582 1 93.69 53 THR B CA 1
ATOM 3042 C C . THR B 1 53 ? -24 -14.266 -1.393 1 93.69 53 THR B C 1
ATOM 3044 O O . THR B 1 53 ? -24.109 -13.523 -0.417 1 93.69 53 THR B O 1
ATOM 3047 N N . GLU B 1 54 ? -23.078 -15.188 -1.511 1 93.12 54 GLU B N 1
ATOM 3048 C CA . GLU B 1 54 ? -22.156 -15.422 -0.4 1 93.12 54 GLU B CA 1
ATOM 3049 C C . GLU B 1 54 ? -21.031 -14.391 -0.381 1 93.12 54 GLU B C 1
ATOM 3051 O O . GLU B 1 54 ? -20.359 -14.211 0.641 1 93.12 54 GLU B O 1
ATOM 3056 N N . ASP B 1 55 ? -20.828 -13.758 -1.455 1 90 55 ASP B N 1
ATOM 3057 C CA . ASP B 1 55 ? -19.781 -12.75 -1.548 1 90 55 ASP B CA 1
ATOM 3058 C C . ASP B 1 55 ? -20.281 -11.398 -1.029 1 90 55 ASP B C 1
ATOM 3060 O O . ASP B 1 55 ? -21.484 -11.125 -1.046 1 90 55 ASP B O 1
ATOM 3064 N N . SER B 1 56 ? -19.391 -10.586 -0.572 1 86.19 56 SER B N 1
ATOM 3065 C CA . SER B 1 56 ? -19.719 -9.211 -0.207 1 86.19 56 SER B CA 1
ATOM 3066 C C . SER B 1 56 ? -20.172 -8.414 -1.426 1 86.19 56 SER B C 1
ATOM 3068 O O . SER B 1 56 ? -19.812 -8.75 -2.559 1 86.19 56 SER B O 1
ATOM 3070 N N . PRO B 1 57 ? -20.953 -7.41 -1.212 1 86.81 57 PRO B N 1
ATOM 3071 C CA . PRO B 1 57 ? -21.375 -6.566 -2.334 1 86.81 57 PRO B CA 1
ATOM 3072 C C . PRO B 1 57 ? -20.188 -6.02 -3.135 1 86.81 57 PRO B C 1
ATOM 3074 O O . PRO B 1 57 ? -20.25 -5.961 -4.363 1 86.81 57 PRO B O 1
ATOM 3077 N N . GLY B 1 58 ? -19.172 -5.656 -2.453 1 85.94 58 GLY B N 1
ATOM 3078 C CA . GLY B 1 58 ? -17.984 -5.164 -3.135 1 85.94 58 GLY B CA 1
ATOM 3079 C C . GLY B 1 58 ? -17.359 -6.191 -4.059 1 85.94 58 GLY B C 1
ATOM 3080 O O . GLY B 1 58 ? -16.953 -5.867 -5.184 1 85.94 58 GLY B O 1
ATOM 3081 N N . ARG B 1 59 ? -17.297 -7.34 -3.58 1 89.75 59 ARG B N 1
ATOM 3082 C CA . ARG B 1 59 ? -16.734 -8.414 -4.387 1 89.75 59 ARG B CA 1
ATOM 3083 C C . ARG B 1 59 ? -17.609 -8.719 -5.594 1 89.75 59 ARG B C 1
ATOM 3085 O O . ARG B 1 59 ? -17.094 -9.008 -6.68 1 89.75 59 ARG B O 1
ATOM 3092 N N . ARG B 1 60 ? -18.891 -8.695 -5.359 1 93.56 60 ARG B N 1
ATOM 3093 C CA . ARG B 1 60 ? -19.812 -8.93 -6.457 1 93.56 60 ARG B CA 1
ATOM 3094 C C . ARG B 1 60 ? -19.672 -7.852 -7.531 1 93.56 60 ARG B C 1
ATOM 3096 O O . ARG B 1 60 ? -19.625 -8.156 -8.727 1 93.56 60 ARG B O 1
ATOM 3103 N N . ARG B 1 61 ? -19.641 -6.637 -7.098 1 91.88 61 ARG B N 1
ATOM 3104 C CA . ARG B 1 61 ? -19.484 -5.523 -8.023 1 91.88 61 ARG B CA 1
ATOM 3105 C C . ARG B 1 61 ? -18.156 -5.621 -8.789 1 91.88 61 ARG B C 1
ATOM 3107 O O . ARG B 1 61 ? -18.125 -5.387 -10 1 91.88 61 ARG B O 1
ATOM 3114 N N . SER B 1 62 ? -17.156 -5.93 -8.039 1 91.69 62 SER B N 1
ATOM 3115 C CA . SER B 1 62 ? -15.844 -6.07 -8.664 1 91.69 62 SER B CA 1
ATOM 3116 C C . SER B 1 62 ? -15.844 -7.168 -9.719 1 91.69 62 SER B C 1
ATOM 3118 O O . SER B 1 62 ? -15.32 -6.98 -10.82 1 91.69 62 SER B O 1
ATOM 3120 N N . GLY B 1 63 ? -16.359 -8.281 -9.344 1 94.19 63 GLY B N 1
ATOM 3121 C CA . GLY B 1 63 ? -16.438 -9.383 -10.281 1 94.19 63 GLY B CA 1
ATOM 3122 C C . GLY B 1 63 ? -17.203 -9.039 -11.547 1 94.19 63 GLY B C 1
ATOM 3123 O O . GLY B 1 63 ? -16.719 -9.281 -12.656 1 94.19 63 GLY B O 1
ATOM 3124 N N . ALA B 1 64 ? -18.359 -8.453 -11.352 1 95.88 64 ALA B N 1
ATOM 3125 C CA . ALA B 1 64 ? -19.172 -8.062 -12.5 1 95.88 64 ALA B CA 1
ATOM 3126 C C . ALA B 1 64 ? -18.438 -7.055 -13.375 1 95.88 64 ALA B C 1
ATOM 3128 O O . ALA B 1 64 ? -18.469 -7.152 -14.602 1 95.88 64 ALA B O 1
ATOM 3129 N N . SER B 1 65 ? -17.828 -6.141 -12.742 1 94.31 65 SER B N 1
ATOM 3130 C CA . SER B 1 65 ? -17.078 -5.117 -13.477 1 94.31 65 SER B CA 1
ATOM 3131 C C . SER B 1 65 ? -15.938 -5.73 -14.273 1 94.31 65 SER B C 1
ATOM 3133 O O . SER B 1 65 ? -15.688 -5.34 -15.422 1 94.31 65 SER B O 1
ATOM 3135 N N . GLN B 1 66 ? -15.234 -6.656 -13.695 1 95.81 66 GLN B N 1
ATOM 3136 C CA . GLN B 1 66 ? -14.102 -7.281 -14.375 1 95.81 66 GLN B CA 1
ATOM 3137 C C . GLN B 1 66 ? -14.562 -8.117 -15.562 1 95.81 66 GLN B C 1
ATOM 3139 O O . GLN B 1 66 ? -13.961 -8.07 -16.641 1 95.81 66 GLN B O 1
ATOM 3144 N N . VAL B 1 67 ? -15.609 -8.82 -15.367 1 97.81 67 VAL B N 1
ATOM 3145 C CA . VAL B 1 67 ? -16.156 -9.617 -16.469 1 97.81 67 VAL B CA 1
ATOM 3146 C C . VAL B 1 67 ? -16.609 -8.703 -17.594 1 97.81 67 VAL B C 1
ATOM 3148 O O . VAL B 1 67 ? -16.391 -8.992 -18.766 1 97.81 67 VAL B O 1
ATOM 3151 N N . TRP B 1 68 ? -17.266 -7.641 -17.25 1 97.44 68 TRP B N 1
ATOM 3152 C CA . TRP B 1 68 ? -17.734 -6.684 -18.25 1 97.44 68 TRP B CA 1
ATOM 3153 C C . TRP B 1 68 ? -16.562 -6.109 -19.047 1 97.44 68 TRP B C 1
ATOM 3155 O O . TRP B 1 68 ? -16.594 -6.078 -20.281 1 97.44 68 TRP B O 1
ATOM 3165 N N . ARG B 1 69 ? -15.555 -5.695 -18.375 1 97.31 69 ARG B N 1
ATOM 3166 C CA . ARG B 1 69 ? -14.375 -5.133 -19.031 1 97.31 69 ARG B CA 1
ATOM 3167 C C . ARG B 1 69 ? -13.703 -6.168 -19.922 1 97.31 69 ARG B C 1
ATOM 3169 O O . ARG B 1 69 ? -13.312 -5.859 -21.062 1 97.31 69 ARG B O 1
ATOM 3176 N N . PHE B 1 70 ? -13.57 -7.332 -19.438 1 98.19 70 PHE B N 1
ATOM 3177 C CA . PHE B 1 70 ? -12.938 -8.414 -20.172 1 98.19 70 PHE B CA 1
ATOM 3178 C C . PHE B 1 70 ? -13.672 -8.672 -21.484 1 98.19 70 PHE B C 1
ATOM 3180 O O . PHE B 1 70 ? -13.039 -8.906 -22.516 1 98.19 70 PHE B O 1
ATOM 3187 N N . SER B 1 71 ? -14.93 -8.578 -21.438 1 98.31 71 SER B N 1
ATOM 3188 C CA . SER B 1 71 ? -15.75 -8.953 -22.594 1 98.31 71 SER B CA 1
ATOM 3189 C C . SER B 1 71 ? -15.953 -7.77 -23.531 1 98.31 71 SER B C 1
ATOM 3191 O O . SER B 1 71 ? -16.031 -7.949 -24.75 1 98.31 71 SER B O 1
ATOM 3193 N N . HIS B 1 72 ? -15.977 -6.551 -23.031 1 97.69 72 HIS B N 1
ATOM 3194 C CA . HIS B 1 72 ? -16.453 -5.434 -23.844 1 97.69 72 HIS B CA 1
ATOM 3195 C C . HIS B 1 72 ? -15.312 -4.469 -24.156 1 97.69 72 HIS B C 1
ATOM 3197 O O . HIS B 1 72 ? -15.398 -3.688 -25.109 1 97.69 72 HIS B O 1
ATOM 3203 N N . GLU B 1 73 ? -14.25 -4.562 -23.328 1 96.5 73 GLU B N 1
ATOM 3204 C CA . GLU B 1 73 ? -13.273 -3.484 -23.469 1 96.5 73 GLU B CA 1
ATOM 3205 C C . GLU B 1 73 ? -11.984 -3.982 -24.125 1 96.5 73 GLU B C 1
ATOM 3207 O O . GLU B 1 73 ? -11.219 -3.193 -24.672 1 96.5 73 GLU B O 1
ATOM 3212 N N . ILE B 1 74 ? -11.711 -5.227 -24.031 1 97.94 74 ILE B N 1
ATOM 3213 C CA . ILE B 1 74 ? -10.5 -5.773 -24.641 1 97.94 74 ILE B CA 1
ATOM 3214 C C . ILE B 1 74 ? -10.734 -5.98 -26.141 1 97.94 74 ILE B C 1
ATOM 3216 O O . ILE B 1 74 ? -11.773 -6.508 -26.547 1 97.94 74 ILE B O 1
ATOM 3220 N N . SER B 1 75 ? -9.742 -5.551 -26.922 1 97 75 SER B N 1
ATOM 3221 C CA . SER B 1 75 ? -9.859 -5.637 -28.375 1 97 75 SER B CA 1
ATOM 3222 C C . SER B 1 75 ? -8.633 -6.297 -29 1 97 75 SER B C 1
ATOM 3224 O O . SER B 1 75 ? -7.574 -6.355 -28.375 1 97 75 SER B O 1
ATOM 3226 N N . GLU B 1 76 ? -8.883 -6.715 -30.234 1 97.5 76 GLU B N 1
ATOM 3227 C CA . GLU B 1 76 ? -7.758 -7.273 -30.984 1 97.5 76 GLU B CA 1
ATOM 3228 C C . GLU B 1 76 ? -6.602 -6.281 -31.078 1 97.5 76 GLU B C 1
ATOM 3230 O O . GLU B 1 76 ? -6.816 -5.086 -31.297 1 97.5 76 GLU B O 1
ATOM 3235 N N . GLY B 1 77 ? -5.402 -6.77 -30.859 1 97.69 77 GLY B N 1
ATOM 3236 C CA . GLY B 1 77 ? -4.23 -5.902 -30.875 1 97.69 77 GLY B CA 1
ATOM 3237 C C . GLY B 1 77 ? -3.791 -5.477 -29.484 1 97.69 77 GLY B C 1
ATOM 3238 O O . GLY B 1 77 ? -2.639 -5.086 -29.281 1 97.69 77 GLY B O 1
ATOM 3239 N N . ASP B 1 78 ? -4.664 -5.531 -28.484 1 98.38 78 ASP B N 1
ATOM 3240 C CA . ASP B 1 78 ? -4.297 -5.227 -27.109 1 98.38 78 ASP B CA 1
ATOM 3241 C C . ASP B 1 78 ? -3.27 -6.227 -26.578 1 98.38 78 ASP B C 1
ATOM 3243 O O . ASP B 1 78 ? -3.102 -7.309 -27.141 1 98.38 78 ASP B O 1
ATOM 3247 N N . ARG B 1 79 ? -2.521 -5.805 -25.609 1 98.44 79 ARG B N 1
ATOM 3248 C CA . ARG B 1 79 ? -1.521 -6.664 -24.984 1 98.44 79 ARG B CA 1
ATOM 3249 C C . ARG B 1 79 ? -2.025 -7.215 -23.656 1 98.44 79 ARG B C 1
ATOM 3251 O O . ARG B 1 79 ? -2.68 -6.504 -22.891 1 98.44 79 ARG B O 1
ATOM 3258 N N . ILE B 1 80 ? -1.733 -8.5 -23.453 1 98.44 80 ILE B N 1
ATOM 3259 C CA . ILE B 1 80 ? -2.078 -9.172 -22.203 1 98.44 80 ILE B CA 1
ATOM 3260 C C . ILE B 1 80 ? -0.804 -9.57 -21.453 1 98.44 80 ILE B C 1
ATOM 3262 O O . ILE B 1 80 ? 0.143 -10.078 -22.062 1 98.44 80 ILE B O 1
ATOM 3266 N N . ILE B 1 81 ? -0.798 -9.25 -20.203 1 97.81 81 ILE B N 1
ATOM 3267 C CA . ILE B 1 81 ? 0.3 -9.695 -19.344 1 97.81 81 ILE B CA 1
ATOM 3268 C C . ILE B 1 81 ? -0.245 -10.547 -18.203 1 97.81 81 ILE B C 1
ATOM 3270 O O . ILE B 1 81 ? -1.343 -10.297 -17.703 1 97.81 81 ILE B O 1
ATOM 3274 N N . THR B 1 82 ? 0.4 -11.664 -17.828 1 97.06 82 THR B N 1
ATOM 3275 C CA . THR B 1 82 ? 0.075 -12.484 -16.672 1 97.06 82 THR B CA 1
ATOM 3276 C C . THR B 1 82 ? 1.34 -12.859 -15.898 1 97.06 82 THR B C 1
ATOM 3278 O O . THR B 1 82 ? 2.443 -12.805 -16.453 1 97.06 82 THR B O 1
ATOM 3281 N N . TYR B 1 83 ? 1.182 -13.133 -14.672 1 94.31 83 TYR B N 1
ATOM 3282 C CA . TYR B 1 83 ? 2.312 -13.414 -13.797 1 94.31 83 TYR B CA 1
ATOM 3283 C C . TYR B 1 83 ? 2.355 -14.883 -13.414 1 94.31 83 TYR B C 1
ATOM 3285 O O . TYR B 1 83 ? 1.364 -15.438 -12.93 1 94.31 83 TYR B O 1
ATOM 3293 N N . GLN B 1 84 ? 3.438 -15.469 -13.688 1 90.5 84 GLN B N 1
ATOM 3294 C CA . GLN B 1 84 ? 3.689 -16.828 -13.211 1 90.5 84 GLN B CA 1
ATOM 3295 C C . GLN B 1 84 ? 4.453 -16.812 -11.891 1 90.5 84 GLN B C 1
ATOM 3297 O O . GLN B 1 84 ? 5.684 -16.734 -11.883 1 90.5 84 GLN B O 1
ATOM 3302 N N . LYS B 1 85 ? 3.75 -17.094 -10.852 1 86.31 85 LYS B N 1
ATOM 3303 C CA . LYS B 1 85 ? 4.285 -16.891 -9.508 1 86.31 85 LYS B CA 1
ATOM 3304 C C . LYS B 1 85 ? 5.367 -17.922 -9.18 1 86.31 85 LYS B C 1
ATOM 3306 O O . LYS B 1 85 ? 6.297 -17.625 -8.422 1 86.31 85 LYS B O 1
ATOM 3311 N N . ASP B 1 86 ? 5.246 -19.109 -9.719 1 82.31 86 ASP B N 1
ATOM 3312 C CA . ASP B 1 86 ? 6.176 -20.188 -9.398 1 82.31 86 ASP B CA 1
ATOM 3313 C C . ASP B 1 86 ? 7.59 -19.859 -9.867 1 82.31 86 ASP B C 1
ATOM 3315 O O . ASP B 1 86 ? 8.562 -20.094 -9.148 1 82.31 86 ASP B O 1
ATOM 3319 N N . VAL B 1 87 ? 7.621 -19.266 -11.047 1 85.44 87 VAL B N 1
ATOM 3320 C CA . VAL B 1 87 ? 8.945 -18.953 -11.578 1 85.44 87 VAL B CA 1
ATOM 3321 C C . VAL B 1 87 ? 9.164 -17.438 -11.539 1 85.44 87 VAL B C 1
ATOM 3323 O O . VAL B 1 87 ? 10.219 -16.953 -11.953 1 85.44 87 VAL B O 1
ATOM 3326 N N . ARG B 1 88 ? 8.25 -16.656 -11.078 1 91 88 ARG B N 1
ATOM 3327 C CA . ARG B 1 88 ? 8.312 -15.219 -10.891 1 91 88 ARG B CA 1
ATOM 3328 C C . ARG B 1 88 ? 8.641 -14.508 -12.195 1 91 88 ARG B C 1
ATOM 3330 O O . ARG B 1 88 ? 9.555 -13.68 -12.25 1 91 88 ARG B O 1
ATOM 3337 N N . GLU B 1 89 ? 7.891 -14.859 -13.203 1 93.12 89 GLU B N 1
ATOM 3338 C CA . GLU B 1 89 ? 8.031 -14.25 -14.523 1 93.12 89 GLU B CA 1
ATOM 3339 C C . GLU B 1 89 ? 6.676 -13.789 -15.062 1 93.12 89 GLU B C 1
ATOM 3341 O O . GLU B 1 89 ? 5.637 -14.359 -14.711 1 93.12 89 GLU B O 1
ATOM 3346 N N . TYR B 1 90 ? 6.832 -12.773 -15.883 1 95.94 90 TYR B N 1
ATOM 3347 C CA . TYR B 1 90 ? 5.648 -12.289 -16.594 1 95.94 90 TYR B CA 1
ATOM 3348 C C . TYR B 1 90 ? 5.629 -12.781 -18.031 1 95.94 90 TYR B C 1
ATOM 3350 O O . TYR B 1 90 ? 6.66 -12.781 -18.703 1 95.94 90 TYR B O 1
ATOM 3358 N N . ARG B 1 91 ? 4.469 -13.227 -18.391 1 96.38 91 ARG B N 1
ATOM 3359 C CA . ARG B 1 91 ? 4.234 -13.578 -19.781 1 96.38 91 ARG B CA 1
ATOM 3360 C C . ARG B 1 91 ? 3.393 -12.523 -20.484 1 96.38 91 ARG B C 1
ATOM 3362 O O . ARG B 1 91 ? 2.455 -11.977 -19.891 1 96.38 91 ARG B O 1
ATOM 3369 N N . ILE B 1 92 ? 3.77 -12.289 -21.734 1 97.94 92 ILE B N 1
ATOM 3370 C CA . ILE B 1 92 ? 3.072 -11.266 -22.5 1 97.94 92 ILE B CA 1
ATOM 3371 C C . ILE B 1 92 ? 2.498 -11.875 -23.781 1 97.94 92 ILE B C 1
ATOM 3373 O O . ILE B 1 92 ? 3.121 -12.742 -24.391 1 97.94 92 ILE B O 1
ATOM 3377 N N . GLY B 1 93 ? 1.312 -11.453 -24.109 1 98.19 93 GLY B N 1
ATOM 3378 C CA . GLY B 1 93 ? 0.677 -11.875 -25.344 1 98.19 93 GLY B CA 1
ATOM 3379 C C . GLY B 1 93 ? -0.061 -10.758 -26.062 1 98.19 93 GLY B C 1
ATOM 3380 O O . GLY B 1 93 ? -0.164 -9.648 -25.531 1 98.19 93 GLY B O 1
ATOM 3381 N N . THR B 1 94 ? -0.472 -11.055 -27.266 1 98.5 94 THR B N 1
ATOM 3382 C CA . THR B 1 94 ? -1.261 -10.133 -28.078 1 98.5 94 THR B CA 1
ATOM 3383 C C . THR B 1 94 ? -2.637 -10.719 -28.375 1 98.5 94 THR B C 1
ATOM 3385 O O . THR B 1 94 ? -2.746 -11.875 -28.797 1 98.5 94 THR B O 1
ATOM 3388 N N . VAL B 1 95 ? -3.629 -9.93 -28.172 1 98.75 95 VAL B N 1
ATOM 3389 C CA . VAL B 1 95 ? -4.996 -10.367 -28.438 1 98.75 95 VAL B CA 1
ATOM 3390 C C . VAL B 1 95 ? -5.203 -10.578 -29.922 1 98.75 95 VAL B C 1
ATOM 3392 O O . VAL B 1 95 ? -4.914 -9.695 -30.734 1 98.75 95 VAL B O 1
ATOM 3395 N N . ILE B 1 96 ? -5.789 -11.727 -30.266 1 98.38 96 ILE B N 1
ATOM 3396 C CA . ILE B 1 96 ? -5.914 -12.039 -31.688 1 98.38 96 ILE B CA 1
ATOM 3397 C C . ILE B 1 96 ? -7.379 -12.328 -32.031 1 98.38 96 ILE B C 1
ATOM 3399 O O . ILE B 1 96 ? -7.723 -12.531 -33.188 1 98.38 96 ILE B O 1
ATOM 3403 N N . SER B 1 97 ? -8.203 -12.477 -31.047 1 96.44 97 SER B N 1
ATOM 3404 C CA . SER B 1 97 ? -9.625 -12.68 -31.297 1 96.44 97 SER B CA 1
ATOM 3405 C C . SER B 1 97 ? -10.484 -11.977 -30.234 1 96.44 97 SER B C 1
ATOM 3407 O O . SER B 1 97 ? -9.992 -11.648 -29.156 1 96.44 97 SER B O 1
ATOM 3409 N N . ASP B 1 98 ? -11.711 -11.852 -30.625 1 94.5 98 ASP B N 1
ATOM 3410 C CA . ASP B 1 98 ? -12.648 -11.203 -29.719 1 94.5 98 ASP B CA 1
ATOM 3411 C C . ASP B 1 98 ? -13.109 -12.172 -28.641 1 94.5 98 ASP B C 1
ATOM 3413 O O . ASP B 1 98 ? -12.82 -13.367 -28.688 1 94.5 98 ASP B O 1
ATOM 3417 N N . TYR B 1 99 ? -13.828 -11.641 -27.688 1 97.81 99 TYR B N 1
ATOM 3418 C CA . TYR B 1 99 ? -14.367 -12.359 -26.547 1 97.81 99 TYR B CA 1
ATOM 3419 C C . TYR B 1 99 ? -15.312 -13.469 -27 1 97.81 99 TYR B C 1
ATOM 3421 O O . TYR B 1 99 ? -16.062 -13.305 -27.969 1 97.81 99 TYR B O 1
ATOM 3429 N N . ALA B 1 100 ? -15.305 -14.562 -26.297 1 97.75 100 ALA B N 1
ATOM 3430 C CA . ALA B 1 100 ? -16.281 -15.641 -26.422 1 97.75 100 ALA B CA 1
ATOM 3431 C C . ALA B 1 100 ? -16.609 -16.25 -25.062 1 97.75 100 ALA B C 1
ATOM 3433 O O . ALA B 1 100 ? -15.758 -16.297 -24.172 1 97.75 100 ALA B O 1
ATOM 3434 N N . HIS B 1 101 ? -17.859 -16.609 -24.922 1 97.94 101 HIS B N 1
AT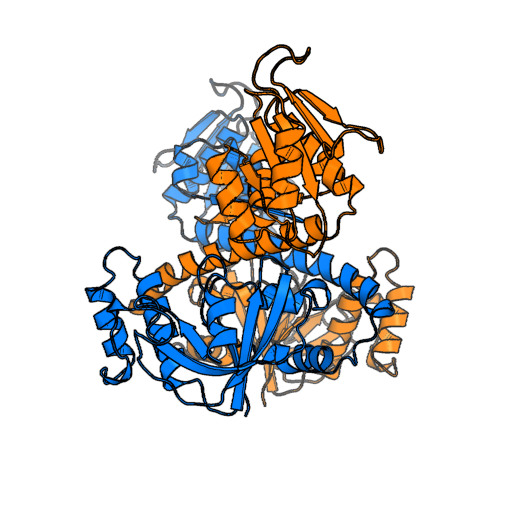OM 3435 C CA . HIS B 1 101 ? -18.25 -17.422 -23.781 1 97.94 101 HIS B CA 1
ATOM 3436 C C . HIS B 1 101 ? -18.188 -18.906 -24.109 1 97.94 101 HIS B C 1
ATOM 3438 O O . HIS B 1 101 ? -19.094 -19.438 -24.734 1 97.94 101 HIS B O 1
ATOM 3444 N N . ASP B 1 102 ? -17.094 -19.547 -23.703 1 97.19 102 ASP B N 1
ATOM 3445 C CA . ASP B 1 102 ? -16.844 -20.938 -24.062 1 97.19 102 ASP B CA 1
ATOM 3446 C C . ASP B 1 102 ? -16.422 -21.75 -22.844 1 97.19 102 ASP B C 1
ATOM 3448 O O . ASP B 1 102 ? -15.234 -21.828 -22.531 1 97.19 102 ASP B O 1
ATOM 3452 N N . PRO B 1 103 ? -17.375 -22.5 -22.234 1 95.75 103 PRO B N 1
ATOM 3453 C CA . PRO B 1 103 ? -17.047 -23.266 -21.031 1 95.75 103 PRO B CA 1
ATOM 3454 C C . PRO B 1 103 ? -16.25 -24.531 -21.328 1 95.75 103 PRO B C 1
ATOM 3456 O O . PRO B 1 103 ? -15.844 -25.234 -20.406 1 95.75 103 PRO B O 1
ATOM 3459 N N . THR B 1 104 ? -15.844 -24.797 -22.609 1 95.25 104 THR B N 1
ATOM 3460 C CA . THR B 1 104 ? -15.188 -26.047 -22.953 1 95.25 104 THR B CA 1
ATOM 3461 C C . THR B 1 104 ? -13.711 -25.812 -23.281 1 95.25 104 THR B C 1
ATOM 3463 O O . THR B 1 104 ? -12.898 -26.734 -23.203 1 95.25 104 THR B O 1
ATOM 3466 N N . LEU B 1 105 ? -13.383 -24.672 -23.672 1 94.81 105 LEU B N 1
ATOM 3467 C CA . LEU B 1 105 ? -12.055 -24.391 -24.203 1 94.81 105 LEU B CA 1
ATOM 3468 C C . LEU B 1 105 ? -11 -24.484 -23.094 1 94.81 105 LEU B C 1
ATOM 3470 O O . LEU B 1 105 ? -9.945 -25.094 -23.281 1 94.81 105 LEU B O 1
ATOM 3474 N N . VAL B 1 106 ? -11.258 -23.844 -21.969 1 94.69 106 VAL B N 1
ATOM 3475 C CA . VAL B 1 106 ? -10.344 -23.891 -20.828 1 94.69 106 VAL B CA 1
ATOM 3476 C C . VAL B 1 106 ? -10.945 -24.75 -19.719 1 94.69 106 VAL B C 1
ATOM 3478 O O . VAL B 1 106 ? -10.391 -25.781 -19.344 1 94.69 106 VAL B O 1
ATOM 3481 N N . SER B 1 107 ? -12.07 -24.281 -19.156 1 93.25 107 SER B N 1
ATOM 3482 C CA . SER B 1 107 ? -12.828 -25 -18.125 1 93.25 107 SER B CA 1
ATOM 3483 C C . SER B 1 107 ? -14.211 -24.391 -17.922 1 93.25 107 SER B C 1
ATOM 3485 O O . SER B 1 107 ? -14.438 -23.234 -18.312 1 93.25 107 SER B O 1
ATOM 3487 N N . SER B 1 108 ? -15.062 -25.188 -17.281 1 94.62 108 SER B N 1
ATOM 3488 C CA . SER B 1 108 ? -16.406 -24.688 -17 1 94.62 108 SER B CA 1
ATOM 3489 C C . SER B 1 108 ? -16.375 -23.578 -15.961 1 94.62 108 SER B C 1
ATOM 3491 O O . SER B 1 108 ? -17.312 -22.781 -15.867 1 94.62 108 SER B O 1
ATOM 3493 N N . TYR B 1 109 ? -15.32 -23.531 -15.258 1 94.81 109 TYR B N 1
ATOM 3494 C CA . TYR B 1 109 ? -15.188 -22.531 -14.211 1 94.81 109 TYR B CA 1
ATOM 3495 C C . TYR B 1 109 ? -14.641 -21.219 -14.773 1 94.81 109 TYR B C 1
ATOM 3497 O O . TYR B 1 109 ? -14.75 -20.172 -14.148 1 94.81 109 TYR B O 1
ATOM 3505 N N . TYR B 1 110 ? -14.078 -21.297 -15.953 1 96.94 110 TYR B N 1
ATOM 3506 C CA . TYR B 1 110 ? -13.477 -20.141 -16.609 1 96.94 110 TYR B CA 1
ATOM 3507 C C . TYR B 1 110 ? -13.992 -19.969 -18.031 1 96.94 110 TYR B C 1
ATOM 3509 O O . TYR B 1 110 ? -13.227 -20.031 -18.984 1 96.94 110 TYR B O 1
ATOM 3517 N N . PRO B 1 111 ? -15.266 -19.688 -18.125 1 97.75 111 PRO B N 1
ATOM 3518 C CA . PRO B 1 111 ? -15.898 -19.734 -19.453 1 97.75 111 PRO B CA 1
ATOM 3519 C C . PRO B 1 111 ? -15.641 -18.469 -20.281 1 97.75 111 PRO B C 1
ATOM 3521 O O . PRO B 1 111 ? -15.953 -18.438 -21.469 1 97.75 111 PRO B O 1
ATOM 3524 N N . ASN B 1 112 ? -15.172 -17.406 -19.672 1 98.31 112 ASN B N 1
ATOM 3525 C CA . ASN B 1 112 ? -14.875 -16.172 -20.391 1 98.31 112 ASN B CA 1
ATOM 3526 C C . ASN B 1 112 ? -13.5 -16.234 -21.062 1 98.31 112 ASN B C 1
ATOM 3528 O O . ASN B 1 112 ? -12.477 -16.234 -20.375 1 98.31 112 ASN B O 1
ATOM 3532 N N . VAL B 1 113 ? -13.523 -16.219 -22.406 1 98.44 113 VAL B N 1
ATOM 3533 C CA . VAL B 1 113 ? -12.273 -16.531 -23.094 1 98.44 113 VAL B CA 1
ATOM 3534 C C . VAL B 1 113 ? -11.992 -15.484 -24.156 1 98.44 113 VAL B C 1
ATOM 3536 O O . VAL B 1 113 ? -12.914 -14.969 -24.797 1 98.44 113 VAL B O 1
ATOM 3539 N N . ILE B 1 114 ? -10.719 -15.141 -24.344 1 98.56 114 ILE B N 1
ATOM 3540 C CA . ILE B 1 114 ? -10.195 -14.305 -25.422 1 98.56 114 ILE B CA 1
ATOM 3541 C C . ILE B 1 114 ? -8.969 -14.969 -26.047 1 98.56 114 ILE B C 1
ATOM 3543 O O . ILE B 1 114 ? -8.133 -15.523 -25.328 1 98.56 114 ILE B O 1
ATOM 3547 N N . GLY B 1 115 ? -8.898 -14.93 -27.375 1 98.5 115 GLY B N 1
ATOM 3548 C CA . GLY B 1 115 ? -7.734 -15.484 -28.047 1 98.5 115 GLY B CA 1
ATOM 3549 C C . GLY B 1 115 ? -6.504 -14.602 -27.922 1 98.5 115 GLY B C 1
ATOM 3550 O O . GLY B 1 115 ? -6.582 -13.391 -28.109 1 98.5 115 GLY B O 1
ATOM 3551 N N . VAL B 1 116 ? -5.395 -15.234 -27.578 1 98.62 116 VAL B N 1
ATOM 3552 C CA . VAL B 1 116 ? -4.148 -14.508 -27.359 1 98.62 116 VAL B CA 1
ATOM 3553 C C . VAL B 1 116 ? -2.982 -15.273 -27.969 1 98.62 116 VAL B C 1
ATOM 3555 O O . VAL B 1 116 ? -2.889 -16.5 -27.812 1 98.62 116 VAL B O 1
ATOM 3558 N N . LYS B 1 117 ? -2.131 -14.562 -28.703 1 98.44 117 LYS B N 1
ATOM 3559 C CA . LYS B 1 117 ? -0.847 -15.117 -29.125 1 98.44 117 LYS B CA 1
ATOM 3560 C C . LYS B 1 117 ? 0.259 -14.758 -28.141 1 98.44 117 LYS B C 1
ATOM 3562 O O . LYS B 1 117 ? 0.617 -13.586 -28 1 98.44 117 LYS B O 1
ATOM 3567 N N . TRP B 1 118 ? 0.825 -15.719 -27.516 1 97.94 118 TRP B N 1
ATOM 3568 C CA . TRP B 1 118 ? 1.792 -15.492 -26.453 1 97.94 118 TRP B CA 1
ATOM 3569 C C . TRP B 1 118 ? 3.201 -15.344 -27.016 1 97.94 118 TRP B C 1
ATOM 3571 O O . TRP B 1 118 ? 3.584 -16.062 -27.938 1 97.94 118 TRP B O 1
ATOM 3581 N N . GLU B 1 119 ? 3.936 -14.438 -26.438 1 96.62 119 GLU B N 1
ATOM 3582 C CA . GLU B 1 119 ? 5.352 -14.281 -26.75 1 96.62 119 GLU B CA 1
ATOM 3583 C C . GLU B 1 119 ? 6.172 -15.445 -26.203 1 96.62 119 GLU B C 1
ATOM 3585 O O . GLU B 1 119 ? 5.809 -16.047 -25.188 1 96.62 119 GLU B O 1
ATOM 3590 N N . GLU B 1 120 ? 7.227 -15.664 -26.859 1 93.56 120 GLU B N 1
ATOM 3591 C CA . GLU B 1 120 ? 8.148 -16.688 -26.375 1 93.56 120 GLU B CA 1
ATOM 3592 C C . GLU B 1 120 ? 8.953 -16.172 -25.172 1 93.56 120 GLU B C 1
ATOM 3594 O O . GLU B 1 120 ? 9.148 -16.906 -24.203 1 93.56 120 GLU B O 1
ATOM 3599 N N . LYS B 1 121 ? 9.32 -14.977 -25.297 1 94.19 121 LYS B N 1
ATOM 3600 C CA . LYS B 1 121 ? 10.133 -14.391 -24.234 1 94.19 121 LYS B CA 1
ATOM 3601 C C . LYS B 1 121 ? 9.266 -13.984 -23.047 1 94.19 121 LYS B C 1
ATOM 3603 O O . LYS B 1 121 ? 8.156 -13.469 -23.219 1 94.19 121 LYS B O 1
ATOM 3608 N N . THR B 1 122 ? 9.758 -14.281 -21.875 1 94.75 122 THR B N 1
ATOM 3609 C CA . THR B 1 122 ? 9.133 -13.836 -20.625 1 94.75 122 THR B CA 1
ATOM 3610 C C . THR B 1 122 ? 9.992 -12.773 -19.938 1 94.75 122 THR B C 1
ATOM 3612 O O . THR B 1 122 ? 11.133 -12.539 -20.344 1 94.75 122 THR B O 1
ATOM 3615 N N . ILE B 1 123 ? 9.43 -12.047 -19.062 1 95.25 123 ILE B N 1
ATOM 3616 C CA . ILE B 1 123 ? 10.141 -11.016 -18.312 1 95.25 123 ILE B CA 1
ATOM 3617 C C . ILE B 1 123 ? 10.234 -11.414 -16.844 1 95.25 123 ILE B C 1
ATOM 3619 O O . ILE B 1 123 ? 9.211 -11.586 -16.172 1 95.25 123 ILE B O 1
ATOM 3623 N N . ALA B 1 124 ? 11.461 -11.555 -16.375 1 93.31 124 ALA B N 1
ATOM 3624 C CA . ALA B 1 124 ? 11.656 -11.82 -14.961 1 93.31 124 ALA B CA 1
ATOM 3625 C C . ALA B 1 124 ? 11.18 -10.641 -14.117 1 93.31 124 ALA B C 1
ATOM 3627 O O . ALA B 1 124 ? 11.422 -9.484 -14.461 1 93.31 124 ALA B O 1
ATOM 3628 N N . ARG B 1 125 ? 10.484 -10.898 -13.023 1 93 125 ARG B N 1
ATOM 3629 C CA . ARG B 1 125 ? 9.969 -9.859 -12.148 1 93 125 ARG B CA 1
ATOM 3630 C C . ARG B 1 125 ? 11.086 -8.938 -11.664 1 93 125 ARG B C 1
ATOM 3632 O O . ARG B 1 125 ? 10.898 -7.723 -11.57 1 93 125 ARG B O 1
ATOM 3639 N N . ASP B 1 126 ? 12.234 -9.453 -11.438 1 89.19 126 ASP B N 1
ATOM 3640 C CA . ASP B 1 126 ? 13.328 -8.688 -10.844 1 89.19 126 ASP B CA 1
ATOM 3641 C C . ASP B 1 126 ? 13.883 -7.668 -11.836 1 89.19 126 ASP B C 1
ATOM 3643 O O . ASP B 1 126 ? 14.625 -6.766 -11.453 1 89.19 126 ASP B O 1
ATOM 3647 N N . LEU B 1 127 ? 13.484 -7.812 -13.078 1 90.75 127 LEU B N 1
ATOM 3648 C CA . LEU B 1 127 ? 13.938 -6.871 -14.094 1 90.75 127 LEU B CA 1
ATOM 3649 C C . LEU B 1 127 ? 13.07 -5.613 -14.094 1 90.75 127 LEU B C 1
ATOM 3651 O O . LEU B 1 127 ? 13.453 -4.59 -14.656 1 90.75 127 LEU B O 1
ATOM 3655 N N . LEU B 1 128 ? 11.938 -5.703 -13.5 1 91.62 128 LEU B N 1
ATOM 3656 C CA . LEU B 1 128 ? 11.008 -4.578 -13.5 1 91.62 128 LEU B CA 1
ATOM 3657 C C . LEU B 1 128 ? 11.375 -3.574 -12.414 1 91.62 128 LEU B C 1
ATOM 3659 O O . LEU B 1 128 ? 11.961 -3.943 -11.391 1 91.62 128 LEU B O 1
ATOM 3663 N N . SER B 1 129 ? 11.008 -2.328 -12.641 1 87.44 129 SER B N 1
ATOM 3664 C CA . SER B 1 129 ? 11.141 -1.31 -11.609 1 87.44 129 SER B CA 1
ATOM 3665 C C . SER B 1 129 ? 10.242 -1.618 -10.414 1 87.44 129 SER B C 1
ATOM 3667 O O . SER B 1 129 ? 9.234 -2.314 -10.555 1 87.44 129 SER B O 1
ATOM 3669 N N . GLN B 1 130 ? 10.555 -1.104 -9.297 1 85 130 GLN B N 1
ATOM 3670 C CA . GLN B 1 130 ? 9.75 -1.329 -8.102 1 85 130 GLN B CA 1
ATOM 3671 C C . GLN B 1 130 ? 8.344 -0.756 -8.273 1 85 130 GLN B C 1
ATOM 3673 O O . GLN B 1 130 ? 7.375 -1.33 -7.777 1 85 130 GLN B O 1
ATOM 3678 N N . LYS B 1 131 ? 8.266 0.363 -8.906 1 85.44 131 LYS B N 1
ATOM 3679 C CA . LYS B 1 131 ? 6.961 0.963 -9.164 1 85.44 131 LYS B CA 1
ATOM 3680 C C . LYS B 1 131 ? 6.086 0.04 -10 1 85.44 131 LYS B C 1
ATOM 3682 O O . LYS B 1 131 ? 4.898 -0.129 -9.711 1 85.44 131 LYS B O 1
ATOM 3687 N N . ALA B 1 132 ? 6.695 -0.539 -11.016 1 90.75 132 ALA B N 1
ATOM 3688 C CA . ALA B 1 132 ? 5.961 -1.475 -11.867 1 90.75 132 ALA B CA 1
ATOM 3689 C C . ALA B 1 132 ? 5.527 -2.705 -11.07 1 90.75 132 ALA B C 1
ATOM 3691 O O . ALA B 1 132 ? 4.371 -3.123 -11.148 1 90.75 132 ALA B O 1
ATOM 3692 N N . LYS B 1 133 ? 6.465 -3.246 -10.281 1 92 133 LYS B N 1
ATOM 3693 C CA . LYS B 1 133 ? 6.141 -4.406 -9.453 1 92 133 LYS B CA 1
ATOM 3694 C C . LYS B 1 133 ? 4.949 -4.117 -8.547 1 92 133 LYS B C 1
ATOM 3696 O O . LYS B 1 133 ? 4.043 -4.941 -8.422 1 92 133 LYS B O 1
ATOM 3701 N N . ASN B 1 134 ? 4.973 -2.967 -8.023 1 86.81 134 ASN B N 1
ATOM 3702 C CA . ASN B 1 134 ? 3.91 -2.574 -7.102 1 86.81 134 ASN B CA 1
ATOM 3703 C C . ASN B 1 134 ? 2.566 -2.461 -7.812 1 86.81 134 ASN B C 1
ATOM 3705 O O . ASN B 1 134 ? 1.539 -2.887 -7.281 1 86.81 134 ASN B O 1
ATOM 3709 N N . SER B 1 135 ? 2.596 -1.885 -8.953 1 87.69 135 SER B N 1
ATOM 3710 C CA . SER B 1 135 ? 1.372 -1.724 -9.727 1 87.69 135 SER B CA 1
ATOM 3711 C C . SER B 1 135 ? 0.846 -3.068 -10.219 1 87.69 135 SER B C 1
ATOM 3713 O O . SER B 1 135 ? -0.36 -3.32 -10.18 1 87.69 135 SER B O 1
ATOM 3715 N N . LEU B 1 136 ? 1.704 -3.924 -10.609 1 93 136 LEU B N 1
ATOM 3716 C CA . LEU B 1 136 ? 1.322 -5.203 -11.195 1 93 136 LEU B CA 1
ATOM 3717 C C . LEU B 1 136 ? 0.892 -6.191 -10.117 1 93 136 LEU B C 1
ATOM 3719 O O . LEU B 1 136 ? 0.287 -7.223 -10.422 1 93 136 LEU B O 1
ATOM 3723 N N . GLY B 1 137 ? 1.166 -5.832 -8.891 1 90.5 137 GLY B N 1
ATOM 3724 C CA . GLY B 1 137 ? 0.902 -6.742 -7.785 1 90.5 137 GLY B CA 1
ATOM 3725 C C . GLY B 1 137 ? -0.531 -6.684 -7.293 1 90.5 137 GLY B C 1
ATOM 3726 O O . GLY B 1 137 ? -0.876 -7.309 -6.293 1 90.5 137 GLY B O 1
ATOM 3727 N N . SER B 1 138 ? -1.399 -6.004 -8.008 1 87.88 138 SER B N 1
ATOM 3728 C CA . SER B 1 138 ? -2.803 -5.918 -7.621 1 87.88 138 SER B CA 1
ATOM 3729 C C . SER B 1 138 ? -3.443 -7.301 -7.559 1 87.88 138 SER B C 1
ATOM 3731 O O . SER B 1 138 ? -3.105 -8.188 -8.344 1 87.88 138 SER B O 1
ATOM 3733 N N . ILE B 1 139 ? -4.387 -7.496 -6.668 1 88.25 139 ILE B N 1
ATOM 3734 C CA . ILE B 1 139 ? -5.051 -8.781 -6.473 1 88.25 139 ILE B CA 1
ATOM 3735 C C . ILE B 1 139 ? -6.156 -8.953 -7.516 1 88.25 139 ILE B C 1
ATOM 3737 O O . ILE B 1 139 ? -6.715 -10.039 -7.664 1 88.25 139 ILE B O 1
ATOM 3741 N N . LEU B 1 140 ? -6.469 -7.902 -8.18 1 89.69 140 LEU B N 1
ATOM 3742 C CA . LEU B 1 140 ? -7.535 -7.977 -9.172 1 89.69 140 LEU B CA 1
ATOM 3743 C C . LEU B 1 140 ? -7.168 -8.945 -10.297 1 89.69 140 LEU B C 1
ATOM 3745 O O . LEU B 1 140 ? -6.004 -9.039 -10.688 1 89.69 140 LEU B O 1
ATOM 3749 N N . THR B 1 141 ? -8.164 -9.578 -10.766 1 94.25 141 THR B N 1
ATOM 3750 C CA . THR B 1 141 ? -7.973 -10.523 -11.859 1 94.25 141 THR B CA 1
ATOM 3751 C C . THR B 1 141 ? -7.645 -9.789 -13.156 1 94.25 141 THR B C 1
ATOM 3753 O O . THR B 1 141 ? -6.797 -10.234 -13.93 1 94.25 141 THR B O 1
ATOM 3756 N N . LEU B 1 142 ? -8.328 -8.734 -13.352 1 96.44 142 LEU B N 1
ATOM 3757 C CA . LEU B 1 142 ? -8.195 -7.957 -14.578 1 96.44 142 LEU B CA 1
ATOM 3758 C C . LEU B 1 142 ? -8.078 -6.469 -14.266 1 96.44 142 LEU B C 1
ATOM 3760 O O . LEU B 1 142 ? -8.945 -5.902 -13.594 1 96.44 142 LEU B O 1
ATOM 3764 N N . PHE B 1 143 ? -6.969 -5.82 -14.828 1 94.56 143 PHE B N 1
ATOM 3765 C CA . PHE B 1 143 ? -6.855 -4.371 -14.695 1 94.56 143 PHE B CA 1
ATOM 3766 C C . PHE B 1 143 ? -5.906 -3.807 -15.75 1 94.56 143 PHE B C 1
ATOM 3768 O O . PHE B 1 143 ? -5.094 -4.539 -16.312 1 94.56 143 PHE B O 1
ATOM 3775 N N . ARG B 1 144 ? -6.059 -2.551 -16.016 1 94.88 144 ARG B N 1
ATOM 3776 C CA . ARG B 1 144 ? -5.258 -1.843 -17 1 94.88 144 ARG B CA 1
ATOM 3777 C C . ARG B 1 144 ? -3.857 -1.552 -16.469 1 94.88 144 ARG B C 1
ATOM 3779 O O . ARG B 1 144 ? -3.686 -1.249 -15.289 1 94.88 144 ARG B O 1
ATOM 3786 N N . ILE B 1 145 ? -2.859 -1.627 -17.406 1 95.69 145 ILE B N 1
ATOM 3787 C CA . ILE B 1 145 ? -1.49 -1.347 -16.984 1 95.69 145 ILE B CA 1
ATOM 3788 C C . ILE B 1 145 ? -0.773 -0.547 -18.062 1 95.69 145 ILE B C 1
ATOM 3790 O O . ILE B 1 145 ? 0.421 -0.744 -18.312 1 95.69 145 ILE B O 1
ATOM 3794 N N . ASP B 1 146 ? -1.474 0.309 -18.734 1 94.38 146 ASP B N 1
ATOM 3795 C CA . ASP B 1 146 ? -0.955 1.077 -19.859 1 94.38 146 ASP B CA 1
ATOM 3796 C C . ASP B 1 146 ? 0.294 1.862 -19.453 1 94.38 146 ASP B C 1
ATOM 3798 O O . ASP B 1 146 ? 1.201 2.051 -20.266 1 94.38 146 ASP B O 1
ATOM 3802 N N . GLU B 1 147 ? 0.331 2.297 -18.281 1 88.44 147 GLU B N 1
ATOM 3803 C CA . GLU B 1 147 ? 1.423 3.154 -17.828 1 88.44 147 GLU B CA 1
ATOM 3804 C C . GLU B 1 147 ? 2.756 2.412 -17.844 1 88.44 147 GLU B C 1
ATOM 3806 O O . GLU B 1 147 ? 3.818 3.033 -17.844 1 88.44 147 GLU B O 1
ATOM 3811 N N . TRP B 1 148 ? 2.711 1.104 -17.969 1 93.75 148 TRP B N 1
ATOM 3812 C CA . TRP B 1 148 ? 3.943 0.326 -17.906 1 93.75 148 TRP B CA 1
ATOM 3813 C C . TRP B 1 148 ? 4.285 -0.258 -19.266 1 93.75 148 TRP B C 1
ATOM 3815 O O . TRP B 1 148 ? 5.23 -1.038 -19.406 1 93.75 148 TRP B O 1
ATOM 3825 N N . SER B 1 149 ? 3.533 0.115 -20.281 1 95.12 149 SER B N 1
ATOM 3826 C CA . SER B 1 149 ? 3.721 -0.431 -21.625 1 95.12 149 SER B CA 1
ATOM 3827 C C . SER B 1 149 ? 5.145 -0.197 -22.109 1 95.12 149 SER B C 1
ATOM 3829 O O . SER B 1 149 ? 5.758 -1.094 -22.703 1 95.12 149 SER B O 1
ATOM 3831 N N . GLY B 1 150 ? 5.688 0.999 -21.859 1 93.5 150 GLY B N 1
ATOM 3832 C CA . GLY B 1 150 ? 7.039 1.314 -22.297 1 93.5 150 GLY B CA 1
ATOM 3833 C C . GLY B 1 150 ? 8.094 0.414 -21.688 1 93.5 150 GLY B C 1
ATOM 3834 O O . GLY B 1 150 ? 8.93 -0.143 -22.391 1 93.5 150 GLY B O 1
ATOM 3835 N N . GLU B 1 151 ? 8.062 0.277 -20.422 1 92.81 151 GLU B N 1
ATOM 3836 C CA . GLU B 1 151 ? 9.031 -0.56 -19.703 1 92.81 151 GLU B CA 1
ATOM 3837 C C . GLU B 1 151 ? 8.898 -2.021 -20.125 1 92.81 151 GLU B C 1
ATOM 3839 O O . GLU B 1 151 ? 9.906 -2.691 -20.359 1 92.81 151 GLU B O 1
ATOM 3844 N N . LEU B 1 152 ? 7.719 -2.492 -20.25 1 95.31 152 LEU B N 1
ATOM 3845 C CA . LEU B 1 152 ? 7.477 -3.887 -20.609 1 95.31 152 LEU B CA 1
ATOM 3846 C C . LEU B 1 152 ? 7.957 -4.176 -22.016 1 95.31 152 LEU B C 1
ATOM 3848 O O . LEU B 1 152 ? 8.594 -5.203 -22.266 1 95.31 152 LEU B O 1
ATOM 3852 N N . GLN B 1 153 ? 7.703 -3.221 -22.891 1 94.25 153 GLN B N 1
ATOM 3853 C CA . GLN B 1 153 ? 8.133 -3.393 -24.281 1 94.25 153 GLN B CA 1
ATOM 3854 C C . GLN B 1 153 ? 9.656 -3.404 -24.391 1 94.25 153 GLN B C 1
ATOM 3856 O O . GLN B 1 153 ? 10.227 -4.195 -25.141 1 94.25 153 GLN B O 1
ATOM 3861 N N . LYS B 1 154 ? 10.305 -2.578 -23.625 1 93.81 154 LYS B N 1
ATOM 3862 C CA . LYS B 1 154 ? 11.766 -2.523 -23.625 1 93.81 154 LYS B CA 1
ATOM 3863 C C . LYS B 1 154 ? 12.359 -3.854 -23.188 1 93.81 154 LYS B C 1
ATOM 3865 O O . LYS B 1 154 ? 13.328 -4.336 -23.781 1 93.81 154 LYS B O 1
ATOM 3870 N N . HIS B 1 155 ? 11.789 -4.418 -22.172 1 93.12 155 HIS B N 1
ATOM 3871 C CA . HIS B 1 155 ? 12.305 -5.691 -21.672 1 93.12 155 HIS B CA 1
ATOM 3872 C C . HIS B 1 155 ? 12.016 -6.824 -22.641 1 93.12 155 HIS B C 1
ATOM 3874 O O . HIS B 1 155 ? 12.82 -7.742 -22.797 1 93.12 155 HIS B O 1
ATOM 3880 N N . LEU B 1 156 ? 10.898 -6.727 -23.297 1 91.44 156 LEU B N 1
ATOM 3881 C CA . LEU B 1 156 ? 10.539 -7.754 -24.281 1 91.44 156 LEU B CA 1
ATOM 3882 C C . LEU B 1 156 ? 11.508 -7.734 -25.453 1 91.44 156 LEU B C 1
ATOM 3884 O O . LEU B 1 156 ? 11.836 -8.781 -26.016 1 91.44 156 LEU B O 1
ATOM 3888 N N . GLU B 1 157 ? 11.992 -6.539 -25.734 1 89.94 157 GLU B N 1
ATOM 3889 C CA . GLU B 1 157 ? 12.891 -6.379 -26.875 1 89.94 157 GLU B CA 1
ATOM 3890 C C . GLU B 1 157 ? 14.344 -6.594 -26.469 1 89.94 157 GLU B C 1
ATOM 3892 O O . GLU B 1 157 ? 15.234 -6.617 -27.328 1 89.94 157 GLU B O 1
ATOM 3897 N N . GLY B 1 158 ? 14.602 -6.82 -25.188 1 81.62 158 GLY B N 1
ATOM 3898 C CA . GLY B 1 158 ? 15.945 -7.074 -24.703 1 81.62 158 GLY B CA 1
ATOM 3899 C C . GLY B 1 158 ? 16.797 -5.816 -24.609 1 81.62 158 GLY B C 1
ATOM 3900 O O . GLY B 1 158 ? 18.016 -5.887 -24.609 1 81.62 158 GLY B O 1
ATOM 3901 N N . LYS B 1 159 ? 16.484 -4.57 -24.719 1 67 159 LYS B N 1
ATOM 3902 C CA . LYS B 1 159 ? 17.203 -3.305 -24.734 1 67 159 LYS B CA 1
ATOM 3903 C C . LYS B 1 159 ? 17.562 -2.855 -23.312 1 67 159 LYS B C 1
ATOM 3905 O O . LYS B 1 159 ? 18.047 -1.742 -23.109 1 67 159 LYS B O 1
ATOM 3910 N N . VAL B 1 160 ? 17.312 -3.465 -22.234 1 63.66 160 VAL B N 1
ATOM 3911 C CA . VAL B 1 160 ? 17.516 -2.861 -20.922 1 63.66 160 VAL B CA 1
ATOM 3912 C C . VAL B 1 160 ? 18.859 -3.309 -20.344 1 63.66 160 VAL B C 1
ATOM 3914 O O . VAL B 1 160 ? 19.141 -4.508 -20.266 1 63.66 160 VAL B O 1
ATOM 3917 N N . GLU B 1 161 ? 19.875 -2.393 -20.312 1 56.41 161 GLU B N 1
ATOM 3918 C CA . GLU B 1 161 ? 21.156 -2.584 -19.641 1 56.41 161 GLU B CA 1
ATOM 3919 C C . GLU B 1 161 ? 20.969 -2.721 -18.125 1 56.41 161 GLU B C 1
ATOM 3921 O O . GLU B 1 161 ? 20.25 -1.931 -17.516 1 56.41 161 GLU B O 1
ATOM 3926 N N . GLU B 1 162 ? 21.281 -3.828 -17.547 1 54.31 162 GLU B N 1
ATOM 3927 C CA . GLU B 1 162 ? 21.094 -4.352 -16.203 1 54.31 162 GLU B CA 1
ATOM 3928 C C . GLU B 1 162 ? 21.672 -3.402 -15.156 1 54.31 162 GLU B C 1
ATOM 3930 O O . GLU B 1 162 ? 21.094 -3.229 -14.078 1 54.31 162 GLU B O 1
ATOM 3935 N N . ALA B 1 163 ? 23.047 -2.986 -15.211 1 46.09 163 ALA B N 1
ATOM 3936 C CA . ALA B 1 163 ? 23.938 -2.543 -14.133 1 46.09 163 ALA B CA 1
ATOM 3937 C C . ALA B 1 163 ? 23.484 -1.204 -13.562 1 46.09 163 ALA B C 1
ATOM 3939 O O . ALA B 1 163 ? 23.453 -1.021 -12.344 1 46.09 163 ALA B O 1
ATOM 3940 N N . LYS B 1 164 ? 23.562 -0.155 -14.234 1 48.09 164 LYS B N 1
ATOM 3941 C CA . LYS B 1 164 ? 23.406 1.207 -13.727 1 48.09 164 LYS B CA 1
ATOM 3942 C C . LYS B 1 164 ? 22.062 1.383 -13.023 1 48.09 164 LYS B C 1
ATOM 3944 O O . LYS B 1 164 ? 21.922 2.211 -12.125 1 48.09 164 LYS B O 1
ATOM 3949 N N . ASP B 1 165 ? 21.156 0.598 -13.32 1 50.41 165 ASP B N 1
ATOM 3950 C CA . ASP B 1 165 ? 19.75 0.703 -12.961 1 50.41 165 ASP B CA 1
ATOM 3951 C C . ASP B 1 165 ? 19.484 0.06 -11.602 1 50.41 165 ASP B C 1
ATOM 3953 O O . ASP B 1 165 ? 18.531 0.429 -10.914 1 50.41 165 ASP B O 1
ATOM 3957 N N . VAL B 1 166 ? 20.625 -0.676 -11.18 1 50.56 166 VAL B N 1
ATOM 3958 C CA . VAL B 1 166 ? 20.406 -1.381 -9.914 1 50.56 166 VAL B CA 1
ATOM 3959 C C . VAL B 1 166 ? 20.484 -0.396 -8.75 1 50.56 166 VAL B C 1
ATOM 3961 O O . VAL B 1 166 ? 19.688 -0.458 -7.82 1 50.56 166 VAL B O 1
ATOM 3964 N N . VAL B 1 167 ? 21.562 0.432 -8.75 1 49.41 167 VAL B N 1
ATOM 3965 C CA . VAL B 1 167 ? 21.719 1.393 -7.66 1 49.41 167 VAL B CA 1
ATOM 3966 C C . VAL B 1 167 ? 20.531 2.34 -7.621 1 49.41 167 VAL B C 1
ATOM 3968 O O . VAL B 1 167 ? 20.016 2.666 -6.547 1 49.41 167 VAL B O 1
ATOM 3971 N N . GLU B 1 168 ? 20.172 2.709 -8.789 1 56.28 168 GLU B N 1
ATOM 3972 C CA . GLU B 1 168 ? 19.031 3.617 -8.875 1 56.28 168 GLU B CA 1
ATOM 3973 C C . GLU B 1 168 ? 17.75 2.941 -8.406 1 56.28 168 GLU B C 1
ATOM 3975 O O . GLU B 1 168 ? 16.922 3.568 -7.742 1 56.28 168 GLU B O 1
ATOM 3980 N N . GLU B 1 169 ? 17.859 1.675 -8.531 1 57 169 GLU B N 1
ATOM 3981 C CA . GLU B 1 169 ? 16.672 0.917 -8.172 1 57 169 GLU B CA 1
ATOM 3982 C C . GLU B 1 169 ? 16.562 0.753 -6.66 1 57 169 GLU B C 1
ATOM 3984 O O . GLU B 1 169 ? 15.469 0.876 -6.098 1 57 169 GLU B O 1
ATOM 3989 N N . GLU B 1 170 ? 17.703 0.496 -5.98 1 56.5 170 GLU B N 1
ATOM 3990 C CA . GLU B 1 170 ? 17.641 0.314 -4.531 1 56.5 170 GLU B CA 1
ATOM 3991 C C . GLU B 1 170 ? 17.203 1.595 -3.832 1 56.5 170 GLU B C 1
ATOM 3993 O O . GLU B 1 170 ? 16.453 1.545 -2.854 1 56.5 170 GLU B O 1
ATOM 3998 N N . SER B 1 171 ? 17.719 2.631 -4.391 1 59.62 171 SER B N 1
ATOM 3999 C CA . SER B 1 171 ? 17.438 3.934 -3.799 1 59.62 171 SER B CA 1
ATOM 4000 C C . SER B 1 171 ? 15.961 4.289 -3.926 1 59.62 171 SER B C 1
ATOM 4002 O O . SER B 1 171 ? 15.375 4.855 -3.004 1 59.62 171 SER B O 1
ATOM 4004 N N . ASP B 1 172 ? 15.391 3.648 -4.82 1 76.56 172 ASP B N 1
ATOM 4005 C CA . ASP B 1 172 ? 13.977 3.91 -5.055 1 76.56 172 ASP B CA 1
ATOM 4006 C C . ASP B 1 172 ? 13.102 3.01 -4.184 1 76.56 172 ASP B C 1
ATOM 4008 O O . ASP B 1 172 ? 12 3.402 -3.783 1 76.56 172 ASP B O 1
ATOM 4012 N N . GLN B 1 173 ? 13.797 1.982 -3.713 1 81.12 173 GLN B N 1
ATOM 4013 C CA . GLN B 1 173 ? 13.016 1.014 -2.953 1 81.12 173 GLN B CA 1
ATOM 4014 C C . GLN B 1 173 ? 12.672 1.547 -1.565 1 81.12 173 GLN B C 1
ATOM 4016 O O . GLN B 1 173 ? 11.57 1.329 -1.063 1 81.12 173 GLN B O 1
ATOM 4021 N N . ASP B 1 174 ? 13.641 2.303 -1.01 1 83.06 174 ASP B N 1
ATOM 4022 C CA . ASP B 1 174 ? 13.422 2.818 0.338 1 83.06 174 ASP B CA 1
ATOM 4023 C C . ASP B 1 174 ? 12.266 3.809 0.367 1 83.06 174 ASP B C 1
ATOM 4025 O O . ASP B 1 174 ? 11.453 3.797 1.296 1 83.06 174 ASP B O 1
ATOM 4029 N N . ILE B 1 175 ? 12.242 4.559 -0.646 1 85.69 175 ILE B N 1
ATOM 4030 C CA . ILE B 1 175 ? 11.18 5.555 -0.741 1 85.69 175 ILE B CA 1
ATOM 4031 C C . ILE B 1 175 ? 9.836 4.855 -0.957 1 85.69 175 ILE B C 1
ATOM 4033 O O . ILE B 1 175 ? 8.828 5.242 -0.365 1 85.69 175 ILE B O 1
ATOM 4037 N N . ILE B 1 176 ? 9.883 3.816 -1.716 1 86.81 176 ILE B N 1
ATOM 4038 C CA . ILE B 1 176 ? 8.664 3.074 -2.018 1 86.81 176 ILE B CA 1
ATOM 4039 C C . ILE B 1 176 ? 8.156 2.383 -0.756 1 86.81 176 ILE B C 1
ATOM 4041 O O . ILE B 1 176 ? 6.957 2.383 -0.482 1 86.81 176 ILE B O 1
ATOM 4045 N N . PHE B 1 177 ? 9.055 1.854 0.033 1 88.81 177 PHE B N 1
ATOM 4046 C CA . PHE B 1 177 ? 8.656 1.184 1.265 1 88.81 177 PHE B CA 1
ATOM 4047 C C . PHE B 1 177 ? 8.086 2.182 2.266 1 88.81 177 PHE B C 1
ATOM 4049 O O . PHE B 1 177 ? 7.086 1.907 2.926 1 88.81 177 PHE B O 1
ATOM 4056 N N . GLU B 1 178 ? 8.734 3.33 2.348 1 88.88 178 GLU B N 1
ATOM 4057 C CA . GLU B 1 178 ? 8.242 4.371 3.24 1 88.88 178 GLU B CA 1
ATOM 4058 C C . GLU B 1 178 ? 6.863 4.867 2.799 1 88.88 178 GLU B C 1
ATOM 4060 O O . GLU B 1 178 ? 5.992 5.117 3.633 1 88.88 178 GLU B O 1
ATOM 4065 N N . ASP B 1 179 ? 6.727 5.043 1.523 1 91.06 179 ASP B N 1
ATOM 4066 C CA . ASP B 1 179 ? 5.438 5.441 0.965 1 91.06 179 ASP B CA 1
ATOM 4067 C C . ASP B 1 179 ? 4.348 4.43 1.32 1 91.06 179 ASP B C 1
ATOM 4069 O O . ASP B 1 179 ? 3.238 4.812 1.692 1 91.06 179 ASP B O 1
ATOM 4073 N N . PHE B 1 180 ? 4.652 3.174 1.199 1 90.38 180 PHE B N 1
ATOM 4074 C CA . PHE B 1 180 ? 3.729 2.096 1.533 1 90.38 180 PHE B CA 1
ATOM 4075 C C . PHE B 1 180 ? 3.348 2.146 3.008 1 90.38 180 PHE B C 1
ATOM 4077 O O . PHE B 1 180 ? 2.17 2.033 3.355 1 90.38 180 PHE B O 1
ATOM 4084 N N . PHE B 1 181 ? 4.328 2.365 3.818 1 91.19 181 PHE B N 1
ATOM 4085 C CA . PHE B 1 181 ? 4.109 2.449 5.258 1 91.19 181 PHE B CA 1
ATOM 4086 C C . PHE B 1 181 ? 3.18 3.611 5.598 1 91.19 181 PHE B C 1
ATOM 4088 O O . PHE B 1 181 ? 2.221 3.445 6.352 1 91.19 181 PHE B O 1
ATOM 4095 N N . GLN B 1 182 ? 3.424 4.742 5.055 1 90.94 182 GLN B N 1
ATOM 4096 C CA . GLN B 1 182 ? 2.639 5.938 5.344 1 90.94 182 GLN B CA 1
ATOM 4097 C C . GLN B 1 182 ? 1.201 5.781 4.855 1 90.94 182 GLN B C 1
ATOM 4099 O O . GLN B 1 182 ? 0.266 6.266 5.496 1 90.94 182 GLN B O 1
AT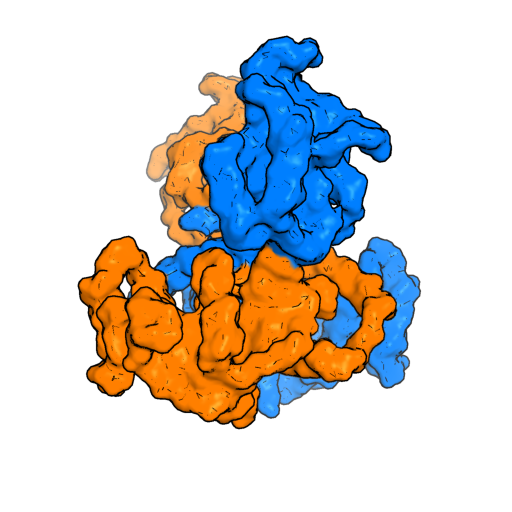OM 4104 N N . LYS B 1 183 ? 1.019 5.145 3.75 1 92 183 LYS B N 1
ATOM 4105 C CA . LYS B 1 183 ? -0.326 4.883 3.242 1 92 183 LYS B CA 1
ATOM 4106 C C . LYS B 1 183 ? -1.108 3.984 4.195 1 92 183 LYS B C 1
ATOM 4108 O O . LYS B 1 183 ? -2.305 4.188 4.406 1 92 183 LYS B O 1
ATOM 4113 N N . GLY B 1 184 ? -0.417 3 4.723 1 93.12 184 GLY B N 1
ATOM 4114 C CA . GLY B 1 184 ? -1.055 2.172 5.734 1 93.12 184 GLY B CA 1
ATOM 4115 C C . GLY B 1 184 ? -1.523 2.963 6.941 1 93.12 184 GLY B C 1
ATOM 4116 O O . GLY B 1 184 ? -2.645 2.771 7.418 1 93.12 184 GLY B O 1
ATOM 4117 N N . LEU B 1 185 ? -0.675 3.869 7.422 1 93.31 185 LEU B N 1
ATOM 4118 C CA . LEU B 1 185 ? -1.031 4.711 8.562 1 93.31 185 LEU B CA 1
ATOM 4119 C C . LEU B 1 185 ? -2.23 5.594 8.227 1 93.31 185 LEU B C 1
ATOM 4121 O O . LEU B 1 185 ? -3.109 5.797 9.07 1 93.31 185 LEU B O 1
ATOM 4125 N N . SER B 1 186 ? -2.25 6.094 6.996 1 92.88 186 SER B N 1
ATOM 4126 C CA . SER B 1 186 ? -3.354 6.949 6.574 1 92.88 186 SER B CA 1
ATOM 4127 C C . SER B 1 186 ? -4.672 6.18 6.555 1 92.88 186 SER B C 1
ATOM 4129 O O . SER B 1 186 ? -5.727 6.742 6.863 1 92.88 186 SER B O 1
ATOM 4131 N N . MET B 1 187 ? -4.617 4.922 6.172 1 93.25 187 MET B N 1
ATOM 4132 C CA . MET B 1 187 ? -5.824 4.098 6.18 1 93.25 187 MET B CA 1
ATOM 4133 C C . MET B 1 187 ? -6.359 3.93 7.598 1 93.25 187 MET B C 1
ATOM 4135 O O . MET B 1 187 ? -7.574 3.949 7.812 1 93.25 187 MET B O 1
ATOM 4139 N N . ILE B 1 188 ? -5.461 3.816 8.523 1 95.81 188 ILE B N 1
ATOM 4140 C CA . ILE B 1 188 ? -5.871 3.682 9.914 1 95.81 188 ILE B CA 1
ATOM 4141 C C . ILE B 1 188 ? -6.438 5.008 10.422 1 95.81 188 ILE B C 1
ATOM 4143 O O . ILE B 1 188 ? -7.426 5.031 11.156 1 95.81 188 ILE B O 1
ATOM 4147 N N . GLN B 1 189 ? -5.805 6.094 10.023 1 95 189 GLN B N 1
ATOM 4148 C CA . GLN B 1 189 ? -6.32 7.406 10.383 1 95 189 GLN B CA 1
ATOM 4149 C C . GLN B 1 189 ? -7.762 7.578 9.914 1 95 189 GLN B C 1
ATOM 4151 O O . GLN B 1 189 ? -8.602 8.117 10.641 1 95 189 GLN B O 1
ATOM 4156 N N . ASP B 1 190 ? -8.039 7.141 8.711 1 93.56 190 ASP B N 1
ATOM 4157 C CA . ASP B 1 190 ? -9.398 7.215 8.18 1 93.56 190 ASP B CA 1
ATOM 4158 C C . ASP B 1 190 ? -10.375 6.445 9.062 1 93.56 190 ASP B C 1
ATOM 4160 O O . ASP B 1 190 ? -11.469 6.93 9.359 1 93.56 190 ASP B O 1
ATOM 4164 N N . LYS B 1 191 ? -9.969 5.238 9.453 1 94.06 191 LYS B N 1
ATOM 4165 C CA . LYS B 1 191 ? -10.828 4.402 10.281 1 94.06 191 LYS B CA 1
ATOM 4166 C C . LYS B 1 191 ? -11.07 5.047 11.648 1 94.06 191 LYS B C 1
ATOM 4168 O O . LYS B 1 191 ? -12.195 5.043 12.148 1 94.06 191 LYS B O 1
ATOM 4173 N N . VAL B 1 192 ? -10.016 5.578 12.211 1 95.94 192 VAL B N 1
ATOM 4174 C CA . VAL B 1 192 ? -10.117 6.203 13.531 1 95.94 192 VAL B CA 1
ATOM 4175 C C . VAL B 1 192 ? -10.992 7.453 13.438 1 95.94 192 VAL B C 1
ATOM 4177 O O . VAL B 1 192 ? -11.836 7.691 14.312 1 95.94 192 VAL B O 1
ATOM 4180 N N . ASP B 1 193 ? -10.805 8.211 12.414 1 94.44 193 ASP B N 1
ATOM 4181 C CA . ASP B 1 193 ? -11.547 9.453 12.242 1 94.44 193 ASP B CA 1
ATOM 4182 C C . ASP B 1 193 ? -13.047 9.18 12.078 1 94.44 193 ASP B C 1
ATOM 4184 O O . ASP B 1 193 ? -13.875 10.031 12.398 1 94.44 193 ASP B O 1
ATOM 4188 N N . ASN B 1 194 ? -13.398 8.039 11.617 1 92.38 194 ASN B N 1
ATOM 4189 C CA . ASN B 1 194 ? -14.789 7.703 11.344 1 92.38 194 ASN B CA 1
ATOM 4190 C C . ASN B 1 194 ? -15.484 7.16 12.594 1 92.38 194 ASN B C 1
ATOM 4192 O O . ASN B 1 194 ? -16.688 6.91 12.57 1 92.38 194 ASN B O 1
ATOM 4196 N N . LEU B 1 195 ? -14.766 7.012 13.672 1 94.94 195 LEU B N 1
ATOM 4197 C CA . LEU B 1 195 ? -15.383 6.613 14.93 1 94.94 195 LEU B CA 1
ATOM 4198 C C . LEU B 1 195 ? -16.297 7.719 15.461 1 94.94 195 LEU B C 1
ATOM 4200 O O . LEU B 1 195 ? -16.078 8.898 15.172 1 94.94 195 LEU B O 1
ATOM 4204 N N . ASP B 1 196 ? -17.266 7.305 16.172 1 94.12 196 ASP B N 1
ATOM 4205 C CA . ASP B 1 196 ? -18.047 8.344 16.844 1 94.12 196 ASP B CA 1
ATOM 4206 C C . ASP B 1 196 ? -17.328 8.844 18.094 1 94.12 196 ASP B C 1
ATOM 4208 O O . ASP B 1 196 ? -16.328 8.266 18.5 1 94.12 196 ASP B O 1
ATOM 4212 N N . PRO B 1 197 ? -17.812 9.906 18.641 1 91.88 197 PRO B N 1
ATOM 4213 C CA . PRO B 1 197 ? -17.109 10.531 19.75 1 91.88 197 PRO B CA 1
ATOM 4214 C C . PRO B 1 197 ? -16.953 9.594 20.953 1 91.88 197 PRO B C 1
ATOM 4216 O O . PRO B 1 197 ? -15.922 9.609 21.625 1 91.88 197 PRO B O 1
ATOM 4219 N N . TRP B 1 198 ? -17.953 8.82 21.203 1 92.06 198 TRP B N 1
ATOM 4220 C CA . TRP B 1 198 ? -17.891 7.898 22.328 1 92.06 198 TRP B CA 1
ATOM 4221 C C . TRP B 1 198 ? -16.891 6.777 22.062 1 92.06 198 TRP B C 1
ATOM 4223 O O . TRP B 1 198 ? -16.094 6.422 22.938 1 92.06 198 TRP B O 1
ATOM 4233 N N . GLU B 1 199 ? -16.891 6.277 20.891 1 95.75 199 GLU B N 1
ATOM 4234 C CA . GLU B 1 199 ? -15.922 5.258 20.484 1 95.75 199 GLU B CA 1
ATOM 4235 C C . GLU B 1 199 ? -14.492 5.797 20.547 1 95.75 199 GLU B C 1
ATOM 4237 O O . GLU B 1 199 ? -13.57 5.074 20.938 1 95.75 199 GLU B O 1
ATOM 4242 N N . MET B 1 200 ? -14.383 7.043 20.172 1 96.38 200 MET B N 1
ATOM 4243 C CA . MET B 1 200 ? -13.07 7.676 20.234 1 96.38 200 MET B CA 1
ATOM 4244 C C . MET B 1 200 ? -12.562 7.754 21.672 1 96.38 200 MET B C 1
ATOM 4246 O O . MET B 1 200 ? -11.398 7.453 21.938 1 96.38 200 MET B O 1
ATOM 4250 N N . GLN B 1 201 ? -13.445 8.109 22.547 1 94.94 201 GLN B N 1
ATOM 4251 C CA . GLN B 1 201 ? -13.086 8.164 23.953 1 94.94 201 GLN B CA 1
ATOM 4252 C C . GLN B 1 201 ? -12.648 6.797 24.469 1 94.94 201 GLN B C 1
ATOM 4254 O O . GLN B 1 201 ? -11.641 6.68 25.172 1 94.94 201 GLN B O 1
ATOM 4259 N N . ARG B 1 202 ? -13.383 5.848 24.078 1 95.5 202 ARG B N 1
ATOM 4260 C CA . ARG B 1 202 ? -13.07 4.48 24.5 1 95.5 202 ARG B CA 1
ATOM 4261 C C . ARG B 1 202 ? -11.734 4.023 23.906 1 95.5 202 ARG B C 1
ATOM 4263 O O . ARG B 1 202 ? -10.984 3.293 24.562 1 95.5 202 ARG B O 1
ATOM 4270 N N . LEU B 1 203 ? -11.5 4.418 22.703 1 97.25 203 LEU B N 1
ATOM 4271 C CA . LEU B 1 203 ? -10.234 4.074 22.062 1 97.25 203 LEU B CA 1
ATOM 4272 C C . LEU B 1 203 ? -9.055 4.66 22.828 1 97.25 203 LEU B C 1
ATOM 4274 O O . LEU B 1 203 ? -8.062 3.971 23.062 1 97.25 203 LEU B O 1
ATOM 4278 N N . VAL B 1 204 ? -9.172 5.898 23.203 1 97 204 VAL B N 1
ATOM 4279 C CA . VAL B 1 204 ? -8.109 6.578 23.938 1 97 204 VAL B CA 1
ATOM 4280 C C . VAL B 1 204 ? -7.938 5.926 25.312 1 97 204 VAL B C 1
ATOM 4282 O O . VAL B 1 204 ? -6.812 5.688 25.75 1 97 204 VAL B O 1
ATOM 4285 N N . ALA B 1 205 ? -9.016 5.605 25.953 1 95.69 205 ALA B N 1
ATOM 4286 C CA . ALA B 1 205 ? -8.961 4.918 27.234 1 95.69 205 ALA B CA 1
ATOM 4287 C C . ALA B 1 205 ? -8.227 3.586 27.109 1 95.69 205 ALA B C 1
ATOM 4289 O O . ALA B 1 205 ? -7.371 3.264 27.938 1 95.69 205 ALA B O 1
ATOM 4290 N N . GLY B 1 206 ? -8.594 2.879 26.141 1 96.44 206 GLY B N 1
ATOM 4291 C CA . GLY B 1 206 ? -7.941 1.6 25.891 1 96.44 206 GLY B CA 1
ATOM 4292 C C . GLY B 1 206 ? -6.449 1.726 25.641 1 96.44 206 GLY B C 1
ATOM 4293 O O . GLY B 1 206 ? -5.672 0.861 26.047 1 96.44 206 GLY B O 1
ATOM 4294 N N . LEU B 1 207 ? -6.09 2.779 24.938 1 96.56 207 LEU B N 1
ATOM 4295 C CA . LEU B 1 207 ? -4.676 3.049 24.703 1 96.56 207 LEU B CA 1
ATOM 4296 C C . LEU B 1 207 ? -3.939 3.258 26.016 1 96.56 207 LEU B C 1
ATOM 4298 O O . LEU B 1 207 ? -2.854 2.711 26.219 1 96.56 207 LEU B O 1
ATOM 4302 N N . LEU B 1 208 ? -4.535 3.984 26.906 1 94.75 208 LEU B N 1
ATOM 4303 C CA . LEU B 1 208 ? -3.926 4.25 28.203 1 94.75 208 LEU B CA 1
ATOM 4304 C C . LEU B 1 208 ? -3.814 2.967 29.016 1 94.75 208 LEU B C 1
ATOM 4306 O O . LEU B 1 208 ? -2.816 2.75 29.703 1 94.75 208 LEU B O 1
ATOM 4310 N N . VAL B 1 209 ? -4.789 2.141 28.922 1 95.12 209 VAL B N 1
ATOM 4311 C CA . VAL B 1 209 ? -4.738 0.849 29.609 1 95.12 209 VAL B CA 1
ATOM 4312 C C . VAL B 1 209 ? -3.564 0.031 29.062 1 95.12 209 VAL B C 1
ATOM 4314 O O . VAL B 1 209 ? -2.814 -0.57 29.844 1 95.12 209 VAL B O 1
ATOM 4317 N N . ALA B 1 210 ? -3.379 0.065 27.797 1 95.25 210 ALA B N 1
ATOM 4318 C CA . ALA B 1 210 ? -2.275 -0.657 27.172 1 95.25 210 ALA B CA 1
ATOM 4319 C C . ALA B 1 210 ? -0.929 -0.146 27.688 1 95.25 210 ALA B C 1
ATOM 4321 O O . ALA 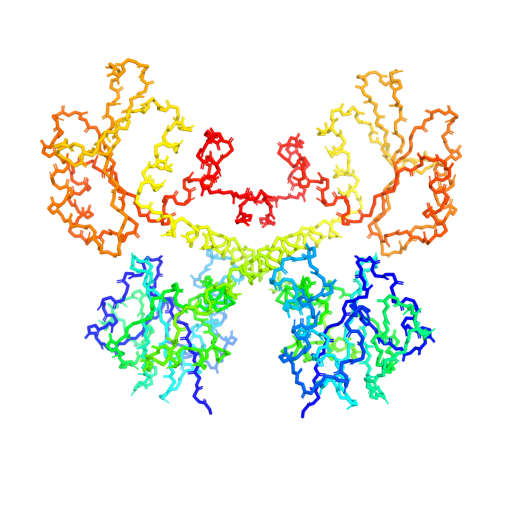B 1 210 ? 0.046 -0.899 27.734 1 95.25 210 ALA B O 1
ATOM 4322 N N . MET B 1 211 ? -0.897 1.068 28.047 1 92.12 211 MET B N 1
ATOM 4323 C CA . MET B 1 211 ? 0.319 1.7 28.547 1 92.12 211 MET B CA 1
ATOM 4324 C C . MET B 1 211 ? 0.452 1.502 30.062 1 92.12 211 MET B C 1
ATOM 4326 O O . MET B 1 211 ? 1.257 2.17 30.703 1 92.12 211 MET B O 1
ATOM 4330 N N . ASP B 1 212 ? -0.395 0.685 30.625 1 91.06 212 ASP B N 1
ATOM 4331 C CA . ASP B 1 212 ? -0.335 0.231 32 1 91.06 212 ASP B CA 1
ATOM 4332 C C . ASP B 1 212 ? -0.909 1.282 32.938 1 91.06 212 ASP B C 1
ATOM 4334 O O . ASP B 1 212 ? -0.457 1.41 34.094 1 91.06 212 ASP B O 1
ATOM 4338 N N . TYR B 1 213 ? -1.843 2.104 32.438 1 91.12 213 TYR B N 1
ATOM 4339 C CA . TYR B 1 213 ? -2.615 2.98 33.312 1 91.12 213 TYR B CA 1
ATOM 4340 C C . TYR B 1 213 ? -3.938 2.334 33.719 1 91.12 213 TYR B C 1
ATOM 4342 O O . TYR B 1 213 ? -4.5 1.545 32.938 1 91.12 213 TYR B O 1
ATOM 4350 N N . THR B 1 214 ? -4.328 2.662 34.938 1 90.06 214 THR B N 1
ATOM 4351 C CA . THR B 1 214 ? -5.715 2.406 35.312 1 90.06 214 THR B CA 1
ATOM 4352 C C . THR B 1 214 ? -6.605 3.58 34.906 1 90.06 214 THR B C 1
ATOM 4354 O O . THR B 1 214 ? -6.27 4.738 35.188 1 90.06 214 THR B O 1
ATOM 4357 N N . VAL B 1 215 ? -7.715 3.205 34.25 1 90.75 215 VAL B N 1
ATOM 4358 C CA . VAL B 1 215 ? -8.492 4.281 33.656 1 90.75 215 VAL B CA 1
ATOM 4359 C C . VAL B 1 215 ? -9.906 4.285 34.219 1 90.75 215 VAL B C 1
ATOM 4361 O O . VAL B 1 215 ? -10.5 3.227 34.438 1 90.75 215 VAL B O 1
ATOM 4364 N N . ASN B 1 216 ? -10.328 5.48 34.531 1 86 216 ASN B N 1
ATOM 4365 C CA . ASN B 1 216 ? -11.727 5.723 34.875 1 86 216 ASN B CA 1
ATOM 4366 C C . ASN B 1 216 ? -12.383 6.684 33.875 1 86 216 ASN B C 1
ATOM 4368 O O . ASN B 1 216 ? -11.93 7.82 33.719 1 86 216 ASN B O 1
ATOM 4372 N N . GLU B 1 217 ? -13.414 6.219 33.156 1 83.44 217 GLU B N 1
ATOM 4373 C CA . GLU B 1 217 ? -14.109 7.062 32.188 1 83.44 217 GLU B CA 1
ATOM 4374 C C . GLU B 1 217 ? -15.172 7.918 32.875 1 83.44 217 GLU B C 1
ATOM 4376 O O . GLU B 1 217 ? -15.875 7.449 33.781 1 83.44 217 GLU B O 1
ATOM 4381 N N . SER B 1 218 ? -15.031 9.18 32.594 1 72.88 218 SER B N 1
ATOM 4382 C CA . SER B 1 218 ? -16 10.078 33.219 1 72.88 218 SER B CA 1
ATOM 4383 C C . SER B 1 218 ? -17.344 10.039 32.5 1 72.88 218 SER B C 1
ATOM 4385 O O . SER B 1 218 ? -17.391 9.867 31.281 1 72.88 218 SER B O 1
ATOM 4387 N N . GLY B 1 219 ? -18.453 9.656 33.094 1 59.12 219 GLY B N 1
ATOM 4388 C CA . GLY B 1 219 ? -19.766 9.758 32.5 1 59.12 219 GLY B CA 1
ATOM 4389 C C . GLY B 1 219 ? -20.078 11.141 31.953 1 59.12 219 GLY B C 1
ATOM 4390 O O . GLY B 1 219 ? -19.234 12.039 32.031 1 59.12 219 GLY B O 1
ATOM 4391 N N . LYS B 1 220 ? -21.141 11.383 31.016 1 55.97 220 LYS B N 1
ATOM 4392 C CA . LYS B 1 220 ? -21.656 12.602 30.391 1 55.97 220 LYS B CA 1
ATOM 4393 C C . LYS B 1 220 ? -21.828 13.711 31.422 1 55.97 220 LYS B C 1
ATOM 4395 O O . LYS B 1 220 ? -21.969 14.883 31.062 1 55.97 220 LYS B O 1
ATOM 4400 N N . GLY B 1 221 ? -21.094 13.648 32.5 1 49.94 221 GLY B N 1
ATOM 4401 C CA . GLY B 1 221 ? -21.453 14.586 33.562 1 49.94 221 GLY B CA 1
ATOM 4402 C C . GLY B 1 221 ? -20.656 15.867 33.531 1 49.94 221 GLY B C 1
ATOM 4403 O O . GLY B 1 221 ? -19.797 16.047 32.656 1 49.94 221 GLY B O 1
ATOM 4404 N N . PRO B 1 222 ? -20.984 16.828 34.438 1 48.91 222 PRO B N 1
ATOM 4405 C CA . PRO B 1 222 ? -20.453 18.188 34.594 1 48.91 222 PRO B CA 1
ATOM 4406 C C . PRO B 1 222 ? -18.938 18.219 34.75 1 48.91 222 PRO B C 1
ATOM 4408 O O . PRO B 1 222 ? -18.359 19.219 35.188 1 48.91 222 PRO B O 1
ATOM 4411 N N . ASP B 1 223 ? -18.188 17.234 34.594 1 52.28 223 ASP B N 1
ATOM 4412 C CA . ASP B 1 223 ? -16.812 17.125 35.094 1 52.28 223 ASP B CA 1
ATOM 4413 C C . ASP B 1 223 ? -15.844 17.859 34.156 1 52.28 223 ASP B C 1
ATOM 4415 O O . ASP B 1 223 ? -14.984 17.25 33.531 1 52.28 223 ASP B O 1
ATOM 4419 N N . GLY B 1 224 ? -15.961 19.328 34.156 1 59.97 224 GLY B N 1
ATOM 4420 C CA . GLY B 1 224 ? -14.977 20.312 33.781 1 59.97 224 GLY B CA 1
ATOM 4421 C C . GLY B 1 224 ? -14.18 19.938 32.531 1 59.97 224 GLY B C 1
ATOM 4422 O O . GLY B 1 224 ? -12.992 20.266 32.438 1 59.97 224 GLY B O 1
ATOM 4423 N N . GLY B 1 225 ? -14.711 19 31.688 1 74.94 225 GLY B N 1
ATOM 4424 C CA . GLY B 1 225 ? -14.086 18.75 30.406 1 74.94 225 GLY B CA 1
ATOM 4425 C C . GLY B 1 225 ? -13.188 17.531 30.406 1 74.94 225 GLY B C 1
ATOM 4426 O O . GLY B 1 225 ? -12.461 17.281 29.438 1 74.94 225 GLY B O 1
ATOM 4427 N N . VAL B 1 226 ? -13.148 16.859 31.562 1 82.12 226 VAL B N 1
ATOM 4428 C CA . VAL B 1 226 ? -12.32 15.672 31.625 1 82.12 226 VAL B CA 1
ATOM 4429 C C . VAL B 1 226 ? -13.125 14.445 31.203 1 82.12 226 VAL B C 1
ATOM 4431 O O . VAL B 1 226 ? -14.133 14.117 31.812 1 82.12 226 VAL B O 1
ATOM 4434 N N . ASP B 1 227 ? -12.617 13.742 30.234 1 87.88 227 ASP B N 1
ATOM 4435 C CA . ASP B 1 227 ? -13.328 12.602 29.672 1 87.88 227 ASP B CA 1
ATOM 4436 C C . ASP B 1 227 ? -12.82 11.289 30.281 1 87.88 227 ASP B C 1
ATOM 4438 O O . ASP B 1 227 ? -13.586 10.344 30.453 1 87.88 227 ASP B O 1
ATOM 4442 N N . VAL B 1 228 ? -11.555 11.273 30.562 1 88.56 228 VAL B N 1
ATOM 4443 C CA . VAL B 1 228 ? -10.906 10.078 31.094 1 88.56 228 VAL B CA 1
ATOM 4444 C C . VAL B 1 228 ? -9.914 10.469 32.188 1 88.56 228 VAL B C 1
ATOM 4446 O O . VAL B 1 228 ? -9.195 11.461 32.062 1 88.56 228 VAL B O 1
ATOM 4449 N N . LEU B 1 229 ? -9.898 9.758 33.281 1 87.75 229 LEU B N 1
ATOM 4450 C CA . LEU B 1 229 ? -8.875 9.867 34.312 1 87.75 229 LEU B CA 1
ATOM 4451 C C . LEU B 1 229 ? -7.984 8.633 34.344 1 87.75 229 LEU B C 1
ATOM 4453 O O . LEU B 1 229 ? -8.477 7.5 34.312 1 87.75 229 LEU B O 1
ATOM 4457 N N . ALA B 1 230 ? -6.676 8.914 34.312 1 88.56 230 ALA B N 1
ATOM 4458 C CA . ALA B 1 230 ? -5.734 7.797 34.281 1 88.56 230 ALA B CA 1
ATOM 4459 C C . ALA B 1 230 ? -4.711 7.918 35.406 1 88.56 230 ALA B C 1
ATOM 4461 O O . ALA B 1 230 ? -4.254 9.016 35.719 1 88.56 230 ALA B O 1
ATOM 4462 N N . HIS B 1 231 ? -4.391 6.762 36 1 86.88 231 HIS B N 1
ATOM 4463 C CA . HIS B 1 231 ? -3.396 6.73 37.094 1 86.88 231 HIS B CA 1
ATOM 4464 C C . HIS B 1 231 ? -2.607 5.426 37.062 1 86.88 231 HIS B C 1
ATOM 4466 O O . HIS B 1 231 ? -3.045 4.441 36.469 1 86.88 231 HIS B O 1
ATOM 4472 N N . LYS B 1 232 ? -1.416 5.461 37.469 1 79.62 232 LYS B N 1
ATOM 4473 C CA . LYS B 1 232 ? -0.537 4.297 37.406 1 79.62 232 LYS B CA 1
ATOM 4474 C C . LYS B 1 232 ? -0.966 3.246 38.438 1 79.62 232 LYS B C 1
ATOM 4476 O O . LYS B 1 232 ? -0.795 2.047 38.219 1 79.62 232 LYS B O 1
ATOM 4481 N N . ASP B 1 233 ? -1.414 3.693 39.562 1 69.19 233 ASP B N 1
ATOM 4482 C CA . ASP B 1 233 ? -1.797 2.711 40.562 1 69.19 233 ASP B CA 1
ATOM 4483 C C . ASP B 1 233 ? -3.303 2.461 40.562 1 69.19 233 ASP B C 1
ATOM 4485 O O . ASP B 1 233 ? -4.059 3.242 39.969 1 69.19 233 ASP B O 1
ATOM 4489 N N . ALA B 1 234 ? -3.699 1.2 41 1 58.59 234 ALA B N 1
ATOM 4490 C CA . ALA B 1 234 ? -5.082 0.732 40.969 1 58.59 234 ALA B CA 1
ATOM 4491 C C . ALA B 1 234 ? -6.004 1.699 41.719 1 58.59 234 ALA B C 1
ATOM 4493 O O . ALA B 1 234 ? -7.168 1.868 41.344 1 58.59 234 ALA B O 1
ATOM 4494 N N . PHE B 1 235 ? -5.41 2.352 42.656 1 54.59 235 PHE B N 1
ATOM 4495 C CA . PHE B 1 235 ? -6.277 3.16 43.5 1 54.59 235 PHE B CA 1
ATOM 4496 C C . PHE B 1 235 ? -6.125 4.641 43.188 1 54.59 235 PHE B C 1
ATOM 4498 O O . PHE B 1 235 ? -6.84 5.48 43.719 1 54.59 235 PHE B O 1
ATOM 4505 N N . GLY B 1 236 ? -5.34 4.957 42.156 1 54.28 236 GLY B N 1
ATOM 4506 C CA . GLY B 1 236 ? -5.18 6.328 41.719 1 54.28 236 GLY B CA 1
ATOM 4507 C C . GLY B 1 236 ? -4.414 7.195 42.688 1 54.28 236 GLY B C 1
ATOM 4508 O O . GLY B 1 236 ? -4.621 8.406 42.75 1 54.28 236 GLY B O 1
ATOM 4509 N N . PHE B 1 237 ? -3.693 6.637 43.594 1 53.69 237 PHE B N 1
ATOM 4510 C CA . PHE B 1 237 ? -2.979 7.414 44.594 1 53.69 237 PHE B CA 1
ATOM 4511 C C . PHE B 1 237 ? -1.599 7.816 44.094 1 53.69 237 PHE B C 1
ATOM 4513 O O . PHE B 1 237 ? -1.058 8.844 44.5 1 53.69 237 PHE B O 1
ATOM 4520 N N . GLU B 1 238 ? -1.202 7 43.312 1 63.16 238 GLU B N 1
ATOM 4521 C CA . GLU B 1 238 ? 0.164 7.277 42.875 1 63.16 238 GLU B CA 1
ATOM 4522 C C . GLU B 1 238 ? 0.186 8.281 41.719 1 63.16 238 GLU B C 1
ATOM 4524 O O . GLU B 1 238 ? -0.623 8.188 40.781 1 63.16 238 GLU B O 1
ATOM 4529 N N . LYS B 1 239 ? 0.951 9.422 42.062 1 65.38 239 LYS B N 1
ATOM 4530 C CA . LYS B 1 239 ? 1.231 10.367 40.969 1 65.38 239 LYS B CA 1
ATOM 4531 C C . LYS B 1 239 ? 2.049 9.711 39.875 1 65.38 239 LYS B C 1
ATOM 4533 O O . LYS B 1 239 ? 2.754 8.727 40.125 1 65.38 239 LYS B O 1
ATOM 4538 N N . PRO B 1 240 ? 1.675 9.977 38.75 1 71.44 240 PRO B N 1
ATOM 4539 C CA . PRO B 1 240 ? 0.876 11.102 38.25 1 71.44 240 PRO B CA 1
ATOM 4540 C C . PRO B 1 240 ? -0.542 10.695 37.875 1 71.44 240 PRO B C 1
ATOM 4542 O O . PRO B 1 240 ? -0.756 9.586 37.375 1 71.44 240 PRO B O 1
ATOM 4545 N N . ILE B 1 241 ? -1.492 11.531 38.312 1 78.94 241 ILE B N 1
ATOM 4546 C CA . ILE B 1 241 ? -2.844 11.453 37.781 1 78.94 241 ILE B CA 1
ATOM 4547 C C . ILE B 1 241 ? -2.92 12.227 36.469 1 78.94 241 ILE B C 1
ATOM 4549 O O . ILE B 1 241 ? -2.484 13.383 36.406 1 78.94 241 ILE B O 1
ATOM 4553 N N . ILE B 1 242 ? -3.396 11.531 35.438 1 86.75 242 ILE B N 1
ATOM 4554 C CA . ILE B 1 242 ? -3.494 12.164 34.125 1 86.75 242 ILE B CA 1
ATOM 4555 C C . ILE B 1 242 ? -4.957 12.445 33.781 1 86.75 242 ILE B C 1
ATOM 4557 O O . ILE B 1 242 ? -5.781 11.523 33.75 1 86.75 242 ILE B O 1
ATOM 4561 N N . LYS B 1 243 ? -5.266 13.695 33.625 1 88.56 243 LYS B N 1
ATOM 4562 C CA . LYS B 1 243 ? -6.574 14.094 33.094 1 88.56 243 LYS B CA 1
ATOM 4563 C C . LYS B 1 243 ? -6.574 14.156 31.578 1 88.56 243 LYS B C 1
ATOM 4565 O O . LYS B 1 243 ? -5.707 14.797 30.984 1 88.56 243 LYS B O 1
ATOM 4570 N N . VAL B 1 244 ? -7.59 13.516 31.016 1 91.94 244 VAL B N 1
ATOM 4571 C CA . VAL B 1 244 ? -7.598 13.422 29.562 1 91.94 244 VAL B CA 1
ATOM 4572 C C . VAL B 1 244 ? -8.867 14.062 29.016 1 91.94 244 VAL B C 1
ATOM 4574 O O . VAL B 1 244 ? -9.969 13.773 29.484 1 91.94 244 VAL B O 1
ATOM 4577 N N . GLN B 1 245 ? -8.711 14.977 28.109 1 93.19 245 GLN B N 1
ATOM 4578 C CA . GLN B 1 245 ? -9.805 15.516 27.328 1 93.19 245 GLN B CA 1
ATOM 4579 C C . GLN B 1 245 ? -9.711 15.062 25.875 1 93.19 245 GLN B C 1
ATOM 4581 O O . GLN B 1 245 ? -8.648 15.133 25.266 1 93.19 245 GLN B O 1
ATOM 4586 N N . VAL B 1 246 ? -10.836 14.523 25.328 1 95.25 246 VAL B N 1
ATOM 4587 C CA . VAL B 1 246 ? -10.891 14.047 23.953 1 95.25 246 VAL B CA 1
ATOM 4588 C C . VAL B 1 246 ? -11.883 14.883 23.156 1 95.25 246 VAL B C 1
ATOM 4590 O O . VAL B 1 246 ? -13.078 14.906 23.469 1 95.25 246 VAL B O 1
ATOM 4593 N N . LYS B 1 247 ? -11.383 15.578 22.188 1 94.44 247 LYS B N 1
ATOM 4594 C CA . LYS B 1 247 ? -12.227 16.297 21.25 1 94.44 247 LYS B CA 1
ATOM 4595 C C . LYS B 1 247 ? -12.18 15.656 19.859 1 94.44 247 LYS B C 1
ATOM 4597 O O . LYS B 1 247 ? -11.164 15.734 19.172 1 94.44 247 LYS B O 1
ATOM 4602 N N . HIS B 1 248 ? -13.258 15.023 19.469 1 94.44 248 HIS B N 1
ATOM 4603 C CA . HIS B 1 248 ? -13.375 14.383 18.172 1 94.44 248 HIS B CA 1
ATOM 4604 C C . HIS B 1 248 ? -14.336 15.148 17.266 1 94.44 248 HIS B C 1
ATOM 4606 O O . HIS B 1 248 ? -15.523 14.812 17.188 1 94.44 248 HIS B O 1
ATOM 4612 N N . ARG B 1 249 ? -13.734 16.109 16.625 1 89.31 249 ARG B N 1
ATOM 4613 C CA . ARG B 1 249 ? -14.453 17.016 15.734 1 89.31 249 ARG B CA 1
ATOM 4614 C C . ARG B 1 249 ? -13.531 17.578 14.664 1 89.31 249 ARG B C 1
ATOM 4616 O O . ARG B 1 249 ? -12.312 17.422 14.75 1 89.31 249 ARG B O 1
ATOM 4623 N N . LYS B 1 250 ? -14.109 18.203 13.727 1 85 250 LYS B N 1
ATOM 4624 C CA . LYS B 1 250 ? -13.336 18.719 12.602 1 85 250 LYS B CA 1
ATOM 4625 C C . LYS B 1 250 ? -12.656 20.047 12.969 1 85 250 LYS B C 1
ATOM 4627 O O . LYS B 1 250 ? -11.586 20.359 12.445 1 85 250 LYS B O 1
ATOM 4632 N N . SER B 1 251 ? -13.203 20.688 13.945 1 88.31 251 SER B N 1
ATOM 4633 C CA . SER B 1 251 ? -12.648 22 14.305 1 88.31 251 SER B CA 1
ATOM 4634 C C . SER B 1 251 ? -11.414 21.844 15.188 1 88.31 251 SER B C 1
ATOM 4636 O O . SER B 1 251 ? -11.344 20.953 16.031 1 88.31 251 SER B O 1
ATOM 4638 N N . THR B 1 252 ? -10.5 22.703 14.992 1 91.06 252 THR B N 1
ATOM 4639 C CA . THR B 1 252 ? -9.25 22.703 15.742 1 91.06 252 THR B CA 1
ATOM 4640 C C . THR B 1 252 ? -9.492 23.109 17.203 1 91.06 252 THR B C 1
ATOM 4642 O O . THR B 1 252 ? -10.367 23.922 17.484 1 91.06 252 THR B O 1
ATOM 4645 N N . ALA B 1 253 ? -8.758 22.531 18.078 1 94.19 253 ALA B N 1
ATOM 4646 C CA . ALA B 1 253 ? -8.836 22.891 19.5 1 94.19 253 ALA B CA 1
ATOM 4647 C C . ALA B 1 253 ? -8.07 24.188 19.766 1 94.19 253 ALA B C 1
ATOM 4649 O O . ALA B 1 253 ? -6.961 24.375 19.266 1 94.19 253 ALA B O 1
ATOM 4650 N N . SER B 1 254 ? -8.656 24.984 20.578 1 94.75 254 SER B N 1
ATOM 4651 C CA . SER B 1 254 ? -8.117 26.328 20.812 1 94.75 254 SER B CA 1
ATOM 4652 C C . SER B 1 254 ? -7.402 26.391 22.156 1 94.75 254 SER B C 1
ATOM 4654 O O . SER B 1 254 ? -7.492 25.469 22.969 1 94.75 254 SER B O 1
ATOM 4656 N N . ALA B 1 255 ? -6.715 27.562 22.297 1 94.81 255 ALA B N 1
ATOM 4657 C CA . ALA B 1 255 ? -5.969 27.797 23.531 1 94.81 255 ALA B CA 1
ATOM 4658 C C . ALA B 1 255 ? -6.898 27.828 24.734 1 94.81 255 ALA B C 1
ATOM 4660 O O . ALA B 1 255 ? -6.609 27.203 25.766 1 94.81 255 ALA B O 1
ATOM 4661 N N . PRO B 1 256 ? -8.047 28.438 24.594 1 93.44 256 PRO B N 1
ATOM 4662 C CA . PRO B 1 256 ? -8.961 28.438 25.734 1 93.44 256 PRO B CA 1
ATOM 4663 C C . PRO B 1 256 ? -9.406 27.047 26.141 1 93.44 256 PRO B C 1
ATOM 4665 O O . PRO B 1 256 ? -9.562 26.766 27.328 1 93.44 256 PRO B O 1
ATOM 4668 N N . GLU B 1 257 ? -9.625 26.219 25.234 1 92.31 257 GLU B N 1
ATOM 4669 C CA . GLU B 1 257 ? -10.016 24.859 25.531 1 92.31 257 GLU B CA 1
ATOM 4670 C C . GLU B 1 257 ? -8.922 24.109 26.297 1 92.31 257 GLU B C 1
ATOM 4672 O O . GLU B 1 257 ? -9.203 23.375 27.234 1 92.31 257 GLU B O 1
ATOM 4677 N N . VAL B 1 258 ? -7.711 24.328 25.891 1 92 258 VAL B N 1
ATOM 4678 C CA . VAL B 1 258 ? -6.578 23.719 26.578 1 92 258 VAL B CA 1
ATOM 4679 C C . VAL B 1 258 ? -6.473 24.281 28 1 92 258 VAL B C 1
ATOM 4681 O O . VAL B 1 258 ? -6.234 23.547 28.953 1 92 258 VAL B O 1
ATOM 4684 N N . GLN B 1 259 ? -6.719 25.547 28.125 1 89.5 259 GLN B N 1
ATOM 4685 C CA . GLN B 1 259 ? -6.652 26.219 29.422 1 89.5 259 GLN B CA 1
ATOM 4686 C C . GLN B 1 259 ? -7.742 25.703 30.359 1 89.5 259 GLN B C 1
ATOM 4688 O O . GLN B 1 259 ? -7.531 25.609 31.562 1 89.5 259 GLN B O 1
ATOM 4693 N N . GLN B 1 260 ? -8.844 25.438 29.797 1 87.69 260 GLN B N 1
ATOM 4694 C CA . GLN B 1 260 ? -9.945 24.906 30.594 1 87.69 260 GLN B CA 1
ATOM 4695 C C . GLN B 1 260 ? -9.547 23.578 31.25 1 87.69 260 GLN B C 1
ATOM 4697 O O . GLN B 1 260 ? -9.891 23.328 32.406 1 87.69 260 GLN B O 1
ATOM 4702 N N . LEU B 1 261 ? -8.922 22.766 30.531 1 86.19 261 LEU B N 1
ATOM 4703 C CA . LEU B 1 261 ? -8.453 21.5 31.078 1 86.19 261 LEU B CA 1
ATOM 4704 C C . LEU B 1 261 ? -7.457 21.719 32.219 1 86.19 261 LEU B C 1
ATOM 4706 O O . LEU B 1 261 ? -7.449 20.969 33.188 1 86.19 261 LEU B O 1
ATOM 4710 N N . LEU B 1 262 ? -6.66 22.703 32.125 1 82.5 262 LEU B N 1
ATOM 4711 C CA . LEU B 1 262 ? -5.668 23.047 33.125 1 82.5 262 LEU B CA 1
ATOM 4712 C C . LEU B 1 262 ? -6.34 23.516 34.406 1 82.5 262 LEU B C 1
ATOM 4714 O O . LEU B 1 262 ? -5.871 23.203 35.531 1 82.5 262 LEU B O 1
ATOM 4718 N N . GLY B 1 263 ? -7.301 24.406 34.25 1 74.81 263 GLY B N 1
ATOM 4719 C CA . GLY B 1 263 ? -8.023 24.906 35.406 1 74.81 263 GLY B CA 1
ATOM 4720 C C . GLY B 1 263 ? -8.688 23.812 36.219 1 74.81 263 GLY B C 1
ATOM 4721 O O . GLY B 1 263 ? -8.844 23.938 37.438 1 74.81 263 GLY B O 1
ATOM 4722 N N . ALA B 1 264 ? -9.086 22.891 35.531 1 63.75 264 ALA B N 1
ATOM 4723 C CA . ALA B 1 264 ? -9.711 21.75 36.188 1 63.75 264 ALA B CA 1
ATOM 4724 C C . ALA B 1 264 ? -8.664 20.891 36.906 1 63.75 264 ALA B C 1
ATOM 4726 O O . ALA B 1 264 ? -9 19.938 37.594 1 63.75 264 ALA B O 1
ATOM 4727 N N . HIS B 1 265 ? -7.379 21.219 36.75 1 60.44 265 HIS B N 1
ATOM 4728 C CA . HIS B 1 265 ? -6.25 20.422 37.188 1 60.44 265 HIS B CA 1
ATOM 4729 C C . HIS B 1 265 ? -5.562 21.047 38.375 1 60.44 265 HIS B C 1
ATOM 4731 O O . HIS B 1 265 ? -4.984 22.141 38.281 1 60.44 265 HIS B O 1
ATOM 4737 N N . PRO B 1 266 ? -5.848 20.531 39.5 1 57.62 266 PRO B N 1
ATOM 4738 C CA . PRO B 1 266 ? -4.977 21.078 40.562 1 57.62 266 PRO B CA 1
ATOM 4739 C C . PRO B 1 266 ? -3.498 20.984 40.188 1 57.62 266 PRO B C 1
ATOM 4741 O O . PRO B 1 266 ? -3.117 20.203 39.312 1 57.62 266 PRO B O 1
ATOM 4744 N N . ILE B 1 267 ? -2.6 21.734 40.875 1 55 267 ILE B N 1
ATOM 4745 C CA . ILE B 1 267 ? -1.148 21.828 40.75 1 55 267 ILE B CA 1
ATOM 4746 C C . ILE B 1 267 ? -0.522 20.438 40.875 1 55 267 ILE B C 1
ATOM 4748 O O . ILE B 1 267 ? -0.857 19.688 41.812 1 55 267 ILE B O 1
ATOM 4752 N N . GLY B 1 268 ? 0.229 19.938 39.875 1 60.28 268 GLY B N 1
ATOM 4753 C CA . GLY B 1 268 ? 0.999 18.703 39.906 1 60.28 268 GLY B CA 1
ATOM 4754 C C . GLY B 1 268 ? 0.428 17.609 39.031 1 60.28 268 GLY B C 1
ATOM 4755 O O . GLY B 1 268 ? 1.045 16.562 38.844 1 60.28 268 GLY B O 1
ATOM 4756 N N . GLU B 1 269 ? -0.71 17.922 38.375 1 70.69 269 GLU B N 1
ATOM 4757 C CA . GLU B 1 269 ? -1.301 16.859 37.562 1 70.69 269 GLU B CA 1
ATOM 4758 C C . GLU B 1 269 ? -0.933 17.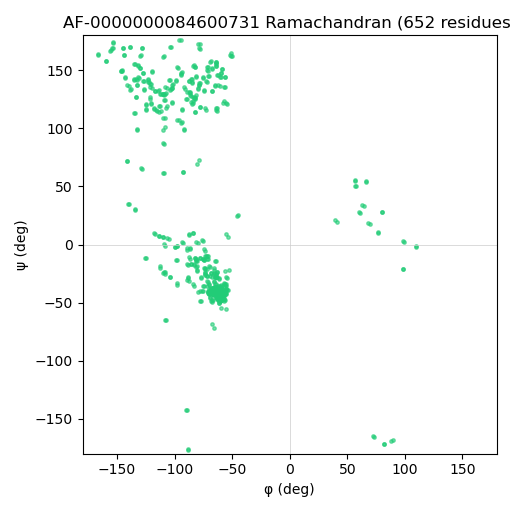016 36.094 1 70.69 269 GLU B C 1
ATOM 4760 O O . GLU B 1 269 ? -0.638 18.125 35.656 1 70.69 269 GLU B O 1
ATOM 4765 N N . SER B 1 270 ? -0.691 15.891 35.5 1 82.31 270 SER B N 1
ATOM 4766 C CA . SER B 1 270 ? -0.422 15.875 34.062 1 82.31 270 SER B CA 1
ATOM 4767 C C . SER B 1 270 ? -1.716 15.828 33.25 1 82.31 270 SER B C 1
ATOM 4769 O O . SER B 1 270 ? -2.742 15.352 33.75 1 82.31 270 SER B O 1
ATOM 4771 N N . ALA B 1 271 ? -1.722 16.516 32.156 1 89.38 271 ALA B N 1
ATOM 4772 C CA . ALA B 1 271 ? -2.916 16.547 31.328 1 89.38 271 ALA B CA 1
ATOM 4773 C C . ALA B 1 271 ? -2.602 16.078 29.906 1 89.38 271 ALA B C 1
ATOM 4775 O O . ALA B 1 271 ? -1.503 16.328 29.406 1 89.38 271 ALA B O 1
ATOM 4776 N N . LEU B 1 272 ? -3.541 15.359 29.359 1 93.31 272 LEU B N 1
ATOM 4777 C CA . LEU B 1 272 ? -3.49 14.922 27.969 1 93.31 272 LEU B CA 1
ATOM 4778 C C . LEU B 1 272 ? -4.691 15.438 27.188 1 93.31 272 LEU B C 1
ATOM 4780 O O . LEU B 1 272 ? -5.836 15.258 27.609 1 93.31 272 LEU B O 1
ATOM 4784 N N . PHE B 1 273 ? -4.441 16.188 26.172 1 94.88 273 PHE B N 1
ATOM 4785 C CA . PHE B 1 273 ? -5.492 16.703 25.312 1 94.88 273 PHE B CA 1
ATOM 4786 C C . PHE B 1 273 ? -5.43 16.062 23.922 1 94.88 273 PHE B C 1
ATOM 4788 O O . PHE B 1 273 ? -4.461 16.281 23.188 1 94.88 273 PHE B O 1
ATOM 4795 N N . VAL B 1 274 ? -6.465 15.273 23.547 1 96.5 274 VAL B N 1
ATOM 4796 C CA . VAL B 1 274 ? -6.555 14.633 22.234 1 96.5 274 VAL B CA 1
ATOM 4797 C C . VAL B 1 274 ? -7.535 15.398 21.344 1 96.5 274 VAL B C 1
ATOM 4799 O O . VAL B 1 274 ? -8.688 15.617 21.734 1 96.5 274 VAL B O 1
ATOM 4802 N N . SER B 1 275 ? -7.047 15.82 20.25 1 95.81 275 SER B N 1
ATOM 4803 C CA . SER B 1 275 ? -7.902 16.516 19.297 1 95.81 275 SER B CA 1
ATOM 4804 C C . SER B 1 275 ? -7.664 16.016 17.875 1 95.81 275 SER B C 1
ATOM 4806 O O . SER B 1 275 ? -6.617 16.281 17.281 1 95.81 275 SER B O 1
ATOM 4808 N N . THR B 1 276 ? -8.703 15.336 17.281 1 94.25 276 THR B N 1
ATOM 4809 C CA . THR B 1 276 ? -8.555 14.773 15.945 1 94.25 276 THR B CA 1
ATOM 4810 C C . THR B 1 276 ? -8.609 15.875 14.891 1 94.25 276 THR B C 1
ATOM 4812 O O . THR B 1 276 ? -8.211 15.664 13.742 1 94.25 276 THR B O 1
ATOM 4815 N N . GLY B 1 277 ? -9.055 17.109 15.266 1 91.25 277 GLY B N 1
ATOM 4816 C CA . GLY B 1 277 ? -9.055 18.25 14.367 1 91.25 277 GLY B CA 1
ATOM 4817 C C . GLY B 1 277 ? -7.805 19.094 14.477 1 91.25 277 GLY B C 1
ATOM 4818 O O . GLY B 1 277 ? -7.699 20.156 13.844 1 91.25 277 GLY B O 1
ATOM 4819 N N . GLY B 1 278 ? -6.93 18.656 15.32 1 91.69 278 GLY B N 1
ATOM 4820 C CA . GLY B 1 278 ? -5.688 19.391 15.461 1 91.69 278 GLY B CA 1
ATOM 4821 C C . GLY B 1 278 ? -5.762 20.484 16.516 1 91.69 278 GLY B C 1
ATOM 4822 O O . GLY B 1 278 ? -6.699 20.531 17.312 1 91.69 278 GLY B O 1
ATOM 4823 N N . PHE B 1 279 ? -4.684 21.328 16.469 1 93.12 279 PHE B N 1
ATOM 4824 C CA . PHE B 1 279 ? -4.531 22.391 17.453 1 93.12 279 PHE B CA 1
ATOM 4825 C C . PHE B 1 279 ? -4.117 23.703 16.781 1 93.12 279 PHE B C 1
ATOM 4827 O O . PHE B 1 279 ? -3.34 23.688 15.82 1 93.12 279 PHE B O 1
ATOM 4834 N N . THR B 1 280 ? -4.68 24.75 17.312 1 90.38 280 THR B N 1
ATOM 4835 C CA . THR B 1 280 ? -4.176 26.047 16.875 1 90.38 280 THR B CA 1
ATOM 4836 C C . THR B 1 280 ? -2.756 26.266 17.375 1 90.38 280 THR B C 1
ATOM 4838 O O . THR B 1 280 ? -2.322 25.625 18.344 1 90.38 280 THR B O 1
ATOM 4841 N N . SER B 1 281 ? -2.045 27.188 16.641 1 88.25 281 SER B N 1
ATOM 4842 C CA . SER B 1 281 ? -0.69 27.516 17.078 1 88.25 281 SER B CA 1
ATOM 4843 C C . SER B 1 281 ? -0.675 28.016 18.516 1 88.25 281 SER B C 1
ATOM 4845 O O . SER B 1 281 ? 0.226 27.672 19.281 1 88.25 281 SER B O 1
ATOM 4847 N N . LYS B 1 282 ? -1.604 28.766 18.875 1 93.12 282 LYS B N 1
ATOM 4848 C CA . LYS B 1 282 ? -1.703 29.312 20.234 1 93.12 282 LYS B CA 1
ATOM 4849 C C . LYS B 1 282 ? -1.954 28.188 21.234 1 93.12 282 LYS B C 1
ATOM 4851 O O . LYS B 1 282 ? -1.407 28.219 22.344 1 93.12 282 LYS B O 1
ATOM 4856 N N . ALA B 1 283 ? -2.758 27.281 20.844 1 94.88 283 ALA B N 1
ATOM 4857 C CA . ALA B 1 283 ? -3.031 26.141 21.719 1 94.88 283 ALA B CA 1
ATOM 4858 C C . ALA B 1 283 ? -1.761 25.344 22 1 94.88 283 ALA B C 1
ATOM 4860 O O . ALA B 1 283 ? -1.524 24.922 23.141 1 94.88 283 ALA B O 1
ATOM 4861 N N . ILE B 1 284 ? -0.98 25.141 21.016 1 92.38 284 ILE B N 1
ATOM 4862 C CA . ILE B 1 284 ? 0.275 24.406 21.141 1 92.38 284 ILE B CA 1
ATOM 4863 C C . ILE B 1 284 ? 1.212 25.141 22.094 1 92.38 284 ILE B C 1
ATOM 4865 O O . ILE B 1 284 ? 1.852 24.531 22.953 1 92.38 284 ILE B O 1
ATOM 4869 N N . GLU B 1 285 ? 1.269 26.375 21.922 1 93.06 285 GLU B N 1
ATOM 4870 C CA . GLU B 1 285 ? 2.119 27.203 22.781 1 93.06 285 GLU B CA 1
ATOM 4871 C C . GLU B 1 285 ? 1.687 27.094 24.25 1 93.06 285 GLU B C 1
ATOM 4873 O O . GLU B 1 285 ? 2.521 26.938 25.141 1 93.06 285 GLU B O 1
ATOM 4878 N N . VAL B 1 286 ? 0.424 27.25 24.453 1 92.88 286 VAL B N 1
ATOM 4879 C CA . VAL B 1 286 ? -0.123 27.172 25.812 1 92.88 286 VAL B CA 1
ATOM 4880 C C . VAL B 1 286 ? 0.191 25.812 26.422 1 92.88 286 VAL B C 1
ATOM 4882 O O . VAL B 1 286 ? 0.57 25.719 27.594 1 92.88 286 VAL B O 1
ATOM 4885 N N . ALA B 1 287 ? 0.035 24.812 25.688 1 92.38 287 ALA B N 1
ATOM 4886 C CA . ALA B 1 287 ? 0.276 23.453 26.156 1 92.38 287 ALA B CA 1
ATOM 4887 C C . ALA B 1 287 ? 1.736 23.266 26.562 1 92.38 287 ALA B C 1
ATOM 4889 O O . ALA B 1 287 ? 2.029 22.641 27.594 1 92.38 287 ALA B O 1
ATOM 4890 N N . LYS B 1 288 ? 2.592 23.75 25.734 1 89.31 288 LYS B N 1
ATOM 4891 C CA . LYS B 1 288 ? 4.02 23.641 26 1 89.31 288 LYS B CA 1
ATOM 4892 C C . LYS B 1 288 ? 4.383 24.328 27.312 1 89.31 288 LYS B C 1
ATOM 4894 O O . LYS B 1 288 ? 5.223 23.844 28.078 1 89.31 288 LYS B O 1
ATOM 4899 N N . GLN B 1 289 ? 3.777 25.391 27.609 1 88.44 289 GLN B N 1
ATOM 4900 C CA . GLN B 1 289 ? 4.066 26.203 28.781 1 88.44 289 GLN B CA 1
ATOM 4901 C C . GLN B 1 289 ? 3.553 25.531 30.062 1 88.44 289 GLN B C 1
ATOM 4903 O O . GLN B 1 289 ? 4.086 25.75 31.141 1 88.44 289 GLN B O 1
ATOM 4908 N N . HIS B 1 290 ? 2.564 24.719 29.953 1 86.62 290 HIS B N 1
ATOM 4909 C CA . HIS B 1 290 ? 1.918 24.172 31.141 1 86.62 290 HIS B CA 1
ATOM 4910 C C . HIS B 1 290 ? 2.066 22.656 31.219 1 86.62 290 HIS B C 1
ATOM 4912 O O . HIS B 1 290 ? 1.33 21.984 31.938 1 86.62 290 HIS B O 1
ATOM 4918 N N . ASN B 1 291 ? 2.859 22.047 30.375 1 81.62 291 ASN B N 1
ATOM 4919 C CA . ASN B 1 291 ? 3.184 20.625 30.328 1 81.62 291 ASN B CA 1
ATOM 4920 C C . ASN B 1 291 ? 1.959 19.781 30 1 81.62 291 ASN B C 1
ATOM 4922 O O . ASN B 1 291 ? 1.688 18.781 30.688 1 81.62 291 ASN B O 1
ATOM 4926 N N . VAL B 1 292 ? 1.101 20.266 29.25 1 89 292 VAL B N 1
ATOM 4927 C CA . VAL B 1 292 ? -0.005 19.5 28.672 1 89 292 VAL B CA 1
ATOM 4928 C C . VAL B 1 292 ? 0.457 18.797 27.406 1 89 292 VAL B C 1
ATOM 4930 O O . VAL B 1 292 ? 1.021 19.422 26.5 1 89 292 VAL B O 1
ATOM 4933 N N . LYS B 1 293 ? 0.307 17.547 27.391 1 93.25 293 LYS B N 1
ATOM 4934 C CA . LYS B 1 293 ? 0.633 16.797 26.188 1 93.25 293 LYS B CA 1
ATOM 4935 C C . LYS B 1 293 ? -0.517 16.844 25.172 1 93.25 293 LYS B C 1
ATOM 4937 O O . LYS B 1 293 ? -1.672 16.609 25.531 1 93.25 293 LYS B O 1
ATOM 4942 N N . LEU B 1 294 ? -0.176 17.234 23.984 1 94.75 294 LEU B N 1
ATOM 4943 C CA . LEU B 1 294 ? -1.158 17.297 22.906 1 94.75 294 LEU B CA 1
ATOM 4944 C C . LEU B 1 294 ? -0.993 16.125 21.953 1 94.75 294 LEU B C 1
ATOM 4946 O O . LEU B 1 294 ? 0.13 15.773 21.594 1 94.75 294 LEU B O 1
ATOM 4950 N N . LEU B 1 295 ? -2.133 15.477 21.594 1 95.38 295 LEU B N 1
ATOM 4951 C CA . LEU B 1 295 ? -2.127 14.406 20.594 1 95.38 295 LEU B CA 1
ATOM 4952 C C . LEU B 1 295 ? -3.117 14.711 19.484 1 95.38 295 LEU B C 1
ATOM 4954 O O . LEU B 1 295 ? -4.324 14.797 19.719 1 95.38 295 LEU B O 1
ATOM 4958 N N . ASP B 1 296 ? -2.588 14.883 18.312 1 93.75 296 ASP B N 1
ATOM 4959 C CA . ASP B 1 296 ? -3.48 14.969 17.156 1 93.75 296 ASP B CA 1
ATOM 4960 C C . ASP B 1 296 ? -3.77 13.586 16.578 1 93.75 296 ASP B C 1
ATOM 4962 O O . ASP B 1 296 ? -3.373 12.57 17.156 1 93.75 296 ASP B O 1
ATOM 4966 N N . LEU B 1 297 ? -4.492 13.562 15.523 1 94.81 297 LEU B N 1
ATOM 4967 C CA . LEU B 1 297 ? -4.93 12.297 14.953 1 94.81 297 LEU B CA 1
ATOM 4968 C C . LEU B 1 297 ? -3.732 11.445 14.539 1 94.81 297 LEU B C 1
ATOM 4970 O O . LEU B 1 297 ? -3.691 10.242 14.82 1 94.81 297 LEU B O 1
ATOM 4974 N N . GLU B 1 298 ? -2.766 12.023 13.867 1 92.19 298 GLU B N 1
ATOM 4975 C CA . GLU B 1 298 ? -1.583 11.305 13.398 1 92.19 298 GLU B CA 1
ATOM 4976 C C . GLU B 1 298 ? -0.802 10.703 14.562 1 92.19 298 GLU B C 1
ATOM 4978 O O . GLU B 1 298 ? -0.421 9.531 14.523 1 92.19 298 GLU B O 1
ATOM 4983 N N . GLN B 1 299 ? -0.596 11.469 15.523 1 93.81 299 GLN B N 1
ATOM 4984 C CA . GLN B 1 299 ? 0.139 11.008 16.688 1 93.81 299 GLN B CA 1
ATOM 4985 C C . GLN B 1 299 ? -0.632 9.914 17.438 1 93.81 299 GLN B C 1
ATOM 4987 O O . GLN B 1 299 ? -0.042 8.945 17.906 1 93.81 299 GLN B O 1
ATOM 4992 N N . LEU B 1 300 ? -1.912 10.156 17.562 1 96.31 300 LEU B N 1
ATOM 4993 C CA . LEU B 1 300 ? -2.748 9.156 18.219 1 96.31 300 LEU B CA 1
ATOM 4994 C C . LEU B 1 300 ? -2.633 7.812 17.5 1 96.31 300 LEU B C 1
ATOM 4996 O O . LEU B 1 300 ? -2.414 6.781 18.141 1 96.31 300 LEU B O 1
ATOM 5000 N N . VAL B 1 301 ? -2.734 7.809 16.188 1 95.69 301 VAL B N 1
ATOM 5001 C CA . VAL B 1 301 ? -2.689 6.59 15.398 1 95.69 301 VAL B CA 1
ATOM 5002 C C . VAL B 1 301 ? -1.317 5.934 15.531 1 95.69 301 VAL B C 1
ATOM 5004 O O . VAL B 1 301 ? -1.216 4.711 15.648 1 95.69 301 VAL B O 1
ATOM 5007 N N . SER B 1 302 ? -0.305 6.773 15.555 1 94 302 SER B N 1
ATOM 5008 C CA . SER B 1 302 ? 1.039 6.238 15.742 1 94 302 SER B CA 1
ATOM 5009 C C . SER B 1 302 ? 1.155 5.5 17.078 1 94 302 SER B C 1
ATOM 5011 O O . SER B 1 302 ? 1.751 4.422 17.141 1 94 302 SER B O 1
ATOM 5013 N N . MET B 1 303 ? 0.564 6.012 18.078 1 95.75 303 MET B N 1
ATOM 5014 C CA . MET B 1 303 ? 0.602 5.387 19.391 1 95.75 303 MET B CA 1
ATOM 5015 C C . MET B 1 303 ? -0.233 4.113 19.422 1 95.75 303 MET B C 1
ATOM 5017 O O . MET B 1 303 ? 0.173 3.111 20.016 1 95.75 303 MET B O 1
ATOM 5021 N N . ILE B 1 304 ? -1.331 4.219 18.797 1 95.81 304 ILE B N 1
ATOM 5022 C CA . ILE B 1 304 ? -2.215 3.057 18.75 1 95.81 304 ILE B CA 1
ATOM 5023 C C . ILE B 1 304 ? -1.5 1.888 18.078 1 95.81 304 ILE B C 1
ATOM 5025 O O . ILE B 1 304 ? -1.524 0.763 18.594 1 95.81 304 ILE B O 1
ATOM 5029 N N . VAL B 1 305 ? -0.88 2.158 16.984 1 93.81 305 VAL B N 1
ATOM 5030 C CA . VAL B 1 305 ? -0.182 1.118 16.234 1 93.81 305 VAL B CA 1
ATOM 5031 C C . VAL B 1 305 ? 0.928 0.52 17.094 1 93.81 305 VAL B C 1
ATOM 5033 O O . VAL B 1 305 ? 1.121 -0.698 17.109 1 93.81 305 VAL B O 1
ATOM 5036 N N . LYS B 1 306 ? 1.572 1.353 17.812 1 93.25 306 LYS B N 1
ATOM 5037 C CA . LYS B 1 306 ? 2.678 0.922 18.656 1 93.25 306 LYS B CA 1
ATOM 5038 C C . LYS B 1 306 ? 2.188 -0.004 19.766 1 93.25 306 LYS B C 1
ATOM 5040 O O . LYS B 1 306 ? 2.863 -0.974 20.109 1 93.25 306 LYS B O 1
ATOM 5045 N N . TRP B 1 307 ? 1.003 0.223 20.25 1 95.12 307 TRP B N 1
ATOM 5046 C CA . TRP B 1 307 ? 0.547 -0.474 21.453 1 95.12 307 TRP B CA 1
ATOM 5047 C C . TRP B 1 307 ? -0.607 -1.416 21.125 1 95.12 307 TRP B C 1
ATOM 5049 O O . TRP B 1 307 ? -1.208 -2.006 22.031 1 95.12 307 TRP B O 1
ATOM 5059 N N . TYR B 1 308 ? -0.919 -1.594 19.906 1 95.75 308 TYR B N 1
ATOM 5060 C CA . TYR B 1 308 ? -2.141 -2.266 19.469 1 95.75 308 TYR B CA 1
ATOM 5061 C C . TYR B 1 308 ? -2.242 -3.658 20.078 1 95.75 308 TYR B C 1
ATOM 5063 O O . TYR B 1 308 ? -3.297 -4.043 20.594 1 95.75 308 TYR B O 1
ATOM 5071 N N . GLU B 1 309 ? -1.201 -4.426 20.156 1 92.5 309 GLU B N 1
ATOM 5072 C CA . GLU B 1 309 ? -1.221 -5.824 20.562 1 92.5 309 GLU B CA 1
ATOM 5073 C C . GLU B 1 309 ? -1.549 -5.949 22.047 1 92.5 309 GLU B C 1
ATOM 5075 O O . GLU B 1 309 ? -2.109 -6.961 22.484 1 92.5 309 GLU B O 1
ATOM 5080 N N . THR B 1 310 ? -1.228 -4.949 22.828 1 94.81 310 THR B N 1
ATOM 5081 C CA . THR B 1 310 ? -1.429 -5.02 24.266 1 94.81 310 THR B CA 1
ATOM 5082 C C . THR B 1 310 ? -2.725 -4.32 24.672 1 94.81 310 THR B C 1
ATOM 5084 O O . THR B 1 310 ? -3.092 -4.309 25.844 1 94.81 310 THR B O 1
ATOM 5087 N N . MET B 1 311 ? -3.418 -3.756 23.688 1 96.44 311 MET B N 1
ATOM 5088 C CA . MET B 1 311 ? -4.691 -3.107 23.984 1 96.44 311 MET B CA 1
ATOM 5089 C C . MET B 1 311 ? -5.762 -4.137 24.328 1 96.44 311 MET B C 1
ATOM 5091 O O . MET B 1 311 ? -5.73 -5.262 23.828 1 96.44 311 MET B O 1
ATOM 5095 N N . PRO B 1 312 ? -6.703 -3.732 25.188 1 96.44 312 PRO B N 1
ATOM 5096 C CA . PRO B 1 312 ? -7.793 -4.652 25.516 1 96.44 312 PRO B CA 1
ATOM 5097 C C . PRO B 1 312 ? -8.594 -5.094 24.297 1 96.44 312 PRO B C 1
ATOM 5099 O O . PRO B 1 312 ? -8.734 -4.324 23.344 1 96.44 312 PRO B O 1
ATOM 5102 N N . ASN B 1 313 ? -9.156 -6.277 24.359 1 95.69 313 ASN B N 1
ATOM 5103 C CA . ASN B 1 313 ? -9.922 -6.84 23.25 1 95.69 313 ASN B CA 1
ATOM 5104 C C . ASN B 1 313 ? -11.094 -5.945 22.859 1 95.69 313 ASN B C 1
ATOM 5106 O O . ASN B 1 313 ? -11.391 -5.785 21.672 1 95.69 313 ASN B O 1
ATOM 5110 N N . GLU B 1 314 ? -11.703 -5.402 23.844 1 94.38 314 GLU B N 1
ATOM 5111 C CA . GLU B 1 314 ? -12.852 -4.543 23.578 1 94.38 314 GLU B CA 1
ATOM 5112 C C . GLU B 1 314 ? -12.453 -3.312 22.766 1 94.38 314 GLU B C 1
ATOM 5114 O O . GLU B 1 314 ? -13.203 -2.861 21.906 1 94.38 314 GLU B O 1
ATOM 5119 N N . THR B 1 315 ? -11.289 -2.801 23.078 1 95.31 315 THR B N 1
ATOM 5120 C CA . THR B 1 315 ? -10.789 -1.64 22.359 1 95.31 315 THR B CA 1
ATOM 5121 C C . THR B 1 315 ? -10.406 -2.018 20.922 1 95.31 315 THR B C 1
ATOM 5123 O O . THR B 1 315 ? -10.727 -1.295 19.984 1 95.31 315 THR B O 1
ATOM 5126 N N . ARG B 1 316 ? -9.75 -3.158 20.766 1 96.31 316 ARG B N 1
ATOM 5127 C CA . ARG B 1 316 ? -9.344 -3.619 19.438 1 96.31 316 ARG B CA 1
ATOM 5128 C C . ARG B 1 316 ? -10.562 -3.893 18.562 1 96.31 316 ARG B C 1
ATOM 5130 O O . ARG B 1 316 ? -10.5 -3.73 17.344 1 96.31 316 ARG B O 1
ATOM 5137 N N . SER B 1 317 ? -11.688 -4.238 19.172 1 95.69 317 SER B N 1
ATOM 5138 C CA . SER B 1 317 ? -12.914 -4.484 18.422 1 95.69 317 SER B CA 1
ATOM 5139 C C . SER B 1 317 ? -13.453 -3.197 17.812 1 95.69 317 SER B C 1
ATOM 5141 O O . SER B 1 317 ? -14.172 -3.234 16.812 1 95.69 317 SER B O 1
ATOM 5143 N N . LEU B 1 318 ? -13.102 -2.016 18.406 1 94.88 318 LEU B N 1
ATOM 5144 C CA . LEU B 1 318 ? -13.5 -0.72 17.859 1 94.88 318 LEU B CA 1
ATOM 5145 C C . LEU B 1 318 ? -12.727 -0.401 16.594 1 94.88 318 LEU B C 1
ATOM 5147 O O . LEU B 1 318 ? -13.211 0.339 15.734 1 94.88 318 LEU B O 1
ATOM 5151 N N . LEU B 1 319 ? -11.539 -0.978 16.516 1 96.19 319 LEU B N 1
ATOM 5152 C CA . LEU B 1 319 ? -10.609 -0.71 15.414 1 96.19 319 LEU B CA 1
ATOM 5153 C C . LEU B 1 319 ? -9.891 -1.984 14.992 1 96.19 319 LEU B C 1
ATOM 5155 O O . LEU B 1 319 ? -8.688 -2.131 15.234 1 96.19 319 LEU B O 1
ATOM 5159 N N . PRO B 1 320 ? -10.578 -2.865 14.359 1 95.62 320 PRO B N 1
ATOM 5160 C CA . PRO B 1 320 ? -9.938 -4.113 13.945 1 95.62 320 PRO B CA 1
ATOM 5161 C C . PRO B 1 320 ? -8.82 -3.895 12.93 1 95.62 320 PRO B C 1
ATOM 5163 O O . PRO B 1 320 ? -9.055 -3.328 11.859 1 95.62 320 PRO B O 1
ATOM 5166 N N . LEU B 1 321 ? -7.656 -4.227 13.281 1 95.94 321 LEU B N 1
ATOM 5167 C CA . LEU B 1 321 ? -6.484 -4.113 12.422 1 95.94 321 LEU B CA 1
ATOM 5168 C C . LEU B 1 321 ? -5.844 -5.477 12.188 1 95.94 321 LEU B C 1
ATOM 5170 O O . LEU B 1 321 ? -5.945 -6.367 13.039 1 95.94 321 LEU B O 1
ATOM 5174 N N . ARG B 1 322 ? -5.262 -5.621 11.039 1 92.62 322 ARG B N 1
ATOM 5175 C CA . ARG B 1 322 ? -4.5 -6.812 10.688 1 92.62 322 ARG B CA 1
ATOM 5176 C C . ARG B 1 322 ? -3.002 -6.516 10.664 1 92.62 322 ARG B C 1
ATOM 5178 O O . ARG B 1 322 ? -2.562 -5.562 10.016 1 92.62 322 ARG B O 1
ATOM 5185 N N . LYS B 1 323 ? -2.316 -7.398 11.352 1 92.75 323 LYS B N 1
ATOM 5186 C CA . LYS B 1 323 ? -0.869 -7.234 11.438 1 92.75 323 LYS B CA 1
ATOM 5187 C C . LYS B 1 323 ? -0.197 -7.574 10.109 1 92.75 323 LYS B C 1
ATOM 5189 O O . LYS B 1 323 ? -0.569 -8.547 9.453 1 92.75 323 LYS B O 1
ATOM 5194 N N . MET B 1 324 ? 0.779 -6.816 9.758 1 92.19 324 MET B N 1
ATOM 5195 C CA . MET B 1 324 ? 1.586 -7.078 8.57 1 92.19 324 MET B CA 1
ATOM 5196 C C . MET B 1 324 ? 2.984 -6.488 8.719 1 92.19 324 MET B C 1
ATOM 5198 O O . MET B 1 324 ? 3.318 -5.93 9.766 1 92.19 324 MET B O 1
ATOM 5202 N N . TYR B 1 325 ? 3.809 -6.797 7.734 1 94.19 325 TYR B N 1
ATOM 5203 C CA . TYR B 1 325 ? 5.172 -6.285 7.719 1 94.19 325 TYR B CA 1
ATOM 5204 C C . TYR B 1 325 ? 5.52 -5.699 6.355 1 94.19 325 TYR B C 1
ATOM 5206 O O . TYR B 1 325 ? 4.898 -6.039 5.348 1 94.19 325 TYR B O 1
ATOM 5214 N N . VAL B 1 326 ? 6.43 -4.801 6.367 1 92.75 326 VAL B N 1
ATOM 5215 C CA . VAL B 1 326 ? 7.023 -4.258 5.148 1 92.75 326 VAL B CA 1
ATOM 5216 C C . VAL B 1 326 ? 8.539 -4.215 5.285 1 92.75 326 VAL B C 1
ATOM 5218 O O . VAL B 1 326 ? 9.07 -3.998 6.379 1 92.75 326 VAL B O 1
ATOM 5221 N N . PRO B 1 327 ? 9.242 -4.504 4.203 1 92 327 PRO B N 1
ATOM 5222 C CA . PRO B 1 327 ? 10.703 -4.449 4.297 1 92 327 PRO B CA 1
ATOM 5223 C C . PRO B 1 327 ? 11.211 -3.092 4.766 1 92 327 PRO B C 1
ATOM 5225 O O . PRO B 1 327 ? 10.594 -2.062 4.477 1 92 327 PRO B O 1
ATOM 5228 N N . GLU B 1 328 ? 12.305 -3.135 5.559 1 84.38 328 GLU B N 1
ATOM 5229 C CA . GLU B 1 328 ? 12.961 -1.923 6.035 1 84.38 328 GLU B CA 1
ATOM 5230 C C . GLU B 1 328 ? 14.078 -1.494 5.086 1 84.38 328 GLU B C 1
ATOM 5232 O O . GLU B 1 328 ? 14.742 -2.336 4.477 1 84.38 328 GLU B O 1
#

Radius of gyration: 28.3 Å; Cα contacts (8 Å, |Δi|>4): 1201; chains: 2; bounding box: 57×81×76 Å

pLDDT: mean 89.26, std 11.74, range [46.09, 98.75]

Solvent-accessible surface area (backbone atoms only — not comparable to full-atom values): 34947 Å² total; per-residue (Å²): 130,80,47,31,33,39,44,43,30,68,96,76,40,73,39,49,67,57,23,63,76,66,32,33,48,53,42,56,68,45,83,62,56,57,67,84,76,35,95,40,71,68,52,40,34,53,45,25,60,66,68,43,66,87,50,53,70,27,53,30,47,49,50,33,50,39,52,48,41,59,54,72,63,57,47,64,63,18,35,39,33,33,62,38,72,44,61,42,29,32,42,40,27,34,28,71,36,63,58,44,78,39,45,73,80,78,31,64,59,27,15,38,33,31,31,24,50,67,52,88,65,65,42,54,54,86,76,50,53,67,70,54,51,58,64,69,43,51,72,60,50,56,48,79,44,57,91,46,46,67,63,52,49,37,57,75,70,64,73,68,77,69,70,79,50,46,64,58,43,54,28,45,44,56,53,50,40,51,30,52,51,51,38,31,52,49,52,42,44,53,57,58,66,68,44,51,60,67,55,46,48,47,43,52,48,26,50,41,39,41,72,58,30,38,72,47,74,48,68,99,58,90,55,62,67,45,43,34,40,33,11,62,32,94,81,55,73,38,80,54,43,32,43,25,29,71,44,74,46,64,64,55,40,44,39,67,60,55,47,45,50,48,72,65,40,65,94,84,52,40,37,36,42,36,21,50,9,21,64,36,74,61,20,52,51,52,25,64,75,67,61,35,47,75,31,34,45,69,57,46,47,54,49,43,65,75,41,49,88,62,31,47,68,75,39,41,67,78,56,49,61,37,83,46,53,37,58,105,131,80,46,32,33,38,44,43,29,66,97,76,40,74,40,48,67,57,22,63,74,67,31,33,48,51,43,56,66,46,83,63,56,57,67,85,78,35,94,40,70,67,52,40,34,53,46,24,58,68,68,43,66,88,49,52,70,27,54,30,47,49,51,34,50,39,53,46,42,58,55,73,65,58,46,65,63,19,35,39,34,33,62,38,72,45,60,43,28,32,42,40,27,33,27,70,36,62,56,42,77,40,44,74,80,78,30,64,61,26,15,40,32,32,33,25,50,67,53,86,67,65,43,53,53,86,76,49,54,68,68,54,51,59,63,68,42,50,73,61,49,56,48,79,44,57,90,46,47,66,63,53,50,38,56,73,71,62,70,66,78,69,70,79,51,46,63,59,44,55,28,45,44,58,55,49,41,51,30,53,52,48,38,31,52,50,53,42,43,53,56,59,68,69,46,50,59,67,54,46,48,46,42,54,48,27,49,42,40,42,72,59,29,39,72,46,76,48,68,99,58,89,55,63,68,45,43,34,38,33,11,63,33,95,82,54,73,39,80,54,44,32,42,24,29,73,45,73,45,64,64,54,40,44,41,67,59,55,48,44,50,49,73,63,41,64,93,83,51,40,37,38,42,35,20,50,9,20,64,36,72,62,21,51,53,52,24,64,76,67,61,36,46,77,33,34,44,69,55,45,48,53,50,43,66,74,39,48,89,61,31,47,69,74,38,41,68,78,56,50,60,38,82,47,53,37,59,105

InterPro domains:
  IPR007560 Restriction endonuclease type IV, Mrr [PF04471] (193-304)
  IPR011335 Restriction endonuclease type II-like [SSF52980] (197-308)
  IPR011856 tRNA endonuclease-like domain superfamily [G3DSA:3.40.1350.10] (168-319)
  IPR016984 Uncharacterised conserved protein UCP031853 [PIRSF031853] (1-328)
  IPR052906 Type IV Methyl-Directed Restriction Enzyme [PTHR30015] (99-312)
  IPR059470 Domain of unknown function DUF8426 [PF28530] (8-136)